Protein 1UFR (pdb70)

CATH classification: 3.40.50.2020

Organism: Thermus thermophilus (strain ATCC 27634 / DSM 579 / HB8) (NCBI:txid300852)

Secondary structure (DSSP, 8-state):
-EEEE------HHHHHHHHHHHHHHTSSTTEEEEEETTTHHHHHHHHHHHHHHHH-S---EEEEEEE--EEEEEEE-S--TT-EEEEEEEEESSSHHHHHHHHHHHHH---SEEEEEEEEE----SSSB--SEEEEE----TT-EEEEE-HHHHSS-EEEEE--/-EEEE------HHHHHHHHHHHHHHTSSTTEEEEEETTTHHHHHHHHHHHHHHHH-S---EEEEEEE--EEEEEEE-S--TT-EEEEEEEEESSSHHHHHHHHHHHHH---SEEEEEEEEE----SSSB--SEEEEE----TTEEEEEE-HHHHSS-EEEEEE-/-EEEE------HHHHHHHHHHHHHHTSSTTEEEEEETTTHHHHHHHHHHHHHHHHSS---EEEEEEE--EEEEEEE-S--TT-EEEEEEEEESSSHHHHHHHHHHHTT---SEEEEEEEEE----SSSB--SEEEEE----TT-EEEEE-HHHHSS-EEEEE--/-EEEE------HHHHHHHHHHHHHHTSSTTEEEEE-TTTHHHHHHHHHHHHHHHH-SPPPEEEEEEE--EEEEEEE-S--TT-EEEEEEEEESSSHHHHHHHHHHHHH---SEEEEEEEEE----SSSB--SEEEEE----TT-EEEEE-HHHHSS-EEEEE--

B-factor: mean 52.15, std 13.38, range [17.46, 110.71]

Radius of gyration: 26.62 Å; Cα contacts (8 Å, |Δi|>4): 1646; chains: 4; bounding box: 68×68×72 Å

Solvent-accessible surface area: 26539 Å² total

InterPro domains:
  IPR000836 Phosphoribosyltransferase domain [PF00156] (6-152)
  IPR000836 Phosphoribosyltransferase domain [cd06223] (19-149)
  IPR023050 Bifunctional protein PyrR [MF_01219] (4-177)
  IPR029057 Phosphoribosyltransferase-like [G3DSA:3.40.50.2020] (1-180)
  IPR029057 Phosphoribosyltransferase-like [SSF53271] (6-172)
  IPR050137 PyrR bifunctional [PTHR11608] (3-176)

Foldseek 3Di:
DFDDFPADVLLVLLLVLLVVVQVVVVHQPLEAEEEEQPVQQVSRVSSQVNNCVPRVDGHYYWYFHADPHDTPDGGDPDQQEQGEYEYGYAEAEQCVRVVSVVVVSVVRYDYVYYAYAYAEYQDDHVDPDDHPGYSYYHDDDPFKDWDADDCVPRVGGTITIGGD/DFDDFPADVLLVLLLVLLVVVQVVVVHQPLEAEEEEQPVQQVSRVSSQVNNCVPRVDGHYYWYFHADPHDTPDGGDPDAQEQGEYEYGEAEAEQCVRVVSVVVVSVVRYHYVYYAYAYAEYADDHVDPDDHPHYSYYHDDDPFKDWDAADCVPRVGGTITIGGD/DFDDFPADVLLVLLLVLLVLVQVVVVHQPLEAEEEEQPVQQVSRVSSQVNNCVPRVDGHYYWYFHADPHDTDDGGDPDQQEQGAYEYGYAEAEQCVRVVSVVVVSVVRYHYVYYAYAYAEYQDDHVDPDDHPGYSYYHDDDPFKDWDADDCVPRVGGTITIGGD/DFDDFPADVLLVLLLVLLVVVQVVVVHQPLEAEEEEQPVQQVSRVSSQVNNCVVRVDGHYYWYFHADPHDTPDGGDPDAQEQGEYEYGYAEAEQCVRVVSVVVVSVVRYHYVYYAYAYAEYADDHVDPDDHPGYSYYHDDDPFKDWDADDCVPRVGGTITIGGD

Nearest PDB structures (foldseek):
  1ufr-assembly2_D  TM=1.006E+00  e=5.446E-34  Thermus thermophilus
  4p81-assembly1_A  TM=9.650E-01  e=4.354E-25  synthetic construct
  4p81-assembly1_D  TM=9.583E-01  e=1.715E-24  synthetic construct
  4p80-assembly1_B  TM=9.421E-01  e=1.344E-22  synthetic construct
  5iao-assembly1_F  TM=9.245E-01  e=2.091E-20  Mycobacterium tuberculosis H37Ra

Sequence (656 aa):
RFKAELNAPERRALYRIAHEIVEANKGTEGLALVGIHTRGIPLAHRIARFIAEFEGKEVPVGVLDITLPQVRETRIPFDLTGKAIVLVDDVLYTGRTARAALDALIDLGRPRRIYLAVLVDRGHRELPIRADFVGKNVPTSRSEVVKVKVEEVDGEDRVELWERRFKAELNAPERRALYRIAHEIVEANKGTEGLALVGIHTRGIPLAHRIARFIAEFEGKEVPVGVLDITLPQVRETRIPFDLTGKAIVLVDDVLYTGRTARAALDALIDLGRPRRIYLAVLVDRGHRELPIRADFVGKNVPTSRSEVVKVKVEEVDGEDRVELWERRFKAELNAPERRALYRIAHEIVEANKGTEGLALVGIHTRGIPLAHRIARFIAEFEGKEVPVGVLDITLPQVRETRIPFDLTGKAIVLVDDVLYTGRTARAALDALIDLGRPRRIYLAVLVDRGHRELPIRADFVGKNVPTSRSEVVKVKVEEVDGEDRVELWERRFKAELNAPERRALYRIAHEIVEANKGTEGLALVGIHTRGIPLAHRIARFIAEFEGKEVPVGVLDITLPQVRETRIPFDLTGKAIVLVDDVLYTGRTARAALDALIDLGRPRRIYLAVLVDRGHRELPIRADFVGKNVPTSRSEVVKVKVEEVDGEDRVELWER

Structure (mmCIF, N/CA/C/O backbone):
data_1UFR
#
_entry.id   1UFR
#
_cell.length_a   58.310
_cell.length_b   114.136
_cell.length_c   146.190
_cell.angle_alpha   90.00
_cell.angle_beta   90.00
_cell.angle_gamma   90.00
#
_symmetry.space_group_name_H-M   'P 21 21 21'
#
loop_
_entity.id
_entity.type
_entity.pdbx_description
1 polymer 'pyr mRNA-binding attenuation protein'
2 non-polymer 'CHLORIDE ION'
3 water water
#
loop_
_atom_site.group_PDB
_atom_site.id
_atom_site.type_symbol
_atom_site.label_atom_id
_atom_site.label_alt_id
_atom_site.label_comp_id
_atom_site.label_asym_id
_atom_site.label_entity_id
_atom_site.label_seq_id
_atom_site.pdbx_PDB_ins_code
_atom_site.Cartn_x
_atom_site.Cartn_y
_atom_site.Cartn_z
_atom_site.occupancy
_atom_site.B_iso_or_equiv
_atom_site.auth_seq_id
_atom_site.auth_comp_id
_atom_site.auth_asym_id
_atom_site.auth_atom_id
_atom_site.pdbx_PDB_model_num
ATOM 9 N N . ARG A 1 2 ? 23.701 45.623 53.140 1.00 74.54 2 ARG A N 1
ATOM 10 C CA . ARG A 1 2 ? 23.179 44.442 52.452 1.00 68.36 2 ARG A CA 1
ATOM 11 C C . ARG A 1 2 ? 24.034 43.433 53.209 1.00 65.72 2 ARG A C 1
ATOM 12 O O . ARG A 1 2 ? 23.506 42.549 53.883 1.00 64.76 2 ARG A O 1
ATOM 20 N N . PHE A 1 3 ? 25.357 43.587 53.134 1.00 63.03 3 PHE A N 1
ATOM 21 C CA . PHE A 1 3 ? 26.240 42.706 53.902 1.00 61.60 3 PHE A CA 1
ATO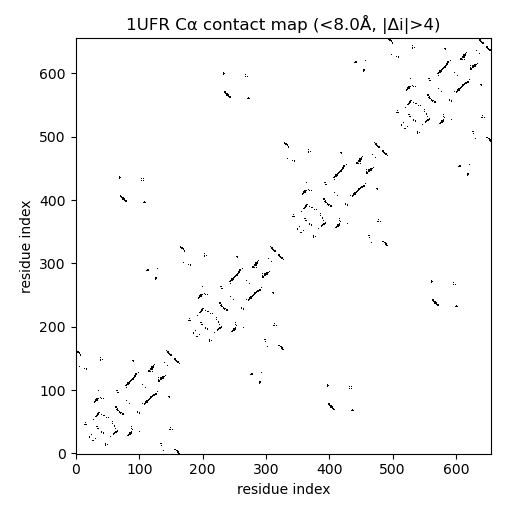M 22 C C . PHE A 1 3 ? 26.036 43.044 55.376 1.00 60.83 3 PHE A C 1
ATOM 23 O O . PHE A 1 3 ? 26.097 44.213 55.764 1.00 61.22 3 PHE A O 1
ATOM 31 N N . LYS A 1 4 ? 25.838 42.026 56.204 1.00 59.25 4 LYS A N 1
ATOM 32 C CA . LYS A 1 4 ? 25.587 42.256 57.618 1.00 58.21 4 LYS A CA 1
ATOM 33 C C . LYS A 1 4 ? 26.688 41.799 58.566 1.00 57.50 4 LYS A C 1
ATOM 34 O O . LYS A 1 4 ? 27.089 42.545 59.462 1.00 57.30 4 LYS A O 1
ATOM 40 N N . ALA A 1 5 ? 27.173 40.577 58.386 1.00 55.73 5 ALA A N 1
ATOM 41 C CA . ALA A 1 5 ? 28.236 40.071 59.246 1.00 53.68 5 ALA A CA 1
ATOM 42 C C . ALA A 1 5 ? 28.854 38.764 58.759 1.00 52.04 5 ALA A C 1
ATOM 43 O O . ALA A 1 5 ? 28.258 38.034 57.976 1.00 52.51 5 ALA A O 1
ATOM 45 N N . GLU A 1 6 ? 30.064 38.482 59.223 1.00 50.61 6 GLU A N 1
ATOM 46 C CA . GLU A 1 6 ? 30.748 37.252 58.856 1.00 50.30 6 GLU A CA 1
ATOM 47 C C . GLU A 1 6 ? 30.350 36.144 59.848 1.00 49.72 6 GLU A C 1
ATOM 48 O O . GLU A 1 6 ? 30.627 36.230 61.052 1.00 48.44 6 GLU A O 1
ATOM 54 N N . LEU A 1 7 ? 29.693 35.107 59.327 1.00 48.81 7 LEU A N 1
ATOM 55 C CA . LEU A 1 7 ? 29.230 33.982 60.135 1.00 46.63 7 LEU A CA 1
ATOM 56 C C . LEU A 1 7 ? 30.347 32.974 60.405 1.00 46.62 7 LEU A C 1
ATOM 57 O O . LEU A 1 7 ? 30.421 32.393 61.490 1.00 44.09 7 LEU A O 1
ATOM 70 N N . ASN A 1 9 ? 34.724 31.957 59.171 1.00 46.35 9 ASN A N 1
ATOM 71 C CA . ASN A 1 9 ? 35.925 32.293 58.427 1.00 45.71 9 ASN A CA 1
ATOM 72 C C . ASN A 1 9 ? 36.561 30.946 58.094 1.00 45.53 9 ASN A C 1
ATOM 73 O O . ASN A 1 9 ? 36.123 29.919 58.607 1.00 44.98 9 ASN A O 1
ATOM 78 N N . ALA A 1 10 ? 37.591 30.942 57.254 1.00 46.25 10 ALA A N 1
ATOM 79 C CA . ALA A 1 10 ? 38.243 29.690 56.840 1.00 47.13 10 ALA A CA 1
ATOM 80 C C . ALA A 1 10 ? 38.566 28.692 57.976 1.00 48.08 10 ALA A C 1
ATOM 81 O O . ALA A 1 10 ? 38.167 27.516 57.913 1.00 48.40 10 ALA A O 1
ATOM 83 N N . PRO A 1 11 ? 39.291 29.138 59.020 1.00 48.05 11 PRO A N 1
ATOM 84 C CA . PRO A 1 11 ? 39.646 28.264 60.147 1.00 48.65 11 PRO A CA 1
ATOM 85 C C . PRO A 1 11 ? 38.428 27.607 60.789 1.00 50.04 11 PRO A C 1
ATOM 86 O O . PRO A 1 11 ? 38.418 26.404 61.065 1.00 50.19 11 PRO A O 1
ATOM 90 N N . GLU A 1 12 ? 37.404 28.417 61.031 1.00 51.09 12 GLU A N 1
ATOM 91 C CA . GLU A 1 12 ? 36.176 27.943 61.645 1.00 51.56 12 GLU A CA 1
ATOM 92 C C . GLU A 1 12 ? 35.500 26.882 60.781 1.00 51.52 12 GLU A C 1
ATOM 93 O O . GLU A 1 12 ? 34.883 25.948 61.291 1.00 51.17 12 GLU A O 1
ATOM 107 N N . ARG A 1 14 ? 37.100 24.872 58.468 1.00 53.26 14 ARG A N 1
ATOM 108 C CA . ARG A 1 14 ? 37.938 23.685 58.434 1.00 53.86 14 ARG A CA 1
ATOM 109 C C . ARG A 1 14 ? 37.616 22.851 59.673 1.00 54.20 14 ARG A C 1
ATOM 110 O O . ARG A 1 14 ? 37.402 21.634 59.606 1.00 53.09 14 ARG A O 1
ATOM 118 N N . ARG A 1 15 ? 37.561 23.539 60.806 1.00 54.81 15 ARG A N 1
ATOM 119 C CA . ARG A 1 15 ? 37.267 22.929 62.098 1.00 55.13 15 ARG A CA 1
ATOM 120 C C . ARG A 1 15 ? 35.909 22.236 62.083 1.00 53.49 15 ARG A C 1
ATOM 121 O O . ARG A 1 15 ? 35.784 21.096 62.525 1.00 54.84 15 ARG A O 1
ATOM 129 N N . ALA A 1 16 ? 34.896 22.932 61.578 1.00 50.66 16 ALA A N 1
ATOM 130 C CA . ALA A 1 16 ? 33.552 22.379 61.508 1.00 49.06 16 ALA A CA 1
ATOM 131 C C . ALA A 1 16 ? 33.517 21.156 60.602 1.00 47.81 16 ALA A C 1
ATOM 132 O O . ALA A 1 16 ? 32.939 20.129 60.950 1.00 47.87 16 ALA A O 1
ATOM 134 N N . LEU A 1 17 ? 34.149 21.267 59.442 1.00 46.51 17 LEU A N 1
ATOM 135 C CA . LEU A 1 17 ? 34.171 20.161 58.500 1.00 46.59 17 LEU A CA 1
ATOM 136 C C . LEU A 1 17 ? 34.877 18.927 59.073 1.00 46.88 17 LEU A C 1
ATOM 137 O O . LEU A 1 17 ? 34.527 17.794 58.735 1.00 45.18 17 LEU A O 1
ATOM 142 N N . TYR A 1 18 ? 35.865 19.139 59.942 1.00 47.84 18 TYR A N 1
ATOM 143 C CA . TYR A 1 18 ? 36.549 18.004 60.549 1.00 49.53 18 TYR A CA 1
ATOM 144 C C . TYR A 1 18 ? 35.602 17.312 61.515 1.00 49.38 18 TYR A C 1
ATOM 145 O O . TYR A 1 18 ? 35.536 16.081 61.576 1.00 49.27 18 TYR A O 1
ATOM 154 N N . ARG A 1 19 ? 34.867 18.115 62.274 1.00 47.64 19 ARG A N 1
ATOM 155 C CA . ARG A 1 19 ? 33.930 17.561 63.224 1.00 46.69 19 ARG A CA 1
ATOM 156 C C . ARG A 1 19 ? 32.899 16.746 62.458 1.00 46.11 19 ARG A C 1
ATOM 157 O O . ARG A 1 19 ? 32.563 15.630 62.858 1.00 46.46 19 ARG A O 1
ATOM 165 N N . ILE A 1 20 ? 32.409 17.309 61.353 1.00 44.71 20 ILE A N 1
ATOM 166 C CA . ILE A 1 20 ? 31.416 16.634 60.523 1.00 43.22 20 ILE A CA 1
ATOM 167 C C . ILE A 1 20 ? 31.983 15.274 60.121 1.00 42.56 20 ILE A C 1
ATOM 168 O O . ILE A 1 20 ? 31.340 14.235 60.280 1.00 40.19 20 ILE A O 1
ATOM 173 N N . ALA A 1 21 ? 33.202 15.307 59.596 1.00 42.65 21 ALA A N 1
ATOM 174 C CA . ALA A 1 21 ? 33.894 14.107 59.141 1.00 44.36 21 ALA A CA 1
ATOM 175 C C . ALA A 1 21 ? 33.871 13.037 60.220 1.00 45.50 21 ALA A C 1
ATOM 176 O O . ALA A 1 21 ? 33.432 11.902 59.986 1.00 45.13 21 ALA A O 1
ATOM 178 N N . HIS A 1 22 ? 34.348 13.407 61.403 1.00 45.90 22 HIS A N 1
ATOM 179 C CA . HIS A 1 22 ? 34.358 12.493 62.527 1.00 47.36 22 HIS A CA 1
ATOM 180 C C . HIS A 1 22 ? 32.957 12.012 62.871 1.00 47.06 22 HIS A C 1
ATOM 181 O O . HIS A 1 22 ? 32.705 10.809 62.948 1.00 47.37 22 HIS A O 1
ATOM 188 N N . GLU A 1 23 ? 32.041 12.950 63.072 1.00 46.02 23 GLU A N 1
ATOM 189 C CA . GLU A 1 23 ? 30.689 12.571 63.434 1.00 46.83 23 GLU A CA 1
ATOM 190 C C . GLU A 1 23 ? 30.104 11.574 62.462 1.00 46.58 23 GLU A C 1
ATOM 191 O O . GLU A 1 23 ? 29.397 10.655 62.873 1.00 46.53 23 GLU A O 1
ATOM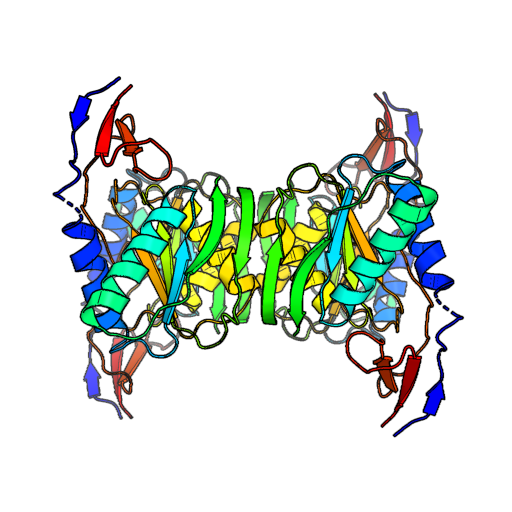 197 N N . ILE A 1 24 ? 30.419 11.740 61.179 1.00 46.77 24 ILE A N 1
ATOM 198 C CA . ILE A 1 24 ? 29.913 10.830 60.161 1.00 46.70 24 ILE A CA 1
ATOM 199 C C . ILE A 1 24 ? 30.446 9.418 60.397 1.00 47.41 24 ILE A C 1
ATOM 200 O O . ILE A 1 24 ? 29.678 8.460 60.470 1.00 45.89 24 ILE A O 1
ATOM 205 N N . VAL A 1 25 ? 31.761 9.290 60.524 1.00 48.65 25 VAL A N 1
ATOM 206 C CA . VAL A 1 25 ? 32.364 7.982 60.749 1.00 51.15 25 VAL A CA 1
ATOM 207 C C . VAL A 1 25 ? 31.838 7.351 62.047 1.00 52.51 25 VAL A C 1
ATOM 208 O O . VAL A 1 25 ? 31.449 6.171 62.074 1.00 52.69 25 VAL A O 1
ATOM 212 N N . GLU A 1 26 ? 31.827 8.133 63.120 1.00 52.33 26 GLU A N 1
ATOM 213 C CA . GLU A 1 26 ? 31.323 7.643 64.385 1.00 53.73 26 GLU A CA 1
ATOM 214 C C . GLU A 1 26 ? 29.915 7.099 64.166 1.00 53.60 26 GLU A C 1
ATOM 215 O O . GLU A 1 26 ? 29.571 6.027 64.646 1.00 54.56 26 GLU A O 1
ATOM 221 N N . ALA A 1 27 ? 29.106 7.826 63.412 1.00 53.08 27 ALA A N 1
ATOM 222 C CA . ALA A 1 27 ? 27.749 7.388 63.147 1.00 52.93 27 ALA A CA 1
ATOM 223 C C . ALA A 1 27 ? 27.683 6.077 62.347 1.00 53.70 27 ALA A C 1
ATOM 224 O O . ALA A 1 27 ? 26.853 5.206 62.636 1.00 53.85 27 ALA A O 1
ATOM 226 N N . ASN A 1 28 ? 28.547 5.932 61.346 1.00 53.14 28 ASN A N 1
ATOM 227 C CA . ASN A 1 28 ? 28.531 4.725 60.527 1.00 53.28 28 ASN A CA 1
ATOM 228 C C . ASN A 1 28 ? 29.394 3.628 61.143 1.00 54.41 28 ASN A C 1
ATOM 229 O O . ASN A 1 28 ? 29.564 2.552 60.561 1.00 52.10 28 ASN A O 1
ATOM 234 N N . LYS A 1 29 ? 29.930 3.904 62.329 1.00 56.42 29 LYS A N 1
ATOM 235 C CA . LYS A 1 29 ? 30.771 2.935 63.030 1.00 58.96 29 LYS A CA 1
ATOM 236 C C . LYS A 1 29 ? 31.901 2.498 62.108 1.00 59.28 29 LYS A C 1
ATOM 237 O O . LYS A 1 29 ? 32.376 1.367 62.189 1.00 60.82 29 LYS A O 1
ATOM 243 N N . GLY A 1 30 ? 32.319 3.393 61.222 1.00 58.65 30 GLY A N 1
ATOM 244 C CA . GLY A 1 30 ? 33.385 3.060 60.302 1.00 57.48 30 GLY A CA 1
ATOM 245 C C . GLY A 1 30 ? 33.185 3.633 58.917 1.00 56.93 30 GLY A C 1
ATOM 246 O O . GLY A 1 30 ? 32.391 4.543 58.713 1.00 56.43 30 GLY A O 1
ATOM 247 N N . THR A 1 31 ? 33.906 3.071 57.960 1.00 56.72 31 THR A N 1
ATOM 248 C CA . THR A 1 31 ? 33.865 3.503 56.576 1.00 56.10 31 THR A CA 1
ATOM 249 C C . THR A 1 31 ? 33.078 2.527 55.710 1.00 55.91 31 THR A C 1
ATOM 250 O O . THR A 1 31 ? 32.792 2.793 54.545 1.00 56.05 31 THR A O 1
ATOM 254 N N . GLU A 1 32 ? 32.707 1.402 56.296 1.00 55.99 32 GLU A N 1
ATOM 255 C CA . GLU A 1 32 ? 31.974 0.373 55.574 1.00 57.33 32 GLU A CA 1
ATOM 256 C C . GLU A 1 32 ? 30.744 0.895 54.816 1.00 54.93 32 GLU A C 1
ATOM 257 O O . GLU A 1 32 ? 29.844 1.490 55.404 1.00 55.48 32 GLU A O 1
ATOM 263 N N . GLY A 1 33 ? 30.715 0.659 53.509 1.00 52.13 33 GLY A N 1
ATOM 264 C CA . GLY A 1 33 ? 29.588 1.078 52.696 1.00 49.77 33 GLY A CA 1
ATOM 265 C C . GLY A 1 33 ? 29.253 2.559 52.743 1.00 47.71 33 GLY A C 1
ATOM 266 O O . GLY A 1 33 ? 28.171 2.966 52.335 1.00 47.41 33 GLY A O 1
ATOM 267 N N . LEU A 1 34 ? 30.182 3.369 53.227 1.00 45.89 34 LEU A N 1
ATOM 268 C CA . LEU A 1 34 ? 29.970 4.802 53.321 1.00 45.27 34 LEU A CA 1
ATOM 269 C C . LEU A 1 34 ? 30.263 5.531 52.014 1.00 44.65 34 LEU A C 1
ATOM 270 O O . LEU A 1 34 ? 31.184 5.185 51.286 1.00 45.31 34 LEU A O 1
ATOM 275 N N . ALA A 1 35 ? 29.463 6.544 51.718 1.00 43.02 35 ALA A N 1
ATOM 276 C CA . ALA A 1 35 ? 29.651 7.337 50.514 1.00 41.34 35 ALA A CA 1
ATOM 277 C C . ALA A 1 35 ? 28.964 8.698 50.682 1.00 39.79 35 ALA A C 1
ATOM 278 O O . ALA A 1 35 ? 27.922 8.812 51.329 1.00 37.82 35 ALA A O 1
ATOM 280 N N . LEU A 1 36 ? 29.568 9.728 50.102 1.00 38.31 36 LEU A N 1
ATOM 281 C CA . LEU A 1 36 ? 29.035 11.081 50.179 1.00 36.38 36 LEU A CA 1
ATOM 282 C C . LEU A 1 36 ? 28.497 11.527 48.826 1.00 36.56 36 LEU A C 1
ATOM 283 O O . LEU A 1 36 ? 28.993 11.115 47.775 1.00 37.15 36 LEU A O 1
ATOM 288 N N . VAL A 1 37 ? 27.482 12.375 48.854 1.00 35.20 37 VAL A N 1
ATOM 289 C CA . VAL A 1 37 ? 26.900 12.901 47.632 1.00 34.88 37 VAL A CA 1
ATOM 290 C C . VAL A 1 37 ? 26.719 14.383 47.846 1.00 34.56 37 VAL A C 1
ATOM 291 O O . VAL A 1 37 ? 25.978 14.799 48.725 1.00 34.85 37 VAL A O 1
ATOM 295 N N . GLY A 1 38 ? 27.409 15.178 47.045 1.00 35.24 38 GLY A N 1
ATOM 296 C CA . GLY A 1 38 ? 27.306 16.617 47.174 1.00 36.40 38 GLY A CA 1
ATOM 297 C C . GLY A 1 38 ? 26.170 17.156 46.332 1.00 38.02 38 GLY A C 1
ATOM 298 O O . GLY A 1 38 ? 25.940 16.691 45.214 1.00 37.66 38 GLY A O 1
ATOM 299 N N . ILE A 1 39 ? 25.448 18.132 46.872 1.00 38.79 39 ILE A N 1
ATOM 300 C CA . ILE A 1 39 ? 24.337 18.746 46.158 1.00 39.81 39 ILE A CA 1
ATOM 301 C C . ILE A 1 39 ? 24.446 20.266 46.256 1.00 39.96 39 ILE A C 1
ATOM 302 O O . ILE A 1 39 ? 25.395 20.787 46.836 1.00 39.81 39 ILE A O 1
ATOM 307 N N . HIS A 1 40 ? 23.475 20.962 45.667 1.00 41.43 40 HIS A N 1
ATOM 308 C CA . HIS A 1 40 ? 23.401 22.421 45.722 1.00 43.46 40 HIS A CA 1
ATOM 309 C C . HIS A 1 40 ? 24.710 23.164 45.433 1.00 43.78 40 HIS A C 1
ATOM 310 O O . HIS A 1 40 ? 25.071 24.084 46.163 1.00 43.19 40 HIS A O 1
ATOM 317 N N . THR A 1 41 ? 25.426 22.750 44.394 1.00 44.44 41 THR A N 1
ATOM 318 C CA . THR A 1 41 ? 26.676 23.402 43.988 1.00 45.22 41 THR A CA 1
ATOM 319 C C . THR A 1 41 ? 27.872 23.330 44.934 1.00 44.56 41 THR A C 1
ATOM 320 O O . THR A 1 41 ? 28.768 22.517 44.736 1.00 46.03 41 THR A O 1
ATOM 324 N N . ARG A 1 42 ? 27.909 24.197 45.942 1.00 43.57 42 ARG A N 1
ATOM 325 C CA . ARG A 1 42 ? 29.039 24.204 46.874 1.00 42.47 42 ARG A CA 1
ATOM 326 C C . ARG A 1 42 ? 29.091 23.014 47.826 1.00 40.27 42 ARG A C 1
ATOM 327 O O . ARG A 1 42 ? 30.051 22.860 48.585 1.00 38.31 42 ARG A O 1
ATOM 335 N N . GLY A 1 43 ? 28.057 22.175 47.760 1.00 39.49 43 GLY A N 1
ATOM 336 C CA . GLY A 1 43 ? 28.002 20.975 48.569 1.00 38.59 43 GLY A CA 1
ATOM 337 C C . GLY A 1 43 ? 29.014 19.987 48.031 1.00 37.33 43 GLY A C 1
ATOM 338 O O . GLY A 1 43 ? 29.588 19.218 48.791 1.00 37.75 43 GLY A O 1
ATOM 339 N N . ILE A 1 44 ? 29.247 20.028 46.718 1.00 37.02 44 ILE A N 1
ATOM 340 C CA . ILE A 1 44 ? 30.211 19.135 46.073 1.00 37.44 44 ILE A CA 1
ATOM 341 C C . ILE A 1 44 ? 31.617 19.333 46.650 1.00 37.98 44 ILE A C 1
ATOM 342 O O . ILE A 1 44 ? 32.240 18.374 47.134 1.00 39.63 44 ILE A O 1
ATOM 347 N N . PRO A 1 45 ? 32.139 20.572 46.615 1.00 36.69 45 PRO A N 1
ATOM 348 C CA . PRO A 1 45 ? 33.481 20.829 47.156 1.00 36.52 45 PRO A CA 1
ATOM 349 C C . PRO A 1 45 ? 33.590 20.406 48.618 1.00 36.68 45 PRO A C 1
ATOM 350 O O . PRO A 1 45 ? 34.603 19.858 49.051 1.00 37.56 45 PRO A O 1
ATOM 354 N N . LEU A 1 46 ? 32.528 20.670 49.369 1.00 36.34 46 LEU A N 1
ATOM 355 C CA . LEU A 1 46 ? 32.485 20.349 50.780 1.00 36.51 46 LEU A CA 1
ATOM 356 C C . LEU A 1 46 ? 32.522 18.848 51.010 1.00 37.69 46 LEU A C 1
ATOM 357 O O . LEU A 1 46 ? 33.155 18.379 51.957 1.00 39.35 46 LEU A O 1
ATOM 362 N N . ALA A 1 47 ? 31.845 18.092 50.148 1.00 37.48 47 ALA A N 1
ATOM 363 C CA . ALA A 1 47 ? 31.839 16.640 50.258 1.00 36.78 47 ALA A CA 1
ATOM 364 C C . ALA A 1 47 ? 33.282 16.144 50.097 1.00 38.20 47 ALA A C 1
ATOM 365 O O . ALA A 1 47 ? 33.787 15.381 50.930 1.00 37.95 47 ALA A O 1
ATOM 367 N N . HIS A 1 48 ? 33.937 16.597 49.028 1.00 37.97 48 HIS A N 1
ATOM 368 C CA . HIS A 1 48 ? 35.313 16.220 48.739 1.00 38.10 48 HIS A CA 1
ATOM 369 C C . HIS A 1 48 ? 36.230 16.493 49.917 1.00 39.37 48 HIS A C 1
ATOM 370 O O . HIS A 1 48 ? 37.112 15.681 50.240 1.00 38.87 48 HIS A O 1
ATOM 377 N N . ARG A 1 49 ? 36.034 17.641 50.559 1.00 40.31 49 ARG A N 1
ATOM 378 C CA . ARG A 1 49 ? 36.857 17.982 51.707 1.00 41.04 49 ARG A CA 1
ATOM 379 C C . ARG A 1 49 ? 36.587 17.007 52.844 1.00 41.02 49 ARG A C 1
ATOM 380 O O . ARG A 1 49 ? 37.510 16.513 53.488 1.00 42.57 49 ARG A O 1
ATOM 388 N N . ILE A 1 50 ? 35.316 16.737 53.093 1.00 40.97 50 ILE A N 1
ATOM 389 C CA . ILE A 1 50 ? 34.952 15.823 54.154 1.00 42.81 50 ILE A CA 1
ATOM 390 C C . ILE A 1 50 ? 35.575 14.450 53.881 1.00 44.80 50 ILE A C 1
ATOM 391 O O . ILE A 1 50 ? 36.040 13.766 54.793 1.00 44.29 50 ILE A O 1
ATOM 396 N N . ALA A 1 51 ? 35.600 14.060 52.615 1.00 46.70 51 ALA A N 1
ATOM 397 C CA . ALA A 1 51 ? 36.187 12.789 52.240 1.00 49.54 51 ALA A CA 1
ATOM 398 C C . ALA A 1 51 ? 37.699 12.838 52.486 1.00 51.40 51 ALA A C 1
ATOM 399 O O . ALA A 1 51 ? 38.289 11.886 52.990 1.00 51.73 51 ALA A O 1
ATOM 401 N N . ARG A 1 52 ? 38.314 13.959 52.131 1.00 54.22 52 ARG A N 1
ATOM 402 C CA . ARG A 1 52 ? 39.746 14.135 52.301 1.00 57.28 52 ARG A CA 1
ATOM 403 C C . ARG A 1 52 ? 40.085 13.956 53.770 1.00 57.70 52 ARG A C 1
ATOM 404 O O . ARG A 1 52 ? 41.027 13.244 54.118 1.00 58.44 52 ARG A O 1
ATOM 412 N N . PHE A 1 53 ? 39.303 14.596 54.635 1.00 57.88 53 PHE A N 1
ATOM 413 C CA . PHE A 1 53 ? 39.548 14.506 56.064 1.00 58.39 53 PHE A CA 1
ATOM 414 C C . PHE A 1 53 ? 39.316 13.101 56.616 1.00 57.94 53 PHE A C 1
ATOM 415 O O . PHE A 1 53 ? 40.080 12.636 57.455 1.00 58.86 53 PHE A O 1
ATOM 423 N N . ILE A 1 54 ? 38.278 12.418 56.151 1.00 56.86 54 ILE A N 1
ATOM 424 C CA . ILE A 1 54 ? 38.020 11.066 56.624 1.00 57.53 54 ILE A CA 1
ATOM 425 C C . ILE A 1 54 ? 39.213 10.154 56.323 1.00 59.64 54 ILE A C 1
ATOM 426 O O . ILE A 1 54 ? 39.710 9.457 57.205 1.00 59.04 54 ILE A O 1
ATOM 431 N N . ALA A 1 55 ? 39.667 10.168 55.074 1.00 61.24 55 ALA A N 1
ATOM 432 C CA . ALA A 1 55 ? 40.797 9.349 54.653 1.00 63.26 55 ALA A CA 1
ATOM 433 C C . ALA A 1 55 ? 42.031 9.712 55.457 1.00 64.88 55 ALA A C 1
ATOM 434 O O . ALA A 1 55 ? 42.881 8.864 55.738 1.00 65.67 55 ALA A O 1
ATOM 436 N N . GLU A 1 56 ? 42.113 10.982 55.829 1.00 66.70 56 GLU A N 1
ATOM 437 C CA . GLU A 1 56 ? 43.245 11.496 56.587 1.00 69.13 56 GLU A CA 1
ATOM 438 C C . GLU A 1 56 ? 43.399 10.882 57.983 1.00 69.80 56 GLU A C 1
ATOM 439 O O . GLU A 1 56 ? 44.517 10.739 58.484 1.00 70.47 56 GLU A O 1
ATOM 445 N N . PHE A 1 57 ? 42.287 10.517 58.611 1.00 70.00 57 PHE A N 1
ATOM 446 C CA . PHE A 1 57 ? 42.356 9.930 59.939 1.00 70.39 57 PHE A CA 1
ATOM 447 C C . PHE A 1 57 ? 41.692 8.561 59.993 1.00 70.69 57 PHE A C 1
ATOM 448 O O . PHE A 1 57 ? 41.534 7.979 61.060 1.00 71.72 57 PHE A O 1
ATOM 456 N N . GLU A 1 58 ? 41.310 8.036 58.840 1.00 71.27 58 GLU A N 1
ATOM 457 C CA . GLU A 1 58 ? 40.654 6.735 58.803 1.00 72.03 58 GLU A CA 1
ATOM 458 C C . GLU A 1 58 ? 41.447 5.802 57.904 1.00 72.31 58 GLU A C 1
ATOM 459 O O . GLU A 1 58 ? 41.416 4.579 58.070 1.00 71.81 58 GLU A O 1
ATOM 465 N N . GLY A 1 59 ? 42.156 6.393 56.948 1.00 72.26 59 GLY A N 1
ATOM 466 C CA . GLY A 1 59 ? 42.959 5.607 56.038 1.00 72.70 59 GLY A CA 1
ATOM 467 C C . GLY A 1 59 ? 42.274 5.397 54.710 1.00 73.31 59 GLY A C 1
ATOM 468 O O . GLY A 1 59 ? 42.676 5.987 53.705 1.00 73.77 59 GLY A O 1
ATOM 469 N N . LYS A 1 60 ? 41.242 4.556 54.700 1.00 73.74 60 LYS A N 1
ATOM 470 C CA . LYS A 1 60 ? 40.499 4.275 53.470 1.00 73.75 60 LYS A CA 1
ATOM 471 C C . LYS A 1 60 ? 39.814 5.524 52.899 1.00 72.19 60 LYS A C 1
ATOM 472 O O . LYS A 1 60 ? 39.546 6.493 53.610 1.00 71.86 60 LYS A O 1
ATOM 478 N N . GLU A 1 61 ? 39.547 5.491 51.601 1.00 69.98 61 GLU A N 1
ATOM 479 C CA . GLU A 1 61 ? 38.925 6.611 50.913 1.00 67.95 61 GLU A CA 1
ATOM 480 C C . GLU A 1 61 ? 37.429 6.409 50.738 1.00 64.26 61 GLU A C 1
ATOM 481 O O . GLU A 1 61 ? 36.965 5.294 50.487 1.00 65.30 61 GLU A O 1
ATOM 487 N N . VAL A 1 62 ? 36.672 7.491 50.866 1.00 58.23 62 VAL A N 1
ATOM 488 C CA . VAL A 1 62 ? 35.229 7.406 50.721 1.00 52.86 62 VAL A CA 1
ATOM 489 C C . VAL A 1 62 ? 34.822 7.999 49.379 1.00 49.30 62 VAL A C 1
ATOM 490 O O . VAL A 1 62 ? 35.238 9.093 49.025 1.00 49.64 62 VAL A O 1
ATOM 494 N N . PRO A 1 63 ? 34.013 7.272 48.600 1.00 45.98 63 PRO A N 1
ATOM 495 C CA . PRO A 1 63 ? 33.555 7.740 47.290 1.00 43.90 63 PRO A CA 1
ATOM 496 C C . PRO A 1 63 ? 32.682 8.981 47.437 1.00 43.50 63 PRO A C 1
ATOM 497 O O . PRO A 1 63 ? 31.888 9.080 48.380 1.00 42.84 63 PRO A O 1
ATOM 501 N N . VAL A 1 64 ? 32.820 9.919 46.505 1.00 42.80 64 VAL A N 1
ATOM 502 C CA . VAL A 1 64 ? 32.026 11.145 46.528 1.00 41.49 64 VAL A CA 1
ATOM 503 C C . VAL A 1 64 ? 31.238 11.286 45.235 1.00 42.01 64 VAL A C 1
ATOM 504 O O . VAL A 1 64 ? 31.820 11.411 44.152 1.00 41.38 64 VAL A O 1
ATOM 508 N N . GLY A 1 65 ? 29.913 11.245 45.357 1.00 41.72 65 GLY A N 1
ATOM 509 C CA . GLY A 1 65 ? 29.043 11.383 44.204 1.00 40.89 65 GLY A CA 1
ATOM 510 C C . GLY A 1 65 ? 28.572 12.820 44.053 1.00 42.12 65 GLY A C 1
ATOM 511 O O . GLY A 1 65 ? 28.714 13.626 44.965 1.00 40.22 65 GLY A O 1
ATOM 512 N N . VAL A 1 66 ? 28.015 13.146 42.893 1.00 43.61 66 VAL A N 1
ATOM 513 C CA . VAL A 1 66 ? 27.524 14.491 42.627 1.00 46.89 66 VAL A CA 1
ATOM 514 C C . VAL A 1 66 ? 26.086 14.475 42.119 1.00 49.67 66 VAL A C 1
ATOM 515 O O . VAL A 1 66 ? 25.715 13.683 41.262 1.00 50.58 66 VAL A O 1
ATOM 519 N N . LEU A 1 67 ? 25.280 15.363 42.665 1.00 52.70 67 LEU A N 1
ATOM 520 C CA . LEU A 1 67 ? 23.884 15.479 42.292 1.00 56.10 67 LEU A CA 1
ATOM 521 C C . LEU A 1 67 ? 23.622 16.966 42.422 1.00 59.82 67 LEU A C 1
ATOM 522 O O . LEU A 1 67 ? 22.963 17.406 43.359 1.00 60.31 67 LEU A O 1
ATOM 527 N N . ASP A 1 68 ? 24.172 17.741 41.488 1.00 64.54 68 ASP A N 1
ATOM 528 C CA . ASP A 1 68 ? 24.041 19.197 41.511 1.00 68.94 68 ASP A CA 1
ATOM 529 C C . ASP A 1 68 ? 22.616 19.643 41.222 1.00 70.72 68 ASP A C 1
ATOM 530 O O . ASP A 1 68 ? 22.297 20.053 40.111 1.00 70.73 68 ASP A O 1
ATOM 535 N N . ILE A 1 69 ? 21.768 19.572 42.243 1.00 72.79 69 ILE A N 1
ATOM 536 C CA . ILE A 1 69 ? 20.373 19.959 42.118 1.00 73.64 69 ILE A CA 1
ATOM 537 C C . ILE A 1 69 ? 20.128 21.286 42.832 1.00 74.33 69 ILE A C 1
ATOM 538 O O . ILE A 1 69 ? 20.683 21.548 43.903 1.00 74.30 69 ILE A O 1
ATOM 543 N N . THR A 1 70 ? 19.296 22.119 42.219 1.00 74.63 70 THR A N 1
ATOM 544 C CA . THR A 1 70 ? 18.951 23.423 42.760 1.00 74.36 70 THR A CA 1
ATOM 545 C C . THR A 1 70 ? 17.492 23.696 42.383 1.00 74.32 70 THR A C 1
ATOM 546 O O . THR A 1 70 ? 17.014 23.233 41.350 1.00 73.52 70 THR A O 1
ATOM 550 N N . LEU A 1 71 ? 16.780 24.431 43.231 1.00 74.37 71 LEU A N 1
ATOM 551 C CA . LEU A 1 71 ? 15.380 24.755 42.964 1.00 73.72 71 LEU A CA 1
ATOM 552 C C . LEU A 1 71 ? 15.212 26.232 42.599 1.00 72.87 71 LEU A C 1
ATOM 553 O O . LEU A 1 71 ? 14.728 26.567 41.514 1.00 72.70 71 LEU A O 1
ATOM 558 N N . PRO A 1 83 ? 13.772 23.117 40.389 1.00 88.90 83 PRO A N 1
ATOM 559 C CA . PRO A 1 83 ? 14.092 21.698 40.176 1.00 88.96 83 PRO A CA 1
ATOM 560 C C . PRO A 1 83 ? 15.063 21.507 39.006 1.00 88.85 83 PRO A C 1
ATOM 561 O O . PRO A 1 83 ? 14.694 20.963 37.965 1.00 89.02 83 PRO A O 1
ATOM 565 N N . GLN A 1 84 ? 16.303 21.952 39.181 1.00 88.52 84 GLN A N 1
ATOM 566 C CA . GLN A 1 84 ? 17.303 21.844 38.125 1.00 88.06 84 GLN A CA 1
ATOM 567 C C . GLN A 1 84 ? 18.604 21.223 38.624 1.00 87.25 84 GLN A C 1
ATOM 568 O O . GLN A 1 84 ? 18.962 21.363 39.790 1.00 86.97 84 GLN A O 1
ATOM 574 N N . VAL A 1 85 ? 19.304 20.536 37.725 1.00 86.67 85 VAL A N 1
ATOM 575 C CA . VAL A 1 85 ? 20.576 19.887 38.047 1.00 85.90 85 VAL A CA 1
ATOM 576 C C . VAL A 1 85 ? 21.568 20.075 36.895 1.00 84.81 85 VAL A C 1
ATOM 577 O O . VAL A 1 85 ? 21.272 19.728 35.755 1.00 85.15 85 VAL A O 1
ATOM 581 N N . ARG A 1 86 ? 22.741 20.626 37.195 1.00 83.97 86 ARG A N 1
ATOM 582 C CA . ARG A 1 86 ? 23.760 20.867 36.174 1.00 83.64 86 ARG A CA 1
ATOM 583 C C . ARG A 1 86 ? 24.545 19.622 35.762 1.00 81.91 86 ARG A C 1
ATOM 584 O O . ARG A 1 86 ? 24.986 19.518 34.620 1.00 82.23 86 ARG A O 1
ATOM 592 N N . GLU A 1 87 ? 24.725 18.688 36.691 1.00 78.91 87 GLU A N 1
ATOM 593 C CA . GLU A 1 87 ? 25.462 17.463 36.414 1.00 75.61 87 GLU A CA 1
ATOM 594 C C . GLU A 1 87 ? 25.227 16.414 37.494 1.00 72.58 87 GLU A C 1
ATOM 595 O O . GLU A 1 87 ? 25.299 16.711 38.681 1.00 73.61 87 GLU A O 1
ATOM 601 N N . THR A 1 88 ? 24.950 15.185 37.084 1.00 67.49 88 THR A N 1
ATOM 602 C CA . THR A 1 88 ? 24.739 14.115 38.040 1.00 63.88 88 THR A CA 1
ATOM 603 C C . THR A 1 88 ? 25.750 13.002 37.801 1.00 62.29 88 THR A C 1
ATOM 604 O O . THR A 1 88 ? 25.767 12.396 36.740 1.00 61.60 88 THR A O 1
ATOM 608 N N . ARG A 1 89 ? 26.600 12.742 38.787 1.00 61.02 89 ARG A N 1
ATOM 609 C CA . ARG A 1 89 ? 27.597 11.684 38.679 1.00 60.64 89 ARG A CA 1
ATOM 610 C C . ARG A 1 89 ? 27.637 10.821 39.934 1.00 58.89 89 ARG A C 1
ATOM 611 O O . ARG A 1 89 ? 28.119 11.246 40.974 1.00 58.09 89 ARG A O 1
ATOM 619 N N . ILE A 1 90 ? 27.124 9.608 39.845 1.00 58.03 90 ILE A N 1
ATOM 620 C CA . ILE A 1 90 ? 27.157 8.715 40.992 1.00 58.50 90 ILE A CA 1
ATOM 621 C C . ILE A 1 90 ? 27.805 7.418 40.530 1.00 58.15 90 ILE A C 1
ATOM 622 O O . ILE A 1 90 ? 27.124 6.478 40.124 1.00 57.49 90 ILE A O 1
ATOM 627 N N . PRO A 1 91 ? 29.150 7.362 40.586 1.00 58.90 91 PRO A N 1
ATOM 628 C CA . PRO A 1 91 ? 29.987 6.226 40.182 1.00 58.42 91 PRO A CA 1
ATOM 629 C C . PRO A 1 91 ? 29.829 4.984 41.035 1.00 56.88 91 PRO A C 1
ATOM 630 O O . PRO A 1 91 ? 30.744 4.188 41.128 1.00 57.80 91 PRO A O 1
ATOM 634 N N . PHE A 1 92 ? 28.681 4.811 41.666 1.00 55.57 92 PHE A N 1
ATOM 635 C CA . PHE A 1 92 ? 28.506 3.643 42.495 1.00 54.35 92 PHE A CA 1
ATOM 636 C C . PHE A 1 92 ? 27.060 3.268 42.720 1.00 54.07 92 PHE A C 1
ATOM 637 O O . PHE A 1 92 ? 26.150 4.007 42.352 1.00 53.43 92 PHE A O 1
ATOM 645 N N . ASP A 1 93 ? 26.865 2.097 43.314 1.00 53.26 93 ASP A N 1
ATOM 646 C CA . ASP A 1 93 ? 25.541 1.587 43.595 1.00 52.97 93 ASP A CA 1
ATOM 647 C C . ASP A 1 93 ? 25.110 2.112 44.957 1.00 52.13 93 ASP A C 1
ATOM 648 O O . ASP A 1 93 ? 25.753 1.849 45.967 1.00 51.63 93 ASP A O 1
ATOM 653 N N . LEU A 1 94 ? 24.017 2.860 44.976 1.00 51.83 94 LEU A N 1
ATOM 654 C CA . LEU A 1 94 ? 23.497 3.427 46.211 1.00 51.23 94 LEU A CA 1
ATOM 655 C C . LEU A 1 94 ? 22.912 2.361 47.141 1.00 49.79 94 LEU A C 1
ATOM 656 O O . LEU A 1 94 ? 22.894 2.526 48.355 1.00 48.20 94 LEU A O 1
ATOM 661 N N . THR A 1 95 ? 22.445 1.265 46.562 1.00 49.10 95 THR A N 1
ATOM 662 C CA . THR A 1 95 ? 21.824 0.197 47.330 1.00 50.35 95 THR A CA 1
ATOM 663 C C . THR A 1 95 ? 22.661 -0.350 48.495 1.00 50.05 95 THR A C 1
ATOM 664 O O . THR A 1 95 ? 23.842 -0.662 48.346 1.00 49.74 95 THR A O 1
ATOM 668 N N . GLY A 1 96 ? 22.025 -0.449 49.663 1.00 49.42 96 GLY A N 1
ATOM 669 C CA . GLY A 1 96 ? 22.680 -0.962 50.851 1.00 47.39 96 GLY A CA 1
ATOM 670 C C . GLY A 1 96 ? 23.727 -0.062 51.477 1.00 46.56 96 GLY A C 1
ATOM 671 O O . GLY A 1 96 ? 24.209 -0.341 52.571 1.00 46.15 96 GLY A O 1
ATOM 672 N N . LYS A 1 97 ? 24.082 1.027 50.809 1.00 46.15 97 LYS A N 1
ATOM 673 C CA . LYS A 1 97 ? 25.108 1.912 51.353 1.00 45.80 97 LYS A CA 1
ATOM 674 C C . LYS A 1 97 ? 24.620 2.935 52.353 1.00 43.97 97 LYS A C 1
ATOM 675 O O . LYS A 1 97 ? 23.423 3.193 52.480 1.00 43.84 97 LYS A O 1
ATOM 681 N N . ALA A 1 98 ? 25.571 3.483 53.092 1.00 41.73 98 ALA A N 1
ATOM 682 C CA . ALA A 1 98 ? 25.291 4.528 54.054 1.00 40.53 98 ALA A CA 1
ATOM 683 C C . ALA A 1 98 ? 25.673 5.786 53.271 1.00 39.43 98 ALA A C 1
ATOM 684 O O . ALA A 1 98 ? 26.853 6.079 53.062 1.00 37.17 98 ALA A O 1
ATOM 686 N N . ILE A 1 99 ? 24.656 6.505 52.815 1.00 38.64 99 ILE A N 1
ATOM 687 C CA . ILE A 1 99 ? 24.857 7.703 52.011 1.00 37.57 99 ILE A CA 1
ATOM 688 C C . ILE A 1 99 ? 24.691 9.007 52.772 1.00 36.39 99 ILE A C 1
ATOM 689 O O . ILE A 1 99 ? 23.681 9.222 53.439 1.00 36.56 99 ILE A O 1
ATOM 694 N N . VAL A 1 100 ? 25.698 9.870 52.678 1.00 34.71 100 VAL A N 1
ATOM 695 C CA . VAL A 1 100 ? 25.636 11.172 53.327 1.00 33.82 100 VAL A CA 1
ATOM 696 C C . VAL A 1 100 ? 25.513 12.305 52.296 1.00 33.65 100 VAL A C 1
ATOM 697 O O . VAL A 1 100 ? 26.451 12.571 51.526 1.00 30.26 100 VAL A O 1
ATOM 701 N N . LEU A 1 101 ? 24.339 12.940 52.276 1.00 32.92 101 LEU A N 1
ATOM 702 C CA . LEU A 1 101 ? 24.080 14.087 51.409 1.00 33.13 101 LEU A CA 1
ATOM 703 C C . LEU A 1 101 ? 24.814 15.274 52.032 1.00 34.02 101 LEU A C 1
ATOM 704 O O . LEU A 1 101 ? 24.673 15.556 53.226 1.00 32.88 101 LEU A O 1
ATOM 709 N N . VAL A 1 102 ? 25.611 15.963 51.229 1.00 34.96 102 VAL A N 1
ATOM 710 C CA . VAL A 1 102 ? 26.349 17.110 51.729 1.00 35.43 102 VAL A CA 1
ATOM 711 C C . VAL A 1 102 ? 25.808 18.378 51.066 1.00 36.76 102 VAL A C 1
ATOM 712 O O . VAL A 1 102 ? 25.784 18.494 49.835 1.00 37.10 102 VAL A O 1
ATOM 716 N N . ASP A 1 103 ? 25.360 19.316 51.895 1.00 37.68 103 ASP A N 1
ATOM 717 C CA . ASP A 1 103 ? 24.794 20.579 51.426 1.00 37.34 103 ASP A CA 1
ATOM 718 C C . ASP A 1 103 ? 25.482 21.706 52.178 1.00 35.56 103 ASP A C 1
ATOM 719 O O . ASP A 1 103 ? 25.857 21.542 53.335 1.00 34.67 103 ASP A O 1
ATOM 724 N N . ASP A 1 104 ? 25.653 22.846 51.526 1.00 34.65 104 ASP A N 1
ATOM 725 C CA . ASP A 1 104 ? 26.305 23.984 52.171 1.00 34.85 104 ASP A CA 1
ATOM 726 C C . ASP A 1 104 ? 25.372 24.679 53.151 1.00 34.43 104 ASP A C 1
ATOM 727 O O . ASP A 1 104 ? 25.770 25.034 54.265 1.00 33.31 104 ASP A O 1
ATOM 732 N N . VAL A 1 105 ? 24.116 24.826 52.744 1.00 34.57 105 VAL A N 1
ATOM 733 C CA . VAL A 1 105 ? 23.131 25.508 53.563 1.00 35.24 105 VAL A CA 1
ATOM 734 C C . VAL A 1 105 ? 21.754 24.864 53.584 1.00 35.66 105 VAL A C 1
ATOM 735 O O . VAL A 1 105 ? 21.138 24.664 52.535 1.00 36.62 105 VAL A O 1
ATOM 739 N N . LEU A 1 106 ? 21.270 24.558 54.784 1.00 34.89 106 LEU A N 1
ATOM 740 C CA . LEU A 1 106 ? 19.947 23.978 54.939 1.00 35.45 106 LEU A CA 1
ATOM 741 C C . LEU A 1 106 ? 18.989 25.129 55.245 1.00 36.78 106 LEU A C 1
ATOM 742 O O . LEU A 1 106 ? 19.167 25.845 56.235 1.00 37.61 106 LEU A O 1
ATOM 747 N N . TYR A 1 107 ? 17.978 25.305 54.401 1.00 36.58 107 TYR A N 1
ATOM 748 C CA . TYR A 1 107 ? 17.025 26.391 54.586 1.00 38.61 107 TYR A CA 1
ATOM 749 C C . TYR A 1 107 ? 15.611 25.847 54.827 1.00 38.70 107 TYR A C 1
ATOM 750 O O . TYR A 1 107 ? 15.306 25.371 55.912 1.00 41.00 107 TYR A O 1
ATOM 759 N N . THR A 1 108 ? 14.747 25.909 53.824 1.00 38.28 108 THR A N 1
ATOM 760 C CA . THR A 1 108 ? 13.382 25.413 53.971 1.00 37.93 108 THR A CA 1
ATOM 761 C C . THR A 1 108 ? 13.344 23.891 53.959 1.00 39.05 108 THR A C 1
ATOM 762 O O . THR A 1 108 ? 12.324 23.275 54.284 1.00 38.25 108 THR A O 1
ATOM 766 N N . GLY A 1 109 ? 14.453 23.290 53.549 1.00 39.56 109 GLY A N 1
ATOM 767 C CA . GLY A 1 109 ? 14.531 21.849 53.479 1.00 40.09 109 GLY A CA 1
ATOM 768 C C . GLY A 1 109 ? 14.056 21.292 52.149 1.00 41.13 109 GLY A C 1
ATOM 769 O O . GLY A 1 109 ? 14.214 20.098 51.893 1.00 39.43 109 GLY A O 1
ATOM 770 N N . ARG A 1 110 ? 13.489 22.1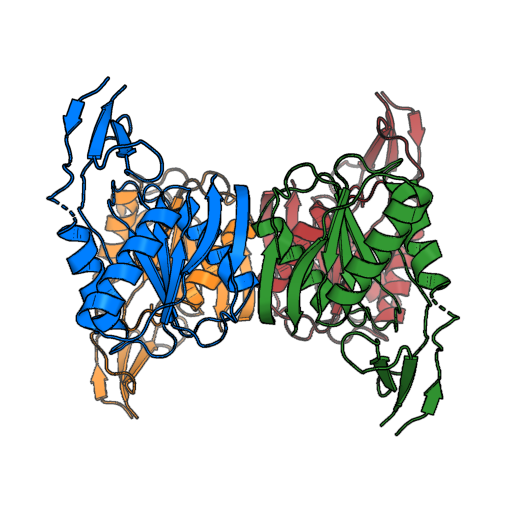42 51.293 1.00 41.36 110 ARG A N 1
ATOM 771 C CA . ARG A 1 110 ? 12.994 21.667 50.002 1.00 42.87 110 ARG A CA 1
ATOM 772 C C . ARG A 1 110 ? 14.083 21.153 49.055 1.00 41.90 110 ARG A C 1
ATOM 773 O O . ARG A 1 110 ? 13.864 20.202 48.316 1.00 40.71 110 ARG A O 1
ATOM 781 N N . THR A 1 111 ? 15.255 21.771 49.085 1.00 41.27 111 THR A N 1
ATOM 782 C CA . THR A 1 111 ? 16.334 21.332 48.225 1.00 42.42 111 THR A CA 1
ATOM 783 C C . THR A 1 111 ? 16.776 19.951 48.713 1.00 42.28 111 THR A C 1
ATOM 784 O O . THR A 1 111 ? 16.875 19.013 47.933 1.00 41.76 111 THR A O 1
ATOM 788 N N . ALA A 1 112 ? 17.026 19.835 50.012 1.00 42.37 112 ALA A N 1
ATOM 789 C CA . ALA A 1 112 ? 17.421 18.568 50.604 1.00 42.17 112 ALA A CA 1
ATOM 790 C C . ALA A 1 112 ? 16.403 17.480 50.259 1.00 42.67 112 ALA A C 1
ATOM 791 O O . ALA A 1 112 ? 16.771 16.390 49.823 1.00 44.63 112 ALA A O 1
ATOM 793 N N . ARG A 1 113 ? 15.122 17.776 50.443 1.00 43.42 113 ARG A N 1
ATOM 794 C CA . ARG A 1 113 ? 14.059 16.818 50.150 1.00 42.51 113 ARG A CA 1
ATOM 795 C C . ARG A 1 113 ? 14.093 16.382 48.685 1.00 42.14 113 ARG A C 1
ATOM 796 O O . ARG A 1 113 ? 13.929 15.205 48.377 1.00 42.81 113 ARG A O 1
ATOM 804 N N . ALA A 1 114 ? 14.307 17.333 47.779 1.00 40.84 114 ALA A N 1
ATOM 805 C CA . ALA A 1 114 ? 14.374 17.019 46.354 1.00 39.17 114 ALA A CA 1
ATOM 806 C C . ALA A 1 114 ? 15.547 16.069 46.091 1.00 38.74 114 ALA A C 1
ATOM 807 O O . ALA A 1 114 ? 15.450 15.148 45.286 1.00 37.31 114 ALA A O 1
ATOM 809 N N . ALA A 1 115 ? 16.662 16.310 46.770 1.00 39.09 115 ALA A N 1
ATOM 810 C CA . ALA A 1 115 ? 17.839 15.475 46.615 1.00 41.24 115 ALA A CA 1
ATOM 811 C C . ALA A 1 115 ? 17.521 14.070 47.145 1.00 43.12 115 ALA A C 1
ATOM 812 O O . ALA A 1 115 ? 17.853 13.053 46.520 1.00 42.03 115 ALA A O 1
ATOM 814 N N . LEU A 1 116 ? 16.857 14.027 48.295 1.00 43.85 116 LEU A N 1
ATOM 815 C CA . LEU A 1 116 ? 16.480 12.773 48.919 1.00 45.52 116 LEU A CA 1
ATOM 816 C C . LEU A 1 116 ? 15.591 11.980 47.980 1.00 45.60 116 LEU A C 1
ATOM 817 O O . LEU A 1 116 ? 15.724 10.770 47.855 1.00 45.82 116 LEU A O 1
ATOM 822 N N . ASP A 1 117 ? 14.667 12.674 47.332 1.00 46.58 117 ASP A N 1
ATOM 823 C CA . ASP A 1 117 ? 13.759 12.040 46.389 1.00 47.18 117 ASP A CA 1
ATOM 824 C C . ASP A 1 117 ? 14.565 11.386 45.273 1.00 45.30 117 ASP A C 1
ATOM 825 O O . ASP A 1 117 ? 14.393 10.216 44.977 1.00 42.99 117 ASP A O 1
ATOM 830 N N . ALA A 1 118 ? 15.446 12.167 44.658 1.00 43.96 118 ALA A N 1
ATOM 831 C CA . ALA A 1 118 ? 16.281 11.689 43.573 1.00 43.95 118 ALA A CA 1
ATOM 832 C C . ALA A 1 118 ? 17.117 10.448 43.952 1.00 44.40 118 ALA A C 1
ATOM 833 O O . ALA A 1 118 ? 17.189 9.481 43.185 1.00 42.87 118 ALA A O 1
ATOM 835 N N . LEU A 1 119 ? 17.755 10.474 45.120 1.00 43.73 119 LEU A N 1
ATOM 836 C CA . LEU A 1 119 ? 18.560 9.337 45.544 1.00 43.83 119 LEU A CA 1
ATOM 837 C C . LEU A 1 119 ? 17.727 8.068 45.559 1.00 45.05 119 LEU A C 1
ATOM 838 O O . LEU A 1 119 ? 18.095 7.056 44.962 1.00 45.98 119 LEU A O 1
ATOM 843 N N . ILE A 1 120 ? 16.603 8.124 46.256 1.00 44.95 120 ILE A N 1
ATOM 844 C CA . ILE A 1 120 ? 15.714 6.983 46.369 1.00 44.82 120 ILE A CA 1
ATOM 845 C C . ILE A 1 120 ? 15.205 6.445 45.028 1.00 45.23 120 ILE A C 1
ATOM 846 O O . ILE A 1 120 ? 14.891 5.264 44.914 1.00 44.24 120 ILE A O 1
ATOM 851 N N . ASP A 1 121 ? 15.120 7.301 44.016 1.00 47.71 121 ASP A N 1
ATOM 852 C CA . ASP A 1 121 ? 14.667 6.857 42.700 1.00 50.46 121 ASP A CA 1
ATOM 853 C C . ASP A 1 121 ? 15.813 6.114 42.029 1.00 50.97 121 ASP A C 1
ATOM 854 O O . ASP A 1 121 ? 15.613 5.451 41.021 1.00 52.70 121 ASP A O 1
ATOM 859 N N . LEU A 1 122 ? 17.011 6.231 42.591 1.00 50.61 122 LEU A N 1
ATOM 860 C CA . LEU A 1 122 ? 18.194 5.585 42.031 1.00 51.69 122 LEU A CA 1
ATOM 861 C C . LEU A 1 122 ? 18.684 4.348 42.792 1.00 53.67 122 LEU A C 1
ATOM 862 O O . LEU A 1 122 ? 19.507 3.588 42.278 1.00 55.86 122 LEU A O 1
ATOM 867 N N . GLY A 1 123 ? 18.200 4.149 44.012 1.00 53.65 123 GLY A N 1
ATOM 868 C CA . GLY A 1 123 ? 18.629 3.000 44.784 1.00 53.81 123 GLY A CA 1
ATOM 869 C C . GLY A 1 123 ? 18.053 3.013 46.185 1.00 54.96 123 GLY A C 1
ATOM 870 O O . GLY A 1 123 ? 17.327 3.935 46.562 1.00 55.13 123 GLY A O 1
ATOM 871 N N . ARG A 1 124 ? 18.378 1.992 46.967 1.00 55.47 124 ARG A N 1
ATOM 872 C CA . ARG A 1 124 ? 17.866 1.900 48.326 1.00 56.22 124 ARG A CA 1
ATOM 873 C C . ARG A 1 124 ? 18.987 1.841 49.353 1.00 54.04 124 ARG A C 1
ATOM 874 O O . ARG A 1 124 ? 19.383 0.768 49.799 1.00 53.69 124 ARG A O 1
ATOM 882 N N . PRO A 1 125 ? 19.514 3.005 49.740 1.00 51.77 125 PRO A N 1
ATOM 883 C CA . PRO A 1 125 ? 20.590 3.056 50.721 1.00 50.39 125 PRO A CA 1
ATOM 884 C C . PRO A 1 125 ? 20.162 2.401 52.028 1.00 49.49 125 PRO A C 1
ATOM 885 O O . PRO A 1 125 ? 18.972 2.335 52.342 1.00 49.08 125 PRO A O 1
ATOM 889 N N . ARG A 1 126 ? 21.142 1.908 52.775 1.00 48.64 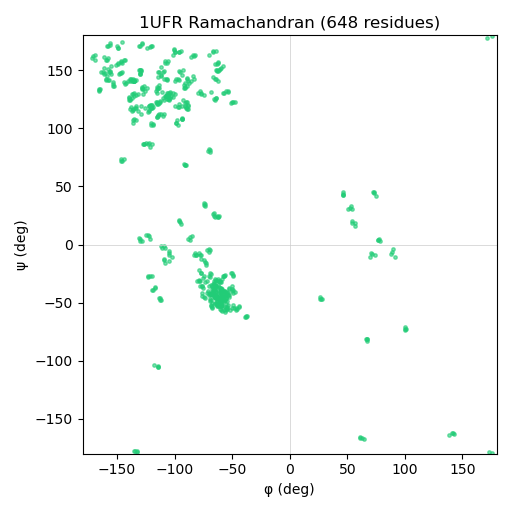126 ARG A N 1
ATOM 890 C CA . ARG A 1 126 ? 20.908 1.291 54.082 1.00 47.89 126 ARG A CA 1
ATOM 891 C C . ARG A 1 126 ? 20.435 2.437 54.981 1.00 46.68 126 ARG A C 1
ATOM 892 O O . ARG A 1 126 ? 19.590 2.280 55.863 1.00 45.96 126 ARG A O 1
ATOM 900 N N . ARG A 1 127 ? 21.021 3.598 54.735 1.00 45.16 127 ARG A N 1
ATOM 901 C CA . ARG A 1 127 ? 20.691 4.800 55.454 1.00 43.68 127 ARG A CA 1
ATOM 902 C C . ARG A 1 127 ? 21.096 6.027 54.640 1.00 42.12 127 ARG A C 1
ATOM 903 O O . ARG A 1 127 ? 21.927 5.933 53.732 1.00 41.81 127 ARG A O 1
ATOM 911 N N . ILE A 1 128 ? 20.482 7.167 54.956 1.00 39.42 128 ILE A N 1
ATOM 912 C CA . ILE A 1 128 ? 20.792 8.426 54.296 1.00 37.38 128 ILE A CA 1
ATOM 913 C C . ILE A 1 128 ? 20.891 9.530 55.333 1.00 36.14 128 ILE A C 1
ATOM 914 O O . ILE A 1 128 ? 19.918 9.838 56.006 1.00 36.47 128 ILE A O 1
ATOM 919 N N . TYR A 1 129 ? 22.077 10.107 55.476 1.00 35.11 129 TYR A N 1
ATOM 920 C CA . TYR A 1 129 ? 22.271 11.188 56.421 1.00 34.55 129 TYR A CA 1
ATOM 921 C C . TYR A 1 129 ? 22.246 12.493 55.653 1.00 34.05 129 TYR A C 1
ATOM 922 O O . TYR A 1 129 ? 22.295 12.507 54.425 1.00 32.66 129 TYR A O 1
ATOM 931 N N . LEU A 1 130 ? 22.160 13.593 56.393 1.00 33.73 130 LEU A N 1
ATOM 932 C CA . LEU A 1 130 ? 22.183 14.922 55.806 1.00 31.72 130 LEU A CA 1
ATOM 933 C C . LEU A 1 130 ? 23.185 15.743 56.596 1.00 30.44 130 LEU A C 1
ATOM 934 O O . LEU A 1 130 ? 23.008 15.971 57.792 1.00 31.38 130 LEU A O 1
ATOM 939 N N . ALA A 1 131 ? 24.259 16.152 55.933 1.00 29.13 131 ALA A N 1
ATOM 940 C CA . ALA A 1 131 ? 25.288 16.966 56.570 1.00 28.26 131 ALA A CA 1
ATOM 941 C C . ALA A 1 131 ? 25.270 18.342 55.898 1.00 29.43 131 ALA A C 1
ATOM 942 O O . ALA A 1 131 ? 25.196 18.451 54.665 1.00 29.14 131 ALA A O 1
ATOM 944 N N . VAL A 1 132 ? 25.311 19.394 56.705 1.00 28.72 132 VAL A N 1
ATOM 945 C CA . VAL A 1 132 ? 25.306 20.734 56.147 1.00 31.29 132 VAL A CA 1
ATOM 946 C C . VAL A 1 132 ? 26.273 21.650 56.876 1.00 32.06 132 VAL A C 1
ATOM 947 O O . VAL A 1 132 ? 26.441 21.562 58.091 1.00 34.20 132 VAL A O 1
ATOM 951 N N . LEU A 1 133 ? 26.927 22.526 56.130 1.00 33.26 133 LEU A N 1
ATOM 952 C CA . LEU A 1 133 ? 27.853 23.464 56.749 1.00 34.86 133 LEU A CA 1
ATOM 953 C C . LEU A 1 133 ? 27.070 24.374 57.699 1.00 34.64 133 LEU A C 1
ATOM 954 O O . LEU A 1 133 ? 27.444 24.525 58.865 1.00 34.74 133 LEU A O 1
ATOM 959 N N . VAL A 1 134 ? 25.989 24.973 57.205 1.00 33.30 134 VAL A N 1
ATOM 960 C CA . VAL A 1 134 ? 25.176 25.829 58.062 1.00 35.54 134 VAL A CA 1
ATOM 961 C C . VAL A 1 134 ? 23.689 25.573 57.900 1.00 36.94 134 VAL A C 1
ATOM 962 O O . VAL A 1 134 ? 23.197 25.318 56.799 1.00 38.30 134 VAL A O 1
ATOM 966 N N . ASP A 1 135 ? 22.981 25.615 59.020 1.00 37.78 135 ASP A N 1
ATOM 967 C CA . ASP A 1 135 ? 21.538 25.433 59.025 1.00 40.06 135 ASP A CA 1
ATOM 968 C C . ASP A 1 135 ? 20.977 26.777 59.480 1.00 40.95 135 ASP A C 1
ATOM 969 O O . ASP A 1 135 ? 21.164 27.156 60.636 1.00 40.42 135 ASP A O 1
ATOM 974 N N . ARG A 1 136 ? 20.310 27.486 58.565 1.00 41.42 136 ARG A N 1
ATOM 975 C CA . ARG A 1 136 ? 19.746 28.799 58.851 1.00 42.30 136 ARG A CA 1
ATOM 976 C C . ARG A 1 136 ? 18.262 28.761 59.225 1.00 43.93 136 ARG A C 1
ATOM 977 O O . ARG A 1 136 ? 17.556 29.777 59.132 1.00 46.40 136 ARG A O 1
ATOM 985 N N . GLY A 1 137 ? 17.788 27.594 59.645 1.00 43.62 137 GLY A N 1
ATOM 986 C CA . GLY A 1 137 ? 16.399 27.453 60.058 1.00 43.22 137 GLY A CA 1
ATOM 987 C C . GLY A 1 137 ? 15.365 27.747 58.990 1.00 43.65 137 GLY A C 1
ATOM 988 O O . GLY A 1 137 ? 15.694 27.825 57.811 1.00 42.95 137 GLY A O 1
ATOM 989 N N . HIS A 1 138 ? 14.112 27.896 59.419 1.00 43.85 138 HIS A N 1
ATOM 990 C CA . HIS A 1 138 ? 12.980 28.203 58.537 1.00 45.81 138 HIS A CA 1
ATOM 991 C C . HIS A 1 138 ? 12.515 27.030 57.703 1.00 46.96 138 HIS A C 1
ATOM 992 O O . HIS A 1 138 ? 12.205 27.183 56.533 1.00 48.24 138 HIS A O 1
ATOM 999 N N . ARG A 1 139 ? 12.457 25.856 58.320 1.00 48.62 139 ARG A N 1
ATOM 1000 C CA . ARG A 1 139 ? 12.008 24.644 57.653 1.00 48.46 139 ARG A CA 1
ATOM 1001 C C . ARG A 1 139 ? 10.572 24.776 57.205 1.00 47.40 139 ARG A C 1
ATOM 1002 O O . ARG A 1 139 ? 9.769 25.449 57.836 1.00 47.22 139 ARG A O 1
ATOM 1010 N N . GLU A 1 140 ? 10.252 24.096 56.120 1.00 47.31 140 GLU A N 1
ATOM 1011 C CA . GLU A 1 140 ? 8.906 24.107 55.576 1.00 46.29 140 GLU A CA 1
ATOM 1012 C C . GLU A 1 140 ? 8.528 22.662 55.363 1.00 45.41 140 GLU A C 1
ATOM 1013 O O . GLU A 1 140 ? 7.448 22.366 54.845 1.00 45.16 140 GLU A O 1
ATOM 1019 N N . LEU A 1 141 ? 9.445 21.777 55.769 1.00 43.82 141 LEU A N 1
ATOM 1020 C CA . LEU A 1 141 ? 9.293 20.323 55.664 1.00 41.54 141 LEU A CA 1
ATOM 1021 C C . LEU A 1 141 ? 9.916 19.671 56.881 1.00 41.43 141 LEU A C 1
ATOM 1022 O O . LEU A 1 141 ? 10.770 20.265 57.537 1.00 42.55 141 LEU A O 1
ATOM 1027 N N . PRO A 1 142 ? 9.511 18.432 57.195 1.00 41.11 142 PRO A N 1
ATOM 1028 C CA . PRO A 1 142 ? 10.037 17.697 58.351 1.00 41.36 142 PRO A CA 1
ATOM 1029 C C . PRO A 1 142 ? 11.460 17.162 58.140 1.00 42.56 142 PRO A C 1
ATOM 1030 O O . PRO A 1 142 ? 11.778 16.069 58.601 1.00 42.68 142 PRO A O 1
ATOM 1034 N N . ILE A 1 143 ? 12.302 17.909 57.431 1.00 43.03 143 ILE A N 1
ATOM 1035 C CA . ILE A 1 143 ? 13.673 17.478 57.176 1.00 44.50 143 ILE A CA 1
ATOM 1036 C C . ILE A 1 143 ? 14.579 18.123 58.212 1.00 46.82 143 ILE A C 1
ATOM 1037 O O . ILE A 1 143 ? 14.302 19.221 58.681 1.00 47.66 143 ILE A O 1
ATOM 1042 N N . ARG A 1 144 ? 15.659 17.443 58.578 1.00 48.51 144 ARG A N 1
ATOM 1043 C CA . ARG A 1 144 ? 16.607 18.000 59.541 1.00 50.32 144 ARG A CA 1
ATOM 1044 C C . ARG A 1 144 ? 17.974 17.471 59.198 1.00 49.06 144 ARG A C 1
ATOM 1045 O O . ARG A 1 144 ? 18.095 16.424 58.575 1.00 49.57 144 ARG A O 1
ATOM 1053 N N . ALA A 1 145 ? 19.008 18.194 59.592 1.00 47.41 145 ALA A N 1
ATOM 1054 C CA . ALA A 1 145 ? 20.357 17.750 59.308 1.00 46.79 145 ALA A CA 1
ATOM 1055 C C . ALA A 1 145 ? 20.871 16.863 60.437 1.00 47.22 145 ALA A C 1
ATOM 1056 O O . ALA A 1 145 ? 20.686 17.178 61.617 1.00 47.31 145 ALA A O 1
ATOM 1058 N N . ASP A 1 146 ? 21.515 15.755 60.071 1.00 45.44 146 ASP A N 1
ATOM 1059 C CA . ASP A 1 146 ? 22.093 14.854 61.053 1.00 42.66 146 ASP A CA 1
ATOM 1060 C C . ASP A 1 146 ? 23.378 15.496 61.581 1.00 41.59 146 ASP A C 1
ATOM 1061 O O . ASP A 1 146 ? 23.712 15.378 62.758 1.00 40.15 146 ASP A O 1
ATOM 1066 N N . PHE A 1 147 ? 24.082 16.188 60.690 1.00 41.07 147 PHE A N 1
ATOM 1067 C CA . PHE A 1 147 ? 25.341 16.847 61.023 1.00 41.33 147 PHE A CA 1
ATOM 1068 C C . PHE A 1 147 ? 25.272 18.316 60.602 1.00 40.70 147 PHE A C 1
ATOM 1069 O O . PHE A 1 147 ? 24.850 18.641 59.488 1.00 41.73 147 PHE A O 1
ATOM 1077 N N . VAL A 1 148 ? 25.701 19.202 61.484 1.00 38.70 148 VAL A N 1
ATOM 1078 C CA . VAL A 1 148 ? 25.645 20.624 61.191 1.00 38.60 148 VAL A CA 1
ATOM 1079 C C . VAL A 1 148 ? 26.919 21.331 61.575 1.00 38.59 148 VAL A C 1
ATOM 1080 O O . VAL A 1 148 ? 27.402 21.174 62.688 1.00 39.69 148 VAL A O 1
ATOM 1084 N N . GLY A 1 149 ? 27.458 22.121 60.660 1.00 38.91 149 GLY A N 1
ATOM 1085 C CA . GLY A 1 149 ? 28.664 22.865 60.967 1.00 39.78 149 GLY A CA 1
ATOM 1086 C C . GLY A 1 149 ? 28.361 23.936 62.000 1.00 40.93 149 GLY A C 1
ATOM 1087 O O . GLY A 1 149 ? 29.023 24.004 63.044 1.00 41.06 149 GLY A O 1
ATOM 1088 N N . LYS A 1 150 ? 27.352 24.763 61.718 1.00 40.90 150 LYS A N 1
ATOM 1089 C CA . LYS A 1 150 ? 26.944 25.835 62.631 1.00 42.54 150 LYS A CA 1
ATOM 1090 C C . LYS A 1 150 ? 25.469 26.222 62.468 1.00 42.54 150 LYS A C 1
ATOM 1091 O O . LYS A 1 150 ? 24.975 26.332 61.356 1.00 42.39 150 LYS A O 1
ATOM 1097 N N . ASN A 1 151 ? 24.768 26.408 63.582 1.00 43.58 151 ASN A N 1
ATOM 1098 C CA . ASN A 1 151 ? 23.363 26.804 63.539 1.00 45.07 151 ASN A CA 1
ATOM 1099 C C . ASN A 1 151 ? 23.318 28.329 63.516 1.00 45.47 151 ASN A C 1
ATOM 1100 O O . ASN A 1 151 ? 23.861 29.005 64.402 1.00 44.65 151 ASN A O 1
ATOM 1105 N N . VAL A 1 152 ? 22.678 28.871 62.490 1.00 44.56 152 VAL A N 1
ATOM 1106 C CA . VAL A 1 152 ? 22.601 30.311 62.343 1.00 44.35 152 VAL A CA 1
ATOM 1107 C C . VAL A 1 152 ? 21.177 30.811 62.328 1.00 44.81 152 VAL A C 1
ATOM 1108 O O . VAL A 1 152 ? 20.462 30.671 61.330 1.00 42.51 152 VAL A O 1
ATOM 1112 N N . PRO A 1 153 ? 20.746 31.403 63.449 1.00 46.84 153 PRO A N 1
ATOM 1113 C CA . PRO A 1 153 ? 19.396 31.944 63.581 1.00 47.79 153 PRO A CA 1
ATOM 1114 C C . PRO A 1 153 ? 19.309 33.104 62.611 1.00 48.76 153 PRO A C 1
ATOM 1115 O O . PRO A 1 153 ? 20.148 34.006 62.650 1.00 49.36 153 PRO A O 1
ATOM 1119 N N . THR A 1 154 ? 18.315 33.073 61.732 1.00 49.38 154 THR A N 1
ATOM 1120 C CA . THR A 1 154 ? 18.147 34.144 60.765 1.00 50.63 154 THR A CA 1
ATOM 1121 C C . THR A 1 154 ? 16.722 34.659 60.742 1.00 52.68 154 THR A C 1
ATOM 1122 O O . THR A 1 154 ? 15.824 34.078 61.358 1.00 54.25 154 THR A O 1
ATOM 1126 N N . SER A 1 155 ? 16.526 35.763 60.033 1.00 54.10 155 SER A N 1
ATOM 1127 C CA . SER A 1 155 ? 15.211 36.355 59.891 1.00 55.82 155 SER A CA 1
ATOM 1128 C C . SER A 1 155 ? 14.796 36.028 58.461 1.00 57.44 155 SER A C 1
ATOM 1129 O O . SER A 1 155 ? 15.642 35.787 57.600 1.00 56.27 155 SER A O 1
ATOM 1132 N N . ARG A 1 156 ? 13.495 36.016 58.209 1.00 59.53 156 ARG A N 1
ATOM 1133 C CA . ARG A 1 156 ? 12.985 35.702 56.887 1.00 61.72 156 ARG A CA 1
ATOM 1134 C C . ARG A 1 156 ? 13.699 36.464 55.770 1.00 61.65 156 ARG A C 1
ATOM 1135 O O . ARG A 1 156 ? 13.997 35.901 54.712 1.00 61.24 156 ARG A O 1
ATOM 1143 N N . SER A 1 157 ? 13.984 37.741 56.009 1.00 61.61 157 SER A N 1
ATOM 1144 C CA . SER A 1 157 ? 14.618 38.583 54.995 1.00 60.41 157 SER A CA 1
ATOM 1145 C C . SER A 1 157 ? 16.113 38.376 54.808 1.00 58.98 157 SER A C 1
ATOM 1146 O O . SER A 1 157 ? 16.649 38.665 53.740 1.00 58.78 157 SER A O 1
ATOM 1149 N N . GLU A 1 158 ? 16.796 37.886 55.834 1.00 57.26 158 GLU A N 1
ATOM 1150 C CA . GLU A 1 158 ? 18.231 37.676 55.708 1.00 56.04 158 GLU A CA 1
ATOM 1151 C C . GLU A 1 158 ? 18.553 36.578 54.692 1.00 55.30 158 GLU A C 1
ATOM 1152 O O . GLU A 1 158 ? 17.671 35.818 54.265 1.00 54.41 158 GLU A O 1
ATOM 1158 N N . VAL A 1 159 ? 19.826 36.516 54.307 1.00 54.07 159 VAL A N 1
ATOM 1159 C CA . VAL A 1 159 ? 20.323 35.549 53.328 1.00 51.52 159 VAL A CA 1
ATOM 1160 C C . VAL A 1 159 ? 21.719 35.074 53.722 1.00 50.06 159 VAL A C 1
ATOM 1161 O O . VAL A 1 159 ? 22.556 35.872 54.144 1.00 47.85 159 VAL A O 1
ATOM 1165 N N . VAL A 1 160 ? 21.971 33.776 53.591 1.00 49.04 160 VAL A N 1
ATOM 1166 C CA . VAL A 1 160 ? 23.290 33.260 53.928 1.00 47.81 160 VAL A CA 1
ATOM 1167 C C . VAL A 1 160 ? 24.042 32.962 52.652 1.00 47.00 160 VAL A C 1
ATOM 1168 O O . VAL A 1 160 ? 23.512 32.314 51.754 1.00 46.47 160 VAL A O 1
ATOM 1172 N N . LYS A 1 161 ? 25.268 33.468 52.564 1.00 47.08 161 LYS A N 1
ATOM 1173 C CA . LYS A 1 161 ? 26.115 33.239 51.401 1.00 49.06 161 LYS A CA 1
ATOM 1174 C C . LYS A 1 161 ? 27.334 32.427 51.800 1.00 48.87 161 LYS A C 1
ATOM 1175 O O . LYS A 1 161 ? 28.115 32.824 52.669 1.00 49.18 161 LYS A O 1
ATOM 1181 N N . VAL A 1 162 ? 27.495 31.273 51.176 1.00 47.89 162 VAL A N 1
ATOM 1182 C CA . VAL A 1 162 ? 28.641 30.443 51.487 1.00 47.29 162 VAL A CA 1
ATOM 1183 C C . VAL A 1 162 ? 29.656 30.570 50.371 1.00 46.40 162 VAL A C 1
ATOM 1184 O O . VAL A 1 162 ? 29.320 30.392 49.206 1.00 46.38 162 VAL A O 1
ATOM 1188 N N . LYS A 1 163 ? 30.886 30.914 50.727 1.00 45.84 163 LYS A N 1
ATOM 1189 C CA . LYS A 1 163 ? 31.948 31.035 49.743 1.00 47.01 163 LYS A CA 1
ATOM 1190 C C . LYS A 1 163 ? 32.984 29.974 50.055 1.00 48.11 163 LYS A C 1
ATOM 1191 O O . LYS A 1 163 ? 33.342 29.770 51.219 1.00 47.46 163 LYS A O 1
ATOM 1197 N N . VAL A 1 164 ? 33.447 29.283 49.015 1.00 48.85 164 VAL A N 1
ATOM 1198 C CA . VAL A 1 164 ? 34.462 28.241 49.171 1.00 48.40 164 VAL A CA 1
ATOM 1199 C C . VAL A 1 164 ? 35.530 28.385 48.086 1.00 48.71 164 VAL A C 1
ATOM 1200 O O . VAL A 1 164 ? 35.220 28.702 46.942 1.00 48.24 164 VAL A O 1
ATOM 1204 N N . GLU A 1 165 ? 36.785 28.160 48.463 1.00 50.06 165 GLU A N 1
ATOM 1205 C CA . GLU A 1 165 ? 37.920 28.262 47.548 1.00 52.66 165 GLU A CA 1
ATOM 1206 C C . GLU A 1 165 ? 37.650 27.754 46.141 1.00 52.09 165 GLU A C 1
ATOM 1207 O O . GLU A 1 165 ? 37.710 28.500 45.174 1.00 51.90 165 GLU A O 1
ATOM 1213 N N . GLU A 1 166 ? 37.348 26.469 46.043 1.00 52.17 166 GLU A N 1
ATOM 1214 C CA . GLU A 1 166 ? 37.098 25.824 44.767 1.00 51.24 166 GLU A CA 1
ATOM 1215 C C . GLU A 1 166 ? 36.115 26.539 43.857 1.00 51.57 166 GLU A C 1
ATOM 1216 O O . GLU A 1 166 ? 36.182 26.394 42.642 1.00 51.67 166 GLU A O 1
ATOM 1222 N N . VAL A 1 167 ? 35.206 27.317 44.428 1.00 52.02 167 VAL A N 1
ATOM 1223 C CA . VAL A 1 167 ? 34.227 28.005 43.608 1.00 51.94 167 VAL A CA 1
ATOM 1224 C C . VAL A 1 167 ? 34.290 29.522 43.657 1.00 53.17 167 VAL A C 1
ATOM 1225 O O . VAL A 1 167 ? 34.085 30.182 42.639 1.00 54.14 167 VAL A O 1
ATOM 1229 N N . ASP A 1 168 ? 34.575 30.072 44.835 1.00 53.50 168 ASP A N 1
ATOM 1230 C CA . ASP A 1 168 ? 34.594 31.523 45.029 1.00 52.23 168 ASP A CA 1
ATOM 1231 C C . ASP A 1 168 ? 35.970 32.114 45.288 1.00 50.98 168 ASP A C 1
ATOM 1232 O O . ASP A 1 168 ? 36.117 33.319 45.455 1.00 49.10 168 ASP A O 1
ATOM 1237 N N . GLY A 1 169 ? 36.976 31.256 45.332 1.00 51.06 169 GLY A N 1
ATOM 1238 C CA . GLY A 1 169 ? 38.327 31.724 45.565 1.00 51.36 169 GLY A CA 1
ATOM 1239 C C . GLY A 1 169 ? 38.606 32.069 47.010 1.00 52.23 169 GLY A C 1
ATOM 1240 O O . GLY A 1 169 ? 39.692 32.536 47.343 1.00 52.57 169 GLY A O 1
ATOM 1241 N N . GLU A 1 170 ? 37.629 31.829 47.878 1.00 52.79 170 GLU A N 1
ATOM 1242 C CA . GLU A 1 170 ? 37.776 32.128 49.302 1.00 52.70 170 GLU A CA 1
ATOM 1243 C C . GLU A 1 170 ? 36.793 31.346 50.177 1.00 51.15 170 GLU A C 1
ATOM 1244 O O . GLU A 1 170 ? 35.638 31.145 49.797 1.00 50.93 170 GLU A O 1
ATOM 1250 N N . ASP A 1 171 ? 37.254 30.924 51.353 1.00 48.97 171 ASP A N 1
ATOM 1251 C CA . ASP A 1 171 ? 36.399 30.201 52.294 1.00 47.42 171 ASP A CA 1
ATOM 1252 C C . ASP A 1 171 ? 35.776 31.171 53.289 1.00 45.61 171 ASP A C 1
ATOM 1253 O O . ASP A 1 171 ? 36.457 31.689 54.163 1.00 46.37 171 ASP A O 1
ATOM 1258 N N . ARG A 1 172 ? 34.486 31.424 53.164 1.00 43.90 172 ARG A N 1
ATOM 1259 C CA . ARG A 1 172 ? 33.841 32.324 54.094 1.00 43.44 172 ARG A CA 1
ATOM 1260 C C . ARG A 1 172 ? 32.323 32.156 54.065 1.00 43.48 172 ARG A C 1
ATOM 1261 O O . ARG A 1 172 ? 31.744 31.798 53.035 1.00 42.51 172 ARG A O 1
ATOM 1269 N N . VAL A 1 173 ? 31.691 32.384 55.214 1.00 42.72 173 VAL A N 1
ATOM 1270 C CA . VAL A 1 173 ? 30.240 32.308 55.319 1.00 43.26 173 VAL A CA 1
ATOM 1271 C C . VAL A 1 173 ? 29.770 33.690 55.752 1.00 42.63 173 VAL A C 1
ATOM 1272 O O . VAL A 1 173 ? 30.152 34.189 56.807 1.00 40.85 173 VAL A O 1
ATOM 1276 N N . GLU A 1 174 ? 28.944 34.299 54.913 1.00 43.61 174 GLU A N 1
ATOM 1277 C CA . GLU A 1 174 ? 28.452 35.645 55.147 1.00 44.41 174 GLU A CA 1
ATOM 1278 C C . GLU A 1 174 ? 26.963 35.720 55.396 1.00 46.16 174 GLU A C 1
ATOM 1279 O O . GLU A 1 174 ? 26.194 34.928 54.862 1.00 46.10 174 GLU A O 1
ATOM 1285 N N . LEU A 1 175 ? 26.563 36.688 56.216 1.00 48.62 175 LEU A N 1
ATOM 1286 C CA . LEU A 1 175 ? 25.160 36.916 56.509 1.00 50.31 175 LEU A CA 1
ATOM 1287 C C . LEU A 1 175 ? 24.796 38.222 55.845 1.00 52.36 175 LEU A C 1
ATOM 1288 O O . LEU A 1 175 ? 25.455 39.233 56.062 1.00 52.38 175 LEU A O 1
ATOM 1293 N N . TRP A 1 176 ? 23.758 38.192 55.023 1.00 55.51 176 TRP A N 1
ATOM 1294 C CA . TRP A 1 176 ? 23.307 39.377 54.319 1.00 59.70 176 TRP A CA 1
ATOM 1295 C C . TRP A 1 176 ? 21.864 39.658 54.677 1.00 64.00 176 TRP A C 1
ATOM 1296 O O . TRP A 1 176 ? 21.206 38.833 55.310 1.00 65.26 176 TRP A O 1
ATOM 1307 N N . GLU A 1 177 ? 21.372 40.825 54.282 1.00 68.98 177 GLU A N 1
ATOM 1308 C CA . GLU A 1 177 ? 19.994 41.188 54.568 1.00 73.89 177 GLU A CA 1
ATOM 1309 C C . GLU A 1 177 ? 19.464 42.216 53.593 1.00 76.55 177 GLU A C 1
ATOM 1310 O O . GLU A 1 177 ? 20.210 43.038 53.068 1.00 76.04 177 GLU A O 1
ATOM 1316 N N . ARG A 1 178 ? 18.162 42.157 53.346 1.00 80.18 178 ARG A N 1
ATOM 1317 C CA . ARG A 1 178 ? 17.539 43.093 52.435 1.00 83.14 178 ARG A CA 1
ATOM 1318 C C . ARG A 1 178 ? 16.593 43.986 53.223 1.00 83.75 178 ARG A C 1
ATOM 1319 O O . ARG A 1 178 ? 15.356 43.793 53.119 1.00 84.18 178 ARG A O 1
ATOM 1335 N N . ARG B 1 2 ? 7.878 -11.153 75.834 1.00 72.78 2 ARG B N 1
ATOM 1336 C CA . ARG B 1 2 ? 7.656 -10.193 74.766 1.00 68.01 2 ARG B CA 1
ATOM 1337 C C . ARG B 1 2 ? 7.278 -8.835 75.384 1.00 65.88 2 ARG B C 1
ATOM 1338 O O . ARG B 1 2 ? 7.815 -7.811 74.965 1.00 66.48 2 ARG B O 1
ATOM 1346 N N . PHE B 1 3 ? 6.399 -8.811 76.391 1.00 63.19 3 PHE B N 1
ATOM 1347 C CA . PHE B 1 3 ? 6.027 -7.539 77.028 1.00 60.29 3 PHE B CA 1
ATOM 1348 C C . PHE B 1 3 ? 7.093 -7.106 78.027 1.00 59.60 3 PHE B C 1
ATOM 1349 O O . PHE B 1 3 ? 7.508 -7.891 78.885 1.00 58.93 3 PHE B O 1
ATOM 1357 N N . LYS B 1 4 ? 7.520 -5.852 77.927 1.00 58.42 4 LYS B N 1
ATOM 1358 C CA . LYS B 1 4 ? 8.541 -5.348 78.818 1.00 57.64 4 LYS B CA 1
ATOM 1359 C C . LYS B 1 4 ? 8.037 -4.275 79.796 1.00 56.84 4 LYS B C 1
ATOM 1360 O O . LYS B 1 4 ? 8.299 -4.370 80.995 1.00 57.85 4 LYS B O 1
ATOM 1366 N N . ALA B 1 5 ? 7.303 -3.274 79.313 1.00 53.81 5 ALA B N 1
ATOM 1367 C CA . ALA B 1 5 ? 6.834 -2.220 80.205 1.00 51.35 5 ALA B CA 1
ATOM 1368 C C . ALA B 1 5 ? 5.801 -1.315 79.564 1.00 50.07 5 ALA B C 1
ATOM 1369 O O . ALA B 1 5 ? 5.648 -1.308 78.347 1.00 50.11 5 ALA B O 1
ATOM 1371 N N . GLU B 1 6 ? 5.080 -0.561 80.389 1.00 47.69 6 GLU B N 1
ATOM 1372 C CA . GLU B 1 6 ? 4.099 0.374 79.878 1.00 46.32 6 GLU B CA 1
ATOM 1373 C C . GLU B 1 6 ? 4.771 1.737 79.732 1.00 45.59 6 GLU B C 1
ATOM 1374 O O . GLU B 1 6 ? 5.268 2.320 80.702 1.00 44.63 6 GLU B O 1
ATOM 1380 N N . LEU B 1 7 ? 4.794 2.230 78.498 1.00 45.76 7 LEU B N 1
ATOM 1381 C CA . LEU B 1 7 ? 5.417 3.505 78.177 1.00 44.56 7 LEU B CA 1
ATOM 1382 C C . LEU B 1 7 ? 4.496 4.673 78.443 1.00 43.98 7 LEU B C 1
ATOM 1383 O O . LEU B 1 7 ? 4.954 5.727 78.854 1.00 43.03 7 LEU B O 1
ATOM 1396 N N . ASN B 1 9 ? 0.054 5.607 79.574 1.00 44.76 9 ASN B N 1
ATOM 1397 C CA . ASN B 1 9 ? -1.284 5.151 79.941 1.00 45.01 9 ASN B CA 1
ATOM 1398 C C . ASN B 1 9 ? -2.249 6.198 79.376 1.00 44.51 9 ASN B C 1
ATOM 1399 O O . ASN B 1 9 ? -1.810 7.262 78.937 1.00 43.95 9 ASN B O 1
ATOM 1404 N N . ALA B 1 10 ? -3.545 5.907 79.386 1.00 43.94 10 ALA B N 1
ATOM 1405 C CA . ALA B 1 10 ? -4.541 6.831 78.846 1.00 44.98 10 ALA B CA 1
ATOM 1406 C C . ALA B 1 10 ? -4.379 8.326 79.210 1.00 45.48 10 ALA B C 1
ATOM 1407 O O . ALA B 1 10 ? -4.381 9.192 78.335 1.00 46.12 10 ALA B O 1
ATOM 1409 N N . PRO B 1 11 ? -4.261 8.646 80.506 1.00 46.02 11 PRO B N 1
ATOM 1410 C CA . PRO B 1 11 ? -4.100 10.035 80.957 1.00 46.05 11 PRO B CA 1
ATOM 1411 C C . PRO B 1 11 ? -2.891 10.717 80.365 1.00 46.24 11 PRO B C 1
ATOM 1412 O O . PRO B 1 11 ? -2.948 11.864 79.939 1.00 47.98 11 PRO B O 1
ATOM 1416 N N . GLU B 1 12 ? -1.779 10.007 80.367 1.00 47.68 12 GLU B N 1
ATOM 1417 C CA . GLU B 1 12 ? -0.537 10.539 79.834 1.00 48.64 12 GLU B CA 1
ATOM 1418 C C . GLU B 1 12 ? -0.663 10.826 78.336 1.00 48.90 12 GLU B C 1
ATOM 1419 O O . GLU B 1 12 ? -0.067 11.770 77.825 1.00 47.73 12 GLU B O 1
ATOM 1433 N N . ARG B 1 14 ? -3.652 11.490 76.643 1.00 52.70 14 ARG B N 1
ATOM 1434 C CA . ARG B 1 14 ? -4.565 12.614 76.483 1.00 52.81 14 ARG B CA 1
ATOM 1435 C C . ARG B 1 14 ? -3.777 13.908 76.685 1.00 52.22 14 ARG B C 1
ATOM 1436 O O . ARG B 1 14 ? -3.872 14.842 75.897 1.00 52.04 14 ARG B O 1
ATOM 1444 N N . ARG B 1 15 ? -2.976 13.934 77.740 1.00 52.40 15 ARG B N 1
ATOM 1445 C CA . ARG B 1 15 ? -2.161 15.089 78.081 1.00 53.09 15 ARG B CA 1
ATOM 1446 C C . ARG B 1 15 ? -1.216 15.438 76.939 1.00 52.49 15 ARG B C 1
ATOM 1447 O O . ARG B 1 15 ? -1.102 16.595 76.542 1.00 52.84 15 ARG B O 1
ATOM 1455 N N . ALA B 1 16 ? -0.547 14.425 76.404 1.00 51.39 16 ALA B N 1
ATOM 1456 C CA . ALA B 1 16 ? 0.403 14.634 75.327 1.00 49.65 16 ALA B CA 1
ATOM 1457 C C . ALA B 1 16 ? -0.303 15.145 74.077 1.00 48.68 16 ALA B C 1
ATOM 1458 O O . ALA B 1 16 ? 0.151 16.095 73.431 1.00 46.37 16 ALA B O 1
ATOM 1460 N N . LEU B 1 17 ? -1.416 14.512 73.734 1.00 48.01 17 LEU B N 1
ATOM 1461 C CA . LEU B 1 17 ? -2.161 14.930 72.560 1.00 48.11 17 LEU B CA 1
ATOM 1462 C C . LEU B 1 17 ? -2.634 16.376 72.676 1.00 50.13 17 LEU B C 1
ATOM 1463 O O . LEU B 1 17 ? -2.724 17.070 71.664 1.00 50.70 17 LEU B O 1
ATOM 1468 N N . TYR B 1 18 ? -2.923 16.839 73.897 1.00 51.04 18 TYR B N 1
ATOM 1469 C CA . TYR B 1 18 ? -3.358 18.220 74.082 1.00 50.99 18 TYR B CA 1
ATOM 1470 C C . TYR B 1 18 ? -2.198 19.156 73.818 1.00 50.42 18 TYR B C 1
ATOM 1471 O O . TYR B 1 18 ? -2.362 20.189 73.165 1.00 51.47 18 TYR B O 1
ATOM 1480 N N . ARG B 1 19 ? -1.027 18.802 74.338 1.00 48.27 19 ARG B N 1
ATOM 1481 C CA . ARG B 1 19 ? 0.149 19.626 74.129 1.00 46.45 19 ARG B CA 1
ATOM 1482 C C . ARG B 1 19 ? 0.417 19.684 72.624 1.00 47.04 19 ARG B C 1
ATOM 1483 O O . ARG B 1 19 ? 0.693 20.753 72.086 1.00 47.58 19 ARG B O 1
ATOM 1491 N N . ILE B 1 20 ? 0.326 18.537 71.947 1.00 46.56 20 ILE B N 1
ATOM 1492 C CA . ILE B 1 20 ? 0.539 18.491 70.498 1.00 46.29 20 ILE B CA 1
ATOM 1493 C C . ILE B 1 20 ? -0.406 19.505 69.856 1.00 46.51 20 ILE B C 1
ATOM 1494 O O . ILE B 1 20 ? 0.028 20.389 69.112 1.00 46.17 20 ILE B O 1
ATOM 1499 N N . ALA B 1 21 ? -1.698 19.367 70.157 1.00 46.38 21 ALA B N 1
ATOM 1500 C CA . ALA B 1 21 ? -2.728 20.262 69.622 1.00 46.54 21 ALA B CA 1
ATOM 1501 C C . ALA B 1 21 ? -2.304 21.728 69.759 1.00 47.14 21 ALA B C 1
ATOM 1502 O O . ALA B 1 21 ? -2.249 22.470 68.775 1.00 45.38 21 ALA B O 1
ATOM 1504 N N . HIS B 1 22 ? -1.996 22.136 70.984 1.00 47.77 22 HIS B N 1
ATOM 1505 C CA . HIS B 1 22 ? -1.566 23.499 71.230 1.00 49.83 22 HIS B CA 1
ATOM 1506 C C . HIS B 1 22 ? -0.338 23.842 70.398 1.00 50.87 22 HIS B C 1
ATOM 1507 O O . HIS B 1 22 ? -0.341 24.806 69.626 1.00 51.93 22 HIS B O 1
ATOM 1514 N N . GLU B 1 23 ? 0.714 23.047 70.545 1.00 51.09 23 GLU B N 1
ATOM 1515 C CA . GLU B 1 23 ? 1.942 23.304 69.805 1.00 49.79 23 GLU B CA 1
ATOM 1516 C C . GLU B 1 23 ? 1.678 23.500 68.322 1.00 48.08 23 GLU B C 1
ATOM 1517 O O . GLU B 1 23 ? 2.299 24.351 67.695 1.00 47.61 23 GLU B O 1
ATOM 1523 N N . ILE B 1 24 ? 0.751 22.728 67.771 1.00 47.11 24 ILE B N 1
ATOM 1524 C CA . ILE B 1 24 ? 0.420 22.850 66.357 1.00 47.41 24 ILE B CA 1
ATOM 1525 C C . ILE B 1 24 ? -0.166 24.238 66.061 1.00 49.11 24 ILE B C 1
ATOM 1526 O O . ILE B 1 24 ? 0.289 24.949 65.159 1.00 47.72 24 ILE B O 1
ATOM 1531 N N . VAL B 1 25 ? -1.171 24.634 66.833 1.00 51.24 25 VAL B N 1
ATOM 1532 C CA . VAL B 1 25 ? -1.796 25.929 66.624 1.00 52.39 25 VAL B CA 1
ATOM 1533 C C . VAL B 1 25 ? -0.785 27.050 66.822 1.00 53.11 25 VAL B C 1
ATOM 1534 O O . VAL B 1 25 ? -0.695 27.970 66.010 1.00 52.63 25 VAL B O 1
ATOM 1538 N N . GLU B 1 26 ? -0.023 26.974 67.904 1.00 54.05 26 GLU B N 1
ATOM 1539 C CA . GLU B 1 26 ? 0.987 27.985 68.171 1.00 56.42 26 GLU B CA 1
ATOM 1540 C C . GLU B 1 26 ? 1.924 28.103 66.962 1.00 56.82 26 GLU B C 1
ATOM 1541 O O . GLU B 1 26 ? 2.306 29.202 66.552 1.00 56.90 26 GLU B O 1
ATOM 1547 N N . ALA B 1 27 ? 2.274 26.960 66.380 1.00 57.19 27 ALA B N 1
ATOM 1548 C CA . ALA B 1 27 ? 3.160 26.927 65.224 1.00 56.66 27 ALA B CA 1
ATOM 1549 C C . ALA B 1 27 ? 2.528 27.587 64.001 1.00 56.73 27 ALA B C 1
ATOM 1550 O O . ALA B 1 27 ? 3.181 28.362 63.299 1.00 57.38 27 ALA B O 1
ATOM 1552 N N . ASN B 1 28 ? 1.262 27.281 63.744 1.00 56.09 28 ASN B N 1
ATOM 1553 C CA . ASN B 1 28 ? 0.578 27.860 62.597 1.00 56.63 28 ASN B CA 1
ATOM 1554 C C . ASN B 1 28 ? -0.014 29.236 62.910 1.00 57.72 28 ASN B C 1
ATOM 1555 O O . ASN B 1 28 ? -0.747 29.802 62.092 1.00 58.15 28 ASN B O 1
ATOM 1560 N N . LYS B 1 29 ? 0.303 29.770 64.087 1.00 58.19 29 LYS B N 1
ATOM 1561 C CA . LYS B 1 29 ? -0.212 31.075 64.494 1.00 60.35 29 LYS B CA 1
ATOM 1562 C C . LYS B 1 29 ? -1.731 31.130 64.313 1.00 61.01 29 LYS B C 1
ATOM 1563 O O . LYS B 1 29 ? -2.289 32.190 64.039 1.00 62.48 29 LYS B O 1
ATOM 1569 N N . GLY B 1 30 ? -2.398 29.990 64.453 1.00 60.22 30 GLY B N 1
ATOM 1570 C CA . GLY B 1 30 ? -3.833 29.976 64.285 1.00 59.17 30 GLY B CA 1
ATOM 1571 C C . GLY B 1 30 ? -4.330 28.723 63.597 1.00 59.97 30 GLY B C 1
ATOM 1572 O O . GLY B 1 30 ? -3.616 27.725 63.498 1.00 61.08 30 GLY B O 1
ATOM 1573 N N . THR B 1 31 ? -5.560 28.786 63.106 1.00 58.85 31 THR B N 1
ATOM 1574 C CA . THR B 1 31 ? -6.201 27.670 62.433 1.00 58.38 31 THR B CA 1
ATOM 1575 C C . THR B 1 31 ? -6.239 27.879 60.926 1.00 58.40 31 THR B C 1
ATOM 1576 O O . THR B 1 31 ? -6.639 26.989 60.168 1.00 57.43 31 THR B O 1
ATOM 1580 N N . GLU B 1 32 ? -5.807 29.059 60.494 1.00 59.03 32 GLU B N 1
ATOM 1581 C CA . GLU B 1 32 ? -5.812 29.418 59.074 1.00 60.00 32 GLU B CA 1
ATOM 1582 C C . GLU B 1 32 ? -5.143 28.379 58.162 1.00 57.84 32 GLU B C 1
ATOM 1583 O O . GLU B 1 32 ? -3.968 28.052 58.330 1.00 58.21 32 GLU B O 1
ATOM 1589 N N . GLY B 1 33 ? -5.900 27.863 57.199 1.00 55.86 33 GLY B N 1
ATOM 1590 C CA . GLY B 1 33 ? -5.355 26.884 56.268 1.00 54.83 33 GLY B CA 1
ATOM 1591 C C . GLY B 1 33 ? -4.744 25.626 56.879 1.00 54.42 33 GLY B C 1
ATOM 1592 O O . GLY B 1 33 ? -3.979 24.906 56.225 1.00 53.50 33 GLY B O 1
ATOM 1593 N N . LEU B 1 34 ? -5.089 25.352 58.133 1.00 52.89 34 LEU B N 1
ATOM 1594 C CA . LEU B 1 34 ? -4.574 24.189 58.838 1.00 50.59 34 LEU B CA 1
ATOM 1595 C C . LEU B 1 34 ? -5.403 22.939 58.569 1.00 49.17 34 LEU B C 1
ATOM 1596 O O . LEU B 1 34 ? -6.628 22.995 58.479 1.00 49.77 34 LEU B O 1
ATOM 1601 N N . ALA B 1 35 ? -4.723 21.807 58.426 1.00 47.65 35 ALA B N 1
ATOM 1602 C CA . ALA B 1 35 ? -5.395 20.529 58.192 1.00 46.19 35 ALA B CA 1
ATOM 1603 C C . ALA B 1 35 ? -4.472 19.389 58.646 1.00 45.18 35 ALA B C 1
ATOM 1604 O O . ALA B 1 35 ? -3.245 19.498 58.590 1.00 45.77 35 ALA B O 1
ATOM 1606 N N . LEU B 1 36 ? -5.076 18.308 59.116 1.00 42.79 36 LEU B N 1
ATOM 1607 C CA . LEU B 1 36 ? -4.331 17.164 59.608 1.00 41.07 36 LEU B CA 1
ATOM 1608 C C . LEU B 1 36 ? -4.567 15.993 58.691 1.00 41.50 36 LEU B C 1
ATOM 1609 O O . LEU B 1 36 ? -5.649 15.864 58.101 1.00 40.88 36 LEU B O 1
ATOM 1614 N N . VAL B 1 37 ? -3.550 15.139 58.580 1.00 40.33 37 VAL B N 1
ATOM 1615 C CA . VAL B 1 37 ? -3.649 13.943 57.765 1.00 40.11 37 VAL B CA 1
ATOM 1616 C C . VAL B 1 37 ? -3.111 12.797 58.599 1.00 40.23 37 VAL B C 1
ATOM 1617 O O . VAL B 1 37 ? -1.953 12.812 59.013 1.00 39.62 37 VAL B O 1
ATOM 1621 N N . GLY B 1 38 ? -3.968 11.815 58.851 1.00 41.24 38 GLY B N 1
ATOM 1622 C CA . GLY B 1 38 ? -3.572 10.674 59.651 1.00 41.23 38 GLY B CA 1
ATOM 1623 C C . GLY B 1 38 ? -3.028 9.584 58.769 1.00 41.51 38 GLY B C 1
ATOM 1624 O O . GLY B 1 38 ? -3.579 9.336 57.697 1.00 42.15 38 GLY B O 1
ATOM 1625 N N . ILE B 1 39 ? -1.949 8.944 59.217 1.00 41.54 39 ILE B N 1
ATOM 1626 C CA . ILE B 1 39 ? -1.310 7.866 58.462 1.00 42.35 39 ILE B CA 1
ATOM 1627 C C . ILE B 1 39 ? -1.048 6.683 59.390 1.00 44.13 39 ILE B C 1
ATOM 1628 O O . ILE B 1 39 ? -1.395 6.716 60.573 1.00 43.74 39 ILE B O 1
ATOM 1633 N N . HIS B 1 40 ? -0.428 5.642 58.841 1.00 46.56 40 HIS B N 1
ATOM 1634 C CA . HIS B 1 40 ? -0.046 4.446 59.601 1.00 47.13 40 HIS B CA 1
ATOM 1635 C C . HIS B 1 40 ? -1.136 3.881 60.528 1.00 47.03 40 HIS B C 1
ATOM 1636 O O . HIS B 1 40 ? -0.858 3.514 61.678 1.00 46.49 40 HIS B O 1
ATOM 1643 N N . THR B 1 41 ? -2.371 3.828 60.033 1.00 46.92 41 THR B N 1
ATOM 1644 C CA . THR B 1 41 ? -3.493 3.285 60.799 1.00 47.26 41 THR B CA 1
ATOM 1645 C C . THR B 1 41 ? -3.932 4.072 62.039 1.00 47.18 41 THR B C 1
ATOM 1646 O O . THR B 1 41 ? -4.876 4.857 61.970 1.00 48.98 41 THR B O 1
ATOM 1650 N N . ARG B 1 42 ? -3.258 3.867 63.168 1.00 45.77 42 ARG B N 1
ATOM 1651 C CA . ARG B 1 42 ? -3.641 4.547 64.405 1.00 43.71 42 ARG B CA 1
ATOM 1652 C C . ARG B 1 42 ? -3.390 6.042 64.411 1.00 43.64 42 ARG B C 1
ATOM 1653 O O . ARG B 1 42 ? -3.752 6.747 65.361 1.00 45.56 42 ARG B O 1
ATOM 1661 N N . GLY B 1 43 ? -2.775 6.535 63.346 1.00 43.04 43 GLY B N 1
ATOM 1662 C CA . GLY B 1 43 ? -2.527 7.962 63.249 1.00 41.95 43 GLY B CA 1
ATOM 1663 C C . GLY B 1 43 ? -3.847 8.660 62.954 1.00 41.02 43 GLY B C 1
ATOM 1664 O O . GLY B 1 43 ? -4.065 9.800 63.375 1.00 40.62 43 GLY B O 1
ATOM 1665 N N . ILE B 1 44 ? -4.724 7.970 62.224 1.00 38.91 44 ILE B N 1
ATOM 1666 C CA . ILE B 1 44 ? -6.029 8.517 61.895 1.00 39.87 44 ILE B CA 1
ATOM 1667 C C . ILE B 1 44 ? -6.794 8.915 63.171 1.00 41.22 44 ILE B C 1
ATOM 1668 O O . ILE B 1 44 ? -7.167 10.087 63.341 1.00 40.90 44 ILE B O 1
ATOM 1673 N N . PRO B 1 45 ? -7.023 7.953 64.095 1.00 41.50 45 PRO B N 1
ATOM 1674 C CA . PRO B 1 45 ? -7.747 8.249 65.343 1.00 40.93 45 PRO B CA 1
ATOM 1675 C C . PRO B 1 45 ? -7.089 9.381 66.119 1.00 41.14 45 PRO B C 1
ATOM 1676 O O . PRO B 1 45 ? -7.759 10.245 66.678 1.00 41.96 45 PRO B O 1
ATOM 1680 N N . LEU B 1 46 ? -5.762 9.374 66.149 1.00 40.45 46 LEU B N 1
ATOM 1681 C CA . LEU B 1 46 ? -5.024 10.410 66.854 1.00 38.68 46 LEU B CA 1
ATOM 1682 C C . LEU B 1 46 ? -5.215 11.785 66.207 1.00 38.73 46 LEU B C 1
ATOM 1683 O O . LEU B 1 46 ? -5.241 12.812 66.897 1.00 38.36 46 LEU B O 1
ATOM 1688 N N . ALA B 1 47 ? -5.334 11.811 64.882 1.00 39.13 47 ALA B N 1
ATOM 1689 C CA . ALA B 1 47 ? -5.536 13.076 64.174 1.00 40.14 47 ALA B CA 1
ATOM 1690 C C . ALA B 1 47 ? -6.887 13.643 64.601 1.00 40.08 47 ALA B C 1
ATOM 1691 O O . ALA B 1 47 ? -6.986 14.808 65.013 1.00 38.96 47 ALA B O 1
ATOM 1693 N N . HIS B 1 48 ? -7.914 12.795 64.517 1.00 39.91 48 HIS B N 1
ATOM 1694 C CA . HIS B 1 48 ? -9.267 13.173 64.909 1.00 40.49 48 HIS B CA 1
ATOM 1695 C C . HIS B 1 48 ? -9.295 13.756 66.315 1.00 41.63 48 HIS B C 1
ATOM 1696 O O . HIS B 1 48 ? -9.926 14.795 66.555 1.00 42.51 48 HIS B O 1
ATOM 1703 N N . ARG B 1 49 ? -8.604 13.099 67.242 1.00 41.51 49 ARG B N 1
ATOM 1704 C CA . ARG B 1 49 ? -8.562 13.592 68.607 1.00 42.58 49 ARG B CA 1
ATOM 1705 C C . ARG B 1 49 ? -7.873 14.946 68.660 1.00 43.40 49 ARG B C 1
ATOM 1706 O O . ARG B 1 49 ? -8.325 15.860 69.352 1.00 43.65 49 ARG B O 1
ATOM 1714 N N . ILE B 1 50 ? -6.768 15.077 67.938 1.00 44.44 50 ILE B N 1
ATOM 1715 C CA . ILE B 1 50 ? -6.047 16.335 67.957 1.00 45.86 50 ILE B CA 1
ATOM 1716 C C . ILE B 1 50 ? -6.959 17.424 67.426 1.00 48.16 50 ILE B C 1
ATOM 1717 O O . ILE B 1 50 ? -6.939 18.556 67.920 1.00 48.75 50 ILE B O 1
ATOM 1722 N N . ALA B 1 51 ? -7.773 17.077 66.432 1.00 50.19 51 ALA B N 1
ATOM 1723 C CA . ALA B 1 51 ? -8.696 18.044 65.846 1.00 52.76 51 ALA B CA 1
ATOM 1724 C C . ALA B 1 51 ? -9.769 18.397 66.881 1.00 55.41 51 ALA B C 1
ATOM 1725 O O . ALA B 1 51 ? -10.129 19.571 67.061 1.00 55.13 51 ALA B O 1
ATOM 1727 N N . ARG B 1 52 ? -10.268 17.370 67.565 1.00 57.60 52 ARG B N 1
ATOM 1728 C CA . ARG B 1 52 ? -11.287 17.556 68.586 1.00 59.05 52 ARG B CA 1
ATOM 1729 C C . ARG B 1 52 ? -10.775 18.548 69.634 1.00 59.35 52 ARG B C 1
ATOM 1730 O O . ARG B 1 52 ? -11.472 19.488 70.006 1.00 59.89 52 ARG B O 1
ATOM 1738 N N . PHE B 1 53 ? -9.549 18.350 70.101 1.00 59.48 53 PHE B N 1
ATOM 1739 C CA . PHE B 1 53 ? -8.990 19.239 71.111 1.00 60.11 53 PHE B CA 1
ATOM 1740 C C . PHE B 1 53 ? -8.751 20.658 70.599 1.00 60.41 53 PHE B C 1
ATOM 1741 O O . PHE B 1 53 ? -8.939 21.618 71.340 1.00 61.08 53 PHE B O 1
ATOM 1749 N N . ILE B 1 54 ? -8.329 20.802 69.346 1.00 60.63 54 ILE B N 1
ATOM 1750 C CA . ILE B 1 54 ? -8.089 22.139 68.802 1.00 61.13 54 ILE B CA 1
ATOM 1751 C C . ILE B 1 54 ? -9.404 22.928 68.785 1.00 62.50 54 ILE B C 1
ATOM 1752 O O . ILE B 1 54 ? -9.462 24.068 69.255 1.00 62.34 54 ILE B O 1
ATOM 1757 N N . ALA B 1 55 ? -10.454 22.312 68.247 1.00 62.51 55 ALA B N 1
ATOM 1758 C CA . ALA B 1 55 ? -11.754 22.961 68.163 1.00 63.74 55 ALA B CA 1
ATOM 1759 C C . ALA B 1 55 ? -12.240 23.308 69.556 1.00 65.51 55 ALA B C 1
ATOM 1760 O O . ALA B 1 55 ? -12.925 24.304 69.769 1.00 66.52 55 ALA B O 1
ATOM 1762 N N . GLU B 1 56 ? -11.862 22.473 70.508 1.00 67.23 56 GLU B N 1
ATOM 1763 C CA . GLU B 1 56 ? -12.263 22.644 71.888 1.00 68.43 56 GLU B CA 1
ATOM 1764 C C . GLU B 1 56 ? -11.715 23.910 72.540 1.00 68.68 56 GLU B C 1
ATOM 1765 O O . GLU B 1 56 ? -12.345 24.468 73.433 1.00 70.11 56 GLU B O 1
ATOM 1771 N N . PHE B 1 57 ? -10.550 24.372 72.111 1.00 68.64 57 PHE B N 1
ATOM 1772 C CA . PHE B 1 57 ? -9.988 25.575 72.710 1.00 69.86 57 PHE B CA 1
ATOM 1773 C C . PHE B 1 57 ? -9.679 26.638 71.669 1.00 70.66 57 PHE B C 1
ATOM 1774 O O . PHE B 1 57 ? -9.071 27.663 71.970 1.00 70.52 57 PHE B O 1
ATOM 1782 N N . GLU B 1 58 ? -10.104 26.397 70.439 1.00 71.56 58 GLU B N 1
ATOM 1783 C CA . GLU B 1 58 ? -9.838 27.341 69.368 1.00 72.18 58 GLU B CA 1
ATOM 1784 C C . GLU B 1 58 ? -11.161 27.762 68.756 1.00 72.78 58 GLU B C 1
ATOM 1785 O O . GLU B 1 58 ? -11.295 28.862 68.218 1.00 72.79 58 GLU B O 1
ATOM 1791 N N . GLY B 1 59 ? -12.143 26.877 68.843 1.00 72.84 59 GLY B N 1
ATOM 1792 C CA . GLY B 1 59 ? -13.443 27.190 68.291 1.00 73.90 59 GLY B CA 1
ATOM 1793 C C . GLY B 1 59 ? -13.674 26.541 66.945 1.00 74.92 59 GLY B C 1
ATOM 1794 O O . GLY B 1 59 ? -14.463 25.588 66.832 1.00 75.08 59 GLY B O 1
ATOM 1795 N N . LYS B 1 60 ? -12.993 27.052 65.918 1.00 75.34 60 LYS B N 1
ATOM 1796 C CA . LYS B 1 60 ? -13.134 26.505 64.563 1.00 74.94 60 LYS B CA 1
ATOM 1797 C C . LYS B 1 60 ? -12.666 25.054 64.467 1.00 73.40 60 LYS B C 1
ATOM 1798 O O . LYS B 1 60 ? -11.850 24.592 65.270 1.00 73.82 60 LYS B O 1
ATOM 1804 N N . GLU B 1 61 ? -13.195 24.340 63.483 1.00 71.19 61 GLU B N 1
ATOM 1805 C CA . GLU B 1 61 ? -12.840 22.947 63.287 1.00 69.66 61 GLU B CA 1
ATOM 1806 C C . GLU B 1 61 ? -11.748 22.794 62.220 1.00 67.21 61 GLU B C 1
ATOM 1807 O O . GLU B 1 61 ? -11.739 23.525 61.219 1.00 67.07 61 GLU B O 1
ATOM 1813 N N . VAL B 1 62 ? -10.826 21.852 62.444 1.00 62.69 62 VAL B N 1
ATOM 1814 C CA . VAL B 1 62 ? -9.743 21.582 61.498 1.00 56.50 62 VAL B CA 1
ATOM 1815 C C . VAL B 1 62 ? -10.056 20.290 60.734 1.00 53.36 62 VAL B C 1
ATOM 1816 O O . VAL B 1 62 ? -10.418 19.272 61.329 1.00 53.75 62 VAL B O 1
ATOM 1820 N N . PRO B 1 63 ? -9.948 20.324 59.397 1.00 49.92 63 PRO B N 1
ATOM 1821 C CA . PRO B 1 63 ? -10.227 19.143 58.567 1.00 48.15 63 PRO B CA 1
ATOM 1822 C C . PRO B 1 63 ? -9.192 18.035 58.814 1.00 47.01 63 PRO B C 1
ATOM 1823 O O . PRO B 1 63 ? -8.012 18.310 59.026 1.00 45.96 63 PRO B O 1
ATOM 1827 N N . VAL B 1 64 ? -9.641 16.789 58.778 1.00 45.77 64 VAL B N 1
ATOM 1828 C CA . VAL B 1 64 ? -8.760 15.658 59.002 1.00 44.76 64 VAL B CA 1
ATOM 1829 C C . VAL B 1 64 ? -8.800 14.703 57.814 1.00 45.47 64 VAL B C 1
ATOM 1830 O O . VAL B 1 64 ? -9.829 14.076 57.528 1.00 45.56 64 VAL B O 1
ATOM 1834 N N . GLY B 1 65 ? -7.667 14.603 57.126 1.00 45.61 65 GLY B N 1
ATOM 1835 C CA . GLY B 1 65 ? -7.580 13.717 55.986 1.00 46.95 65 GLY B CA 1
ATOM 1836 C C . GLY B 1 65 ? -7.020 12.375 56.405 1.00 47.71 65 GLY B C 1
ATOM 1837 O O . GLY B 1 65 ? -6.495 12.232 57.510 1.00 46.53 65 GLY B O 1
ATOM 1838 N N . VAL B 1 66 ? -7.141 11.393 55.519 1.00 48.36 66 VAL B N 1
ATOM 1839 C CA . VAL B 1 66 ? -6.635 10.052 55.764 1.00 50.72 66 VAL B CA 1
ATOM 1840 C C . VAL B 1 66 ? -5.749 9.564 54.615 1.00 54.19 66 VAL B C 1
ATOM 1841 O O . VAL B 1 66 ? -6.086 9.691 53.436 1.00 55.82 66 VAL B O 1
ATOM 1845 N N . LEU B 1 67 ? -4.606 9.006 54.978 1.00 57.18 67 LEU B N 1
ATOM 1846 C CA . LEU B 1 67 ? -3.658 8.461 54.021 1.00 59.93 67 LEU B CA 1
ATOM 1847 C C . LEU B 1 67 ? -3.103 7.238 54.751 1.00 62.78 67 LEU B C 1
ATOM 1848 O O . LEU B 1 67 ? -1.980 7.255 55.249 1.00 64.01 67 LEU B O 1
ATOM 1853 N N . ASP B 1 68 ? -3.917 6.188 54.842 1.00 66.11 68 ASP B N 1
ATOM 1854 C CA . ASP B 1 68 ? -3.523 4.981 55.555 1.00 69.69 68 ASP B CA 1
ATOM 1855 C C . ASP B 1 68 ? -2.457 4.213 54.805 1.00 71.26 68 ASP B C 1
ATOM 1856 O O . ASP B 1 68 ? -2.751 3.234 54.127 1.00 71.41 68 ASP B O 1
ATOM 1861 N N . ILE B 1 69 ? -1.217 4.662 54.947 1.00 73.00 69 ILE B N 1
ATOM 1862 C CA . ILE B 1 69 ? -0.084 4.039 54.285 1.00 73.82 69 ILE B CA 1
ATOM 1863 C C . ILE B 1 69 ? 0.755 3.270 55.304 1.00 74.49 69 ILE B C 1
ATOM 1864 O O . ILE B 1 69 ? 0.921 3.697 56.448 1.00 74.92 69 ILE B O 1
ATOM 1869 N N . THR B 1 70 ? 1.273 2.126 54.878 1.00 74.78 70 THR B N 1
ATOM 1870 C CA . THR B 1 70 ? 2.109 1.284 55.724 1.00 75.03 70 THR B CA 1
ATOM 1871 C C . THR B 1 70 ? 3.126 0.584 54.818 1.00 74.64 70 THR B C 1
ATOM 1872 O O . THR B 1 70 ? 2.826 0.276 53.662 1.00 73.38 70 THR B O 1
ATOM 1876 N N . LEU B 1 71 ? 4.327 0.345 55.335 1.00 74.44 71 LEU B N 1
ATOM 1877 C CA . LEU B 1 71 ? 5.373 -0.315 54.553 1.00 73.32 71 LEU B CA 1
ATOM 1878 C C . LEU B 1 71 ? 5.578 -1.759 55.006 1.00 71.66 71 LEU B C 1
ATOM 1879 O O . LEU B 1 71 ? 5.413 -2.690 54.225 1.00 70.64 71 LEU B O 1
ATOM 1884 N N . PRO B 1 83 ? 4.945 -0.637 51.134 1.00 88.27 83 PRO B N 1
ATOM 1885 C CA . PRO B 1 83 ? 4.292 0.471 50.424 1.00 88.60 83 PRO B CA 1
ATOM 1886 C C . PRO B 1 83 ? 2.818 0.173 50.113 1.00 88.42 83 PRO B C 1
ATOM 1887 O O . PRO B 1 83 ? 2.435 0.007 48.953 1.00 87.76 83 PRO B O 1
ATOM 1891 N N . GLN B 1 84 ? 1.998 0.114 51.158 1.00 88.36 84 GLN B N 1
ATOM 1892 C CA . GLN B 1 84 ? 0.580 -0.181 50.999 1.00 88.35 84 GLN B CA 1
ATOM 1893 C C . GLN B 1 84 ? -0.317 0.828 51.716 1.00 88.12 84 GLN B C 1
ATOM 1894 O O . GLN B 1 84 ? 0.067 1.408 52.731 1.00 88.47 84 GLN B O 1
ATOM 1900 N N . VAL B 1 85 ? -1.514 1.034 51.173 1.00 87.56 85 VAL B N 1
ATOM 1901 C CA . VAL B 1 85 ? -2.484 1.960 51.751 1.00 86.72 85 VAL B CA 1
ATOM 1902 C C . VAL B 1 85 ? -3.880 1.348 51.665 1.00 86.23 85 VAL B C 1
ATOM 1903 O O . VAL B 1 85 ? -4.321 0.951 50.585 1.00 86.00 85 VAL B O 1
ATOM 1907 N N . ARG B 1 86 ? -4.565 1.266 52.806 1.00 85.79 86 ARG B N 1
ATOM 1908 C CA . ARG B 1 86 ? -5.907 0.687 52.860 1.00 84.99 86 ARG B CA 1
ATOM 1909 C C . ARG B 1 86 ? -7.011 1.630 52.390 1.00 83.29 86 ARG B C 1
ATOM 1910 O O . ARG B 1 86 ? -8.023 1.180 51.850 1.00 83.62 86 ARG B O 1
ATOM 1918 N N . GLU B 1 87 ? -6.819 2.931 52.599 1.00 80.37 87 GLU B N 1
ATOM 1919 C CA . GLU B 1 87 ? -7.805 3.925 52.194 1.00 77.56 87 GLU B CA 1
ATOM 1920 C C . GLU B 1 87 ? -7.222 5.332 52.214 1.00 74.60 87 GLU B C 1
ATOM 1921 O O . GLU B 1 87 ? -6.582 5.736 53.185 1.00 75.41 87 GLU B O 1
ATOM 1927 N N . THR B 1 88 ? -7.449 6.083 51.145 1.00 70.38 88 THR B N 1
ATOM 1928 C CA . THR B 1 88 ? -6.950 7.447 51.079 1.00 66.88 88 THR B CA 1
ATOM 1929 C C . THR B 1 88 ? -8.128 8.385 50.904 1.00 65.23 88 THR B C 1
ATOM 1930 O O . THR B 1 88 ? -8.875 8.275 49.937 1.00 64.47 88 THR B O 1
ATOM 1934 N N . ARG B 1 89 ? -8.299 9.300 51.849 1.00 64.27 89 ARG B N 1
ATOM 1935 C CA . ARG B 1 89 ? -9.385 10.264 51.781 1.00 63.61 89 ARG B CA 1
ATOM 1936 C C . ARG B 1 89 ? -8.905 11.656 52.152 1.00 62.18 89 ARG B C 1
ATOM 1937 O O . ARG B 1 89 ? -8.682 11.938 53.324 1.00 62.65 89 ARG B O 1
ATOM 1945 N N . ILE B 1 90 ? -8.743 12.529 51.166 1.00 60.08 90 ILE B N 1
ATOM 1946 C CA . ILE B 1 90 ? -8.331 13.890 51.462 1.00 59.58 90 ILE B CA 1
ATOM 1947 C C . ILE B 1 90 ? -9.360 14.831 50.846 1.00 60.74 90 ILE B C 1
ATOM 1948 O O . ILE B 1 90 ? -9.205 15.283 49.711 1.00 59.89 90 ILE B O 1
ATOM 1953 N N . PRO B 1 91 ? -10.438 15.128 51.604 1.00 61.98 91 PRO B N 1
ATOM 1954 C CA . PRO B 1 91 ? -11.566 15.997 51.236 1.00 61.87 91 PRO B CA 1
ATOM 1955 C C . PRO B 1 91 ? -11.194 17.462 51.056 1.00 60.71 91 PRO B C 1
ATOM 1956 O O . PRO B 1 91 ? -12.029 18.342 51.258 1.00 60.96 91 PRO B O 1
ATOM 1960 N N . PHE B 1 92 ? -9.949 17.734 50.695 1.00 58.89 92 PHE B N 1
ATOM 1961 C CA . PHE B 1 92 ? -9.558 19.114 50.503 1.00 58.50 92 PHE B CA 1
ATOM 1962 C C . PHE B 1 92 ? -8.328 19.299 49.624 1.00 57.68 92 PHE B C 1
ATOM 1963 O O . PHE B 1 92 ? -7.654 18.340 49.252 1.00 56.57 92 PHE B O 1
ATOM 1971 N N . ASP B 1 93 ? -8.065 20.555 49.283 1.00 57.26 93 ASP B N 1
ATOM 1972 C CA . ASP B 1 93 ? -6.941 20.914 48.444 1.00 56.41 93 ASP B CA 1
ATOM 1973 C C . ASP B 1 93 ? -5.735 21.155 49.330 1.00 56.02 93 ASP B C 1
ATOM 1974 O O . ASP B 1 93 ? -5.728 22.072 50.150 1.00 56.71 93 ASP B O 1
ATOM 1979 N N . LEU B 1 94 ? -4.710 20.334 49.153 1.00 54.91 94 LEU B N 1
ATOM 1980 C CA . LEU B 1 94 ? -3.496 20.438 49.943 1.00 54.19 94 LEU B CA 1
ATOM 1981 C C . LEU B 1 94 ? -2.691 21.696 49.658 1.00 54.04 94 LEU B C 1
ATOM 1982 O O . LEU B 1 94 ? -1.941 22.170 50.512 1.00 53.83 94 LEU B O 1
ATOM 1987 N N . THR B 1 95 ? -2.855 22.236 48.455 1.00 53.93 95 THR B N 1
ATOM 1988 C CA . THR B 1 95 ? -2.120 23.425 48.025 1.00 54.29 95 THR B CA 1
ATOM 1989 C C . THR B 1 95 ? -2.247 24.651 48.944 1.00 53.59 95 THR B C 1
ATOM 1990 O O . THR B 1 95 ? -3.349 25.030 49.358 1.00 55.25 95 THR B O 1
ATOM 1994 N N . GLY B 1 96 ? -1.107 25.262 49.257 1.00 51.61 96 GLY B N 1
ATOM 1995 C CA . GLY B 1 96 ? -1.080 26.426 50.125 1.00 50.25 96 GLY B CA 1
ATOM 1996 C C . GLY B 1 96 ? -1.414 26.183 51.594 1.00 50.18 96 GLY B C 1
ATOM 1997 O O . GLY B 1 96 ? -1.217 27.068 52.433 1.00 49.87 96 GLY B O 1
ATOM 1998 N N . LYS B 1 97 ? -1.905 24.995 51.932 1.00 49.49 97 LYS B N 1
ATOM 1999 C CA . LYS B 1 97 ? -2.272 24.726 53.318 1.00 49.33 97 LYS B CA 1
ATOM 2000 C C . LYS B 1 97 ? -1.119 24.335 54.211 1.00 47.82 97 LYS B C 1
ATOM 2001 O O . LYS B 1 97 ? -0.044 23.992 53.736 1.00 47.34 97 LYS B O 1
ATOM 2007 N N . ALA B 1 98 ? -1.357 24.432 55.516 1.00 47.28 98 ALA B N 1
ATOM 2008 C CA . ALA B 1 98 ? -0.385 24.022 56.524 1.00 45.90 98 ALA B CA 1
ATOM 2009 C C . ALA B 1 98 ? -0.902 22.618 56.895 1.00 45.12 98 ALA B C 1
ATOM 2010 O O . ALA B 1 98 ? -1.929 22.467 57.565 1.00 44.53 98 ALA B O 1
ATOM 2012 N N . ILE B 1 99 ? -0.205 21.596 56.407 1.00 44.18 99 ILE B N 1
ATOM 2013 C CA . ILE B 1 99 ? -0.598 20.218 56.650 1.00 42.19 99 ILE B CA 1
ATOM 2014 C C . ILE B 1 99 ? 0.207 19.518 57.739 1.00 41.13 99 ILE B C 1
ATOM 2015 O O . ILE B 1 99 ? 1.440 19.566 57.752 1.00 41.75 99 ILE B O 1
ATOM 2020 N N . VAL B 1 100 ? -0.502 18.883 58.665 1.00 39.53 100 VAL B N 1
ATOM 2021 C CA . VAL B 1 100 ? 0.152 18.174 59.754 1.00 38.21 100 VAL B CA 1
ATOM 2022 C C . VAL B 1 100 ? -0.093 16.680 59.628 1.00 36.84 100 VAL B C 1
ATOM 2023 O O . VAL B 1 100 ? -1.231 16.210 59.768 1.00 33.18 100 VAL B O 1
ATOM 2027 N N . LEU B 1 101 ? 0.989 15.952 59.333 1.00 37.11 101 LEU B N 1
ATOM 2028 C CA . LEU B 1 101 ? 0.951 14.495 59.215 1.00 34.53 101 LEU B CA 1
ATOM 2029 C C . LEU B 1 101 ? 0.928 13.983 60.641 1.00 34.03 101 LEU B C 1
ATOM 2030 O O . LEU B 1 101 ? 1.737 14.407 61.471 1.00 32.83 101 LEU B O 1
ATOM 2035 N N . VAL B 1 102 ? -0.011 13.094 60.934 1.00 33.92 102 VAL B N 1
ATOM 2036 C CA . VAL B 1 102 ? -0.133 12.551 62.281 1.00 34.99 102 VAL B CA 1
ATOM 2037 C C . VAL B 1 102 ? 0.163 11.062 62.243 1.00 36.98 102 VAL B C 1
ATOM 2038 O O . VAL B 1 102 ? -0.496 10.297 61.518 1.00 36.62 102 VAL B O 1
ATOM 2042 N N . ASP B 1 103 ? 1.164 10.665 63.029 1.00 37.70 103 ASP B N 1
ATOM 2043 C CA . ASP B 1 103 ? 1.603 9.277 63.090 1.00 38.73 103 ASP B CA 1
ATOM 2044 C C . ASP B 1 103 ? 1.674 8.847 64.549 1.00 37.74 103 ASP B C 1
ATOM 2045 O O . ASP B 1 103 ? 1.979 9.657 65.423 1.00 37.79 103 ASP B O 1
ATOM 2050 N N . ASP B 1 104 ? 1.390 7.578 64.824 1.00 36.40 104 ASP B N 1
ATOM 2051 C CA . ASP B 1 104 ? 1.453 7.102 66.201 1.00 35.68 104 ASP B CA 1
ATOM 2052 C C . ASP B 1 104 ? 2.893 6.933 66.647 1.00 35.56 104 ASP B C 1
ATOM 2053 O O . ASP B 1 104 ? 3.266 7.380 67.737 1.00 33.15 104 ASP B O 1
ATOM 2058 N N . VAL B 1 105 ? 3.711 6.329 65.778 1.00 36.50 105 VAL B N 1
ATOM 2059 C CA . VAL B 1 105 ? 5.110 6.063 66.098 1.00 35.76 105 VAL B CA 1
ATOM 2060 C C . VAL B 1 105 ? 6.103 6.355 64.982 1.00 35.95 105 VAL B C 1
ATOM 2061 O O . VAL B 1 105 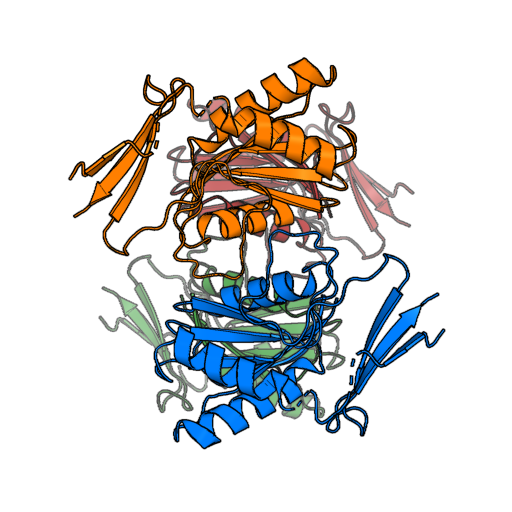? 5.979 5.838 63.865 1.00 37.09 105 VAL B O 1
ATOM 2065 N N . LEU B 1 106 ? 7.101 7.168 65.303 1.00 34.48 106 LEU B N 1
ATOM 2066 C CA . LEU B 1 106 ? 8.150 7.511 64.360 1.00 34.32 106 LEU B CA 1
ATOM 2067 C C . LEU B 1 106 ? 9.331 6.567 64.625 1.00 36.64 106 LEU B C 1
ATOM 2068 O O . LEU B 1 106 ? 9.921 6.564 65.711 1.00 36.32 106 LEU B O 1
ATOM 2073 N N . TYR B 1 107 ? 9.681 5.767 63.627 1.00 37.55 107 TYR B N 1
ATOM 2074 C CA . TYR B 1 107 ? 10.769 4.808 63.788 1.00 38.64 107 TYR B CA 1
ATOM 2075 C C . TYR B 1 107 ? 11.939 5.177 62.856 1.00 38.31 107 TYR B C 1
ATOM 2076 O O . TYR B 1 107 ? 12.667 6.140 63.121 1.00 37.13 107 TYR B O 1
ATOM 2085 N N . THR B 1 108 ? 12.093 4.435 61.763 1.00 37.92 108 THR B N 1
ATOM 2086 C CA . THR B 1 108 ? 13.166 4.676 60.807 1.00 37.61 108 THR B CA 1
ATOM 2087 C C . THR B 1 108 ? 12.910 5.919 59.989 1.00 37.16 108 THR B C 1
ATOM 2088 O O . THR B 1 108 ? 13.819 6.439 59.350 1.00 36.00 108 THR B O 1
ATOM 2092 N N . GLY B 1 109 ? 11.656 6.363 60.000 1.00 38.20 109 GLY B N 1
ATOM 2093 C CA . GLY B 1 109 ? 11.249 7.553 59.273 1.00 38.32 109 GLY B CA 1
ATOM 2094 C C . GLY B 1 109 ? 10.811 7.262 57.852 1.00 38.92 109 GLY B C 1
ATOM 2095 O O . GLY B 1 109 ? 10.374 8.158 57.141 1.00 37.36 109 GLY B O 1
ATOM 2096 N N . ARG B 1 110 ? 10.925 6.003 57.443 1.00 40.65 110 ARG B N 1
ATOM 2097 C CA . ARG B 1 110 ? 10.570 5.599 56.089 1.00 42.73 110 ARG B CA 1
ATOM 2098 C C . ARG B 1 110 ? 9.083 5.683 55.809 1.00 43.24 110 ARG B C 1
ATOM 2099 O O . ARG B 1 110 ? 8.670 6.009 54.691 1.00 43.98 110 ARG B O 1
ATOM 2107 N N . THR B 1 111 ? 8.272 5.395 56.816 1.00 43.83 111 THR B N 1
ATOM 2108 C CA . THR B 1 111 ? 6.829 5.473 56.642 1.00 43.53 111 THR B CA 1
ATOM 2109 C C . THR B 1 111 ? 6.449 6.948 56.490 1.00 42.91 111 THR B C 1
ATOM 2110 O O . THR B 1 111 ? 5.692 7.312 55.600 1.00 42.57 111 THR B O 1
ATOM 2114 N N . ALA B 1 112 ? 6.991 7.792 57.363 1.00 42.95 112 ALA B N 1
ATOM 2115 C CA . ALA B 1 112 ? 6.736 9.221 57.321 1.00 41.52 112 ALA B CA 1
ATOM 2116 C C . ALA B 1 112 ? 7.174 9.757 55.966 1.00 41.71 112 ALA B C 1
ATOM 2117 O O . ALA B 1 112 ? 6.432 10.478 55.316 1.00 42.90 112 ALA B O 1
ATOM 2119 N N . ARG B 1 113 ? 8.370 9.384 55.527 1.00 42.26 113 ARG B N 1
ATOM 2120 C CA . ARG B 1 113 ? 8.878 9.844 54.236 1.00 42.42 113 ARG B CA 1
ATOM 2121 C C . ARG B 1 113 ? 7.945 9.429 53.098 1.00 41.14 113 ARG B C 1
ATOM 2122 O O . ARG B 1 113 ? 7.638 10.222 52.215 1.00 40.46 113 ARG B O 1
ATOM 2130 N N . ALA B 1 114 ? 7.484 8.188 53.132 1.00 39.09 114 ALA B N 1
ATOM 2131 C CA . ALA B 1 114 ? 6.591 7.706 52.102 1.00 39.40 114 ALA B CA 1
ATOM 2132 C C . ALA B 1 114 ? 5.315 8.539 52.062 1.00 40.89 114 ALA B C 1
ATOM 2133 O O . ALA B 1 114 ? 4.785 8.832 50.985 1.00 41.34 114 ALA B O 1
ATOM 2135 N N . ALA B 1 115 ? 4.826 8.912 53.241 1.00 41.71 115 ALA B N 1
ATOM 2136 C CA . ALA B 1 115 ? 3.615 9.703 53.356 1.00 42.79 115 ALA B CA 1
ATOM 2137 C C . ALA B 1 115 ? 3.886 11.096 52.802 1.00 43.94 115 ALA B C 1
ATOM 2138 O O . ALA B 1 115 ? 3.058 11.662 52.084 1.00 43.83 115 ALA B O 1
ATOM 2140 N N . LEU B 1 116 ? 5.053 11.634 53.144 1.00 44.58 116 LEU B N 1
ATOM 2141 C CA . LEU B 1 116 ? 5.461 12.954 52.694 1.00 47.61 116 LEU B CA 1
ATOM 2142 C C . LEU B 1 116 ? 5.507 12.966 51.164 1.00 49.29 116 LEU B C 1
ATOM 2143 O O . LEU B 1 116 ? 5.089 13.935 50.521 1.00 50.12 116 LEU B O 1
ATOM 2148 N N . ASP B 1 117 ? 6.020 11.879 50.592 1.00 49.71 117 ASP B N 1
ATOM 2149 C CA . ASP B 1 117 ? 6.129 11.750 49.153 1.00 49.65 117 ASP B CA 1
ATOM 2150 C C . ASP B 1 117 ? 4.751 11.842 48.534 1.00 47.95 117 ASP B C 1
ATOM 2151 O O . ASP B 1 117 ? 4.521 12.618 47.603 1.00 46.35 117 ASP B O 1
ATOM 2156 N N . ALA B 1 118 ? 3.840 11.037 49.067 1.00 46.88 118 ALA B N 1
ATOM 2157 C CA . ALA B 1 118 ? 2.470 10.984 48.582 1.00 46.43 118 ALA B CA 1
ATOM 2158 C C . ALA B 1 118 ? 1.779 12.348 48.635 1.00 45.78 118 ALA B C 1
ATOM 2159 O O . ALA B 1 118 ? 1.163 12.771 47.655 1.00 45.57 118 ALA B O 1
ATOM 2161 N N . LEU B 1 119 ? 1.883 13.037 49.767 1.00 44.57 119 LEU B N 1
ATOM 2162 C CA . LEU B 1 119 ? 1.259 14.338 49.882 1.00 45.01 119 LEU B CA 1
ATOM 2163 C C . LEU B 1 119 ? 1.718 15.233 48.751 1.00 46.17 119 LEU B C 1
ATOM 2164 O O . LEU B 1 119 ? 0.903 15.761 48.008 1.00 48.69 119 LEU B O 1
ATOM 2169 N N . ILE B 1 120 ? 3.025 15.401 48.620 1.00 46.36 120 ILE B N 1
ATOM 2170 C CA . ILE B 1 120 ? 3.588 16.251 47.579 1.00 47.58 120 ILE B CA 1
ATOM 2171 C C . ILE B 1 120 ? 3.164 15.891 46.149 1.00 48.55 120 ILE B C 1
ATOM 2172 O O . ILE B 1 120 ? 3.152 16.758 45.274 1.00 48.34 120 ILE B O 1
ATOM 2177 N N . ASP B 1 121 ? 2.817 14.627 45.903 1.00 50.19 121 ASP B N 1
ATOM 2178 C CA . ASP B 1 121 ? 2.366 14.218 44.571 1.00 50.89 121 ASP B CA 1
ATOM 2179 C C . ASP B 1 121 ? 0.917 14.650 44.381 1.00 51.30 121 ASP B C 1
ATOM 2180 O O . ASP B 1 121 ? 0.379 14.545 43.284 1.00 51.81 121 ASP B O 1
ATOM 2185 N N . LEU B 1 122 ? 0.291 15.127 45.457 1.00 51.53 122 LEU B N 1
ATOM 2186 C CA . LEU B 1 122 ? -1.109 15.555 45.434 1.00 51.52 122 LEU B CA 1
ATOM 2187 C C . LEU B 1 122 ? -1.320 17.066 45.541 1.00 52.30 122 LEU B C 1
ATOM 2188 O O . LEU B 1 122 ? -2.426 17.562 45.316 1.00 53.82 122 LEU B O 1
ATOM 2193 N N . GLY B 1 123 ? -0.279 17.800 45.900 1.00 51.51 123 GLY B N 1
ATOM 2194 C CA . GLY B 1 123 ? -0.438 19.233 46.024 1.00 53.54 123 GLY B CA 1
ATOM 2195 C C . GLY B 1 123 ? 0.780 19.860 46.644 1.00 54.45 123 GLY B C 1
ATOM 2196 O O . GLY B 1 123 ? 1.706 19.155 47.027 1.00 55.46 123 GLY B O 1
ATOM 2197 N N . ARG B 1 124 ? 0.776 21.180 46.765 1.00 55.66 124 ARG B N 1
ATOM 2198 C CA . ARG B 1 124 ? 1.922 21.880 47.330 1.00 57.71 124 ARG B CA 1
ATOM 2199 C C . ARG B 1 124 ? 1.565 22.662 48.584 1.00 56.65 124 ARG B C 1
ATOM 2200 O O . ARG B 1 124 ? 1.254 23.850 48.514 1.00 57.45 124 ARG B O 1
ATOM 2208 N N . PRO B 1 125 ? 1.604 22.000 49.751 1.00 54.99 125 PRO B N 1
ATOM 2209 C CA . PRO B 1 125 ? 1.280 22.662 51.017 1.00 52.93 125 PRO B CA 1
ATOM 2210 C C . PRO B 1 125 ? 2.224 23.821 51.288 1.00 51.46 125 PRO B C 1
ATOM 2211 O O . PRO B 1 125 ? 3.368 23.811 50.843 1.00 51.18 125 PRO B O 1
ATOM 2215 N N . ARG B 1 126 ? 1.727 24.823 52.004 1.00 50.49 126 ARG B N 1
ATOM 2216 C CA . ARG B 1 126 ? 2.527 25.988 52.380 1.00 49.60 126 ARG B CA 1
ATOM 2217 C C . ARG B 1 126 ? 3.633 25.431 53.289 1.00 48.99 126 ARG B C 1
ATOM 2218 O O . ARG B 1 126 ? 4.782 25.894 53.294 1.00 48.23 126 ARG B O 1
ATOM 2226 N N . ARG B 1 127 ? 3.244 24.429 54.068 1.00 47.26 127 ARG B N 1
ATOM 2227 C CA . ARG B 1 127 ? 4.134 23.753 54.982 1.00 45.73 127 ARG B CA 1
ATOM 2228 C C . ARG B 1 127 ? 3.565 22.378 55.351 1.00 44.73 127 ARG B C 1
ATOM 2229 O O . ARG B 1 127 ? 2.360 22.109 55.201 1.00 43.05 127 ARG B O 1
ATOM 2237 N N . ILE B 1 128 ? 4.458 21.505 55.811 1.00 42.68 128 ILE B N 1
ATOM 2238 C CA . ILE B 1 128 ? 4.089 20.157 56.226 1.00 40.29 128 ILE B CA 1
ATOM 2239 C C . ILE B 1 128 ? 4.801 19.824 57.534 1.00 39.28 128 ILE B C 1
ATOM 2240 O O . ILE B 1 128 ? 6.027 19.777 57.589 1.00 38.56 128 ILE B O 1
ATOM 2245 N N . TYR B 1 129 ? 4.028 19.616 58.589 1.00 38.26 129 TYR B N 1
ATOM 2246 C CA . TYR B 1 129 ? 4.599 19.271 59.880 1.00 37.12 129 TYR B CA 1
ATOM 2247 C C . TYR B 1 129 ? 4.438 17.766 60.093 1.00 36.99 129 TYR B C 1
ATOM 2248 O O . TYR B 1 129 ? 3.631 17.094 59.412 1.00 36.47 129 TYR B O 1
ATOM 2257 N N . LEU B 1 130 ? 5.197 17.240 61.047 1.00 34.66 130 LEU B N 1
ATOM 2258 C CA . LEU B 1 130 ? 5.088 15.837 61.394 1.00 33.37 130 LEU B CA 1
ATOM 2259 C C . LEU B 1 130 ? 4.830 15.762 62.890 1.00 32.84 130 LEU B C 1
ATOM 2260 O O . LEU B 1 130 ? 5.650 16.208 63.694 1.00 33.98 130 LEU B O 1
ATOM 2265 N N . ALA B 1 131 ? 3.679 15.222 63.260 1.00 31.55 131 ALA B N 1
ATOM 2266 C CA . ALA B 1 131 ? 3.336 15.070 64.666 1.00 32.31 131 ALA B CA 1
ATOM 2267 C C . ALA B 1 131 ? 3.233 13.580 64.970 1.00 32.36 131 ALA B C 1
ATOM 2268 O O . ALA B 1 131 ? 2.553 12.836 64.244 1.00 31.12 131 ALA B O 1
ATOM 2270 N N . VAL B 1 132 ? 3.901 13.145 66.037 1.00 32.33 132 VAL B N 1
ATOM 2271 C CA . VAL B 1 132 ? 3.859 11.734 66.425 1.00 31.92 132 VAL B CA 1
ATOM 2272 C C . VAL B 1 132 ? 3.672 11.561 67.923 1.00 30.84 132 VAL B C 1
ATOM 2273 O O . VAL B 1 132 ? 4.229 12.316 68.720 1.00 29.69 132 VAL B O 1
ATOM 2277 N N . LEU B 1 133 ? 2.874 10.569 68.296 1.00 31.67 133 LEU B N 1
ATOM 2278 C CA . LEU B 1 133 ? 2.636 10.274 69.699 1.00 32.74 133 LEU B CA 1
ATOM 2279 C C . LEU B 1 133 ? 3.972 9.879 70.340 1.00 33.28 133 LEU B C 1
ATOM 2280 O O . LEU B 1 133 ? 4.352 10.417 71.383 1.00 32.59 133 LEU B O 1
ATOM 2285 N N . VAL B 1 134 ? 4.682 8.934 69.728 1.00 33.11 134 VAL B N 1
ATOM 2286 C CA . VAL B 1 134 ? 5.981 8.535 70.269 1.00 35.66 134 VAL B CA 1
ATOM 2287 C C . VAL B 1 134 ? 7.042 8.397 69.181 1.00 36.74 134 VAL B C 1
ATOM 2288 O O . VAL B 1 134 ? 6.771 7.928 68.065 1.00 37.99 134 VAL B O 1
ATOM 2292 N N . ASP B 1 135 ? 8.247 8.831 69.519 1.00 36.47 135 ASP B N 1
ATOM 2293 C CA . ASP B 1 135 ? 9.386 8.746 68.628 1.00 36.99 135 ASP B CA 1
ATOM 2294 C C . ASP B 1 135 ? 10.349 7.788 69.316 1.00 36.47 135 ASP B C 1
ATOM 2295 O O . ASP B 1 135 ? 10.915 8.128 70.355 1.00 34.40 135 ASP B O 1
ATOM 2300 N N . ARG B 1 136 ? 10.506 6.593 68.746 1.00 36.77 136 ARG B N 1
ATOM 2301 C CA . ARG B 1 136 ? 11.381 5.573 69.314 1.00 38.67 136 ARG B CA 1
ATOM 2302 C C . ARG B 1 136 ? 12.793 5.551 68.739 1.00 40.48 136 ARG B C 1
ATOM 2303 O O . ARG B 1 136 ? 13.493 4.548 68.884 1.00 41.99 136 ARG B O 1
ATOM 2311 N N . GLY B 1 137 ? 13.206 6.640 68.085 1.00 40.97 137 GLY B N 1
ATOM 2312 C CA . GLY B 1 137 ? 14.544 6.723 67.518 1.00 39.23 137 GLY B CA 1
ATOM 2313 C C . GLY B 1 137 ? 14.855 5.742 66.400 1.00 40.44 137 GLY B C 1
ATOM 2314 O O . GLY B 1 137 ? 13.950 5.094 65.851 1.00 37.67 137 GLY B O 1
ATOM 2315 N N . HIS B 1 138 ? 16.145 5.637 66.066 1.00 41.21 138 HIS B N 1
ATOM 2316 C CA . HIS B 1 138 ? 16.629 4.750 65.008 1.00 43.07 138 HIS B CA 1
ATOM 2317 C C . HIS B 1 138 ? 16.290 5.222 63.592 1.00 44.27 138 HIS B C 1
ATOM 2318 O O . HIS B 1 138 ? 15.856 4.428 62.755 1.00 44.54 138 HIS B O 1
ATOM 2325 N N . ARG B 1 139 ? 16.497 6.512 63.332 1.00 45.20 139 ARG B N 1
ATOM 2326 C CA . ARG B 1 139 ? 16.229 7.087 62.018 1.00 46.70 139 ARG B CA 1
ATOM 2327 C C . ARG B 1 139 ? 17.129 6.463 60.975 1.00 45.48 139 ARG B C 1
ATOM 2328 O O . ARG B 1 139 ? 18.255 6.072 61.264 1.00 45.95 139 ARG B O 1
ATOM 2336 N N . GLU B 1 140 ? 16.628 6.386 59.756 1.00 44.54 140 GLU B N 1
ATOM 2337 C CA . GLU B 1 140 ? 17.397 5.860 58.644 1.00 44.68 140 GLU B CA 1
ATOM 2338 C C . GLU B 1 140 ? 17.321 6.880 57.527 1.00 43.19 140 GLU B C 1
ATOM 2339 O O . GLU B 1 140 ? 17.846 6.652 56.437 1.00 42.28 140 GLU B O 1
ATOM 2345 N N . LEU B 1 141 ? 16.647 7.995 57.832 1.00 42.06 141 LEU B N 1
ATOM 2346 C CA . LEU B 1 141 ? 16.442 9.128 56.926 1.00 40.89 141 LEU B CA 1
ATOM 2347 C C . LEU B 1 141 ? 16.485 10.430 57.719 1.00 40.55 141 LEU B C 1
ATOM 2348 O O . LEU B 1 141 ? 16.269 10.436 58.929 1.00 39.92 141 LEU B O 1
ATOM 2353 N N . PRO B 1 142 ? 16.760 11.554 57.042 1.00 40.68 142 PRO B N 1
ATOM 2354 C CA . PRO B 1 142 ? 16.838 12.873 57.680 1.00 41.64 142 PRO B CA 1
ATOM 2355 C C . PRO B 1 142 ? 15.465 13.453 58.073 1.00 43.22 142 PRO B C 1
ATOM 2356 O O . PRO B 1 142 ? 15.255 14.675 58.029 1.00 42.54 142 PRO B O 1
ATOM 2360 N N . ILE B 1 143 ? 14.535 12.575 58.438 1.00 42.90 143 ILE B N 1
ATOM 2361 C CA . ILE B 1 143 ? 13.211 13.001 58.841 1.00 43.97 143 ILE B CA 1
ATOM 2362 C C . ILE B 1 143 ? 13.200 13.182 60.354 1.00 44.96 143 ILE B C 1
ATOM 2363 O O . ILE B 1 143 ? 13.936 12.518 61.066 1.00 44.22 143 ILE B O 1
ATOM 2368 N N . ARG B 1 144 ? 12.374 14.100 60.836 1.00 47.32 144 ARG B N 1
ATOM 2369 C CA . ARG B 1 144 ? 12.250 14.362 62.262 1.00 49.46 144 ARG B CA 1
ATOM 2370 C C . ARG B 1 144 ? 10.845 14.850 62.520 1.00 48.32 144 ARG B C 1
ATOM 2371 O O . ARG B 1 144 ? 10.194 15.380 61.632 1.00 47.93 144 ARG B O 1
ATOM 2379 N N . ALA B 1 145 ? 10.366 14.654 63.738 1.00 48.56 145 ALA B N 1
ATOM 2380 C CA . ALA B 1 145 ? 9.022 15.088 64.083 1.00 47.73 145 ALA B CA 1
ATOM 2381 C C . ALA B 1 145 ? 9.077 16.503 64.647 1.00 46.45 145 ALA B C 1
ATOM 2382 O O . ALA B 1 145 ? 9.970 16.824 65.441 1.00 45.43 145 ALA B O 1
ATOM 2384 N N . ASP B 1 146 ? 8.133 17.344 64.216 1.00 44.80 146 ASP B N 1
ATOM 2385 C CA . ASP B 1 146 ? 8.034 18.724 64.700 1.00 42.63 146 ASP B CA 1
ATOM 2386 C C . ASP B 1 146 ? 7.381 18.673 66.094 1.00 42.55 146 ASP B C 1
ATOM 2387 O O . ASP B 1 146 ? 7.731 19.439 66.994 1.00 41.25 146 ASP B O 1
ATOM 2392 N N . PHE B 1 147 ? 6.443 17.743 66.259 1.00 41.14 147 PHE B N 1
ATOM 2393 C CA . PHE B 1 147 ? 5.724 17.566 67.512 1.00 40.95 147 PHE B CA 1
ATOM 2394 C C . PHE B 1 147 ? 5.805 16.117 67.970 1.00 40.04 147 PHE B C 1
ATOM 2395 O O . PHE B 1 147 ? 5.495 15.196 67.214 1.00 38.98 147 PHE B O 1
ATOM 2403 N N . VAL B 1 148 ? 6.189 15.924 69.227 1.00 39.95 148 VAL B N 1
ATOM 2404 C CA . VAL B 1 148 ? 6.346 14.585 69.780 1.00 38.50 148 VAL B CA 1
ATOM 2405 C C . VAL B 1 148 ? 5.662 14.422 71.120 1.00 37.85 148 VAL B C 1
ATOM 2406 O O . VAL B 1 148 ? 5.884 15.224 72.015 1.00 38.77 148 VAL B O 1
ATOM 2410 N N . GLY B 1 149 ? 4.857 13.375 71.265 1.00 37.10 149 GLY B N 1
ATOM 2411 C CA . GLY B 1 149 ? 4.196 13.125 72.531 1.00 37.05 149 GLY B CA 1
ATOM 2412 C C . GLY B 1 149 ? 5.225 12.718 73.578 1.00 38.44 149 GLY B C 1
ATOM 2413 O O . GLY B 1 149 ? 5.292 13.287 74.659 1.00 38.01 149 GLY B O 1
ATOM 2414 N N . LYS B 1 150 ? 6.049 11.732 73.255 1.00 39.97 150 LYS B N 1
ATOM 2415 C CA . LYS B 1 150 ? 7.083 11.279 74.178 1.00 40.82 150 LYS B CA 1
ATOM 2416 C C . LYS B 1 150 ? 8.257 10.669 73.418 1.00 39.84 150 LYS B C 1
ATOM 2417 O O . LYS B 1 150 ? 8.067 9.974 72.436 1.00 39.99 150 LYS B O 1
ATOM 2423 N N . ASN B 1 151 ? 9.470 10.952 73.859 1.00 41.15 151 ASN B N 1
ATOM 2424 C CA . ASN B 1 151 ? 10.643 10.373 73.228 1.00 43.48 151 ASN B CA 1
ATOM 2425 C C . ASN B 1 151 ? 10.952 9.104 74.007 1.00 43.84 151 ASN B C 1
ATOM 2426 O O . ASN B 1 151 ? 11.118 9.148 75.235 1.00 42.02 151 ASN B O 1
ATOM 2431 N N . VAL B 1 152 ? 11.015 7.979 73.295 1.00 42.81 152 VAL B N 1
ATOM 2432 C CA . VAL B 1 152 ? 11.288 6.704 73.931 1.00 42.80 152 VAL B CA 1
ATOM 2433 C C . VAL B 1 152 ? 12.535 6.032 73.396 1.00 42.93 152 VAL B C 1
ATOM 2434 O O . VAL B 1 152 ? 12.523 5.455 72.313 1.00 42.77 152 VAL B O 1
ATOM 2438 N N . PRO B 1 153 ? 13.635 6.103 74.156 1.00 43.70 153 PRO B N 1
ATOM 2439 C CA . PRO B 1 153 ? 14.896 5.481 73.749 1.00 44.76 153 PRO B CA 1
ATOM 2440 C C . PRO B 1 153 ? 14.676 3.972 73.694 1.00 45.90 153 PRO B C 1
ATOM 2441 O O . PRO B 1 153 ? 14.217 3.380 74.673 1.00 46.72 153 PRO B O 1
ATOM 2445 N N . THR B 1 154 ? 14.987 3.359 72.557 1.00 45.97 154 THR B N 1
ATOM 2446 C CA . THR B 1 154 ? 14.817 1.929 72.418 1.00 48.88 154 THR B CA 1
ATOM 2447 C C . THR B 1 154 ? 16.079 1.246 71.903 1.00 51.52 154 THR B C 1
ATOM 2448 O O . THR B 1 154 ? 17.060 1.905 71.552 1.00 50.46 154 THR B O 1
ATOM 2452 N N . SER B 1 155 ? 16.043 -0.085 71.883 1.00 53.37 155 SER B N 1
ATOM 2453 C CA . SER B 1 155 ? 17.147 -0.886 71.393 1.00 54.56 155 SER B CA 1
ATOM 2454 C C . SER B 1 155 ? 16.640 -1.445 70.087 1.00 56.14 155 SER B C 1
ATOM 2455 O O . SER B 1 155 ? 15.437 -1.552 69.898 1.00 57.01 155 SER B O 1
ATOM 2458 N N . ARG B 1 156 ? 17.548 -1.812 69.195 1.00 58.35 156 ARG B N 1
ATOM 2459 C CA . ARG B 1 156 ? 17.159 -2.342 67.899 1.00 60.63 156 ARG B CA 1
ATOM 2460 C C . ARG B 1 156 ? 16.114 -3.451 67.986 1.00 59.77 156 ARG B C 1
ATOM 2461 O O . ARG B 1 156 ? 15.195 -3.512 67.165 1.00 60.48 156 ARG B O 1
ATOM 2469 N N . SER B 1 157 ? 16.246 -4.315 68.988 1.00 58.24 157 SER B N 1
ATOM 2470 C CA . SER B 1 157 ? 15.334 -5.443 69.152 1.00 57.65 157 SER B CA 1
ATOM 2471 C C . SER B 1 157 ? 13.971 -5.140 69.771 1.00 56.77 157 SER B C 1
ATOM 2472 O O . SER B 1 157 ? 13.023 -5.906 69.593 1.00 57.33 157 SER B O 1
ATOM 2475 N N . GLU B 1 158 ? 13.867 -4.035 70.502 1.00 55.97 158 GLU B N 1
ATOM 2476 C CA . GLU B 1 158 ? 12.595 -3.664 71.121 1.00 54.12 158 GLU B CA 1
ATOM 2477 C C . GLU B 1 158 ? 11.569 -3.222 70.082 1.00 52.79 158 GLU B C 1
ATOM 2478 O O . GLU B 1 158 ? 11.907 -2.913 68.943 1.00 52.85 158 GLU B O 1
ATOM 2484 N N . VAL B 1 159 ? 10.311 -3.202 70.492 1.00 51.11 159 VAL B N 1
ATOM 2485 C CA . VAL B 1 159 ? 9.207 -2.827 69.620 1.00 49.74 159 VAL B CA 1
ATOM 2486 C C . VAL B 1 159 ? 8.210 -1.981 70.407 1.00 48.50 159 VAL B C 1
ATOM 2487 O O . VAL B 1 159 ? 7.954 -2.246 71.577 1.00 47.75 159 VAL B O 1
ATOM 2491 N N . VAL B 1 160 ? 7.655 -0.958 69.778 1.00 46.87 160 VAL B N 1
ATOM 2492 C CA . VAL B 1 160 ? 6.680 -0.133 70.468 1.00 46.40 160 VAL B CA 1
ATOM 2493 C C . VAL B 1 160 ? 5.302 -0.420 69.911 1.00 46.99 160 VAL B C 1
ATOM 2494 O O . VAL B 1 160 ? 5.100 -0.381 68.700 1.00 47.47 160 VAL B O 1
ATOM 2498 N N . LYS B 1 161 ? 4.363 -0.729 70.797 1.00 47.28 161 LYS B N 1
ATOM 2499 C CA . LYS B 1 161 ? 2.989 -0.999 70.394 1.00 48.58 161 LYS B CA 1
ATOM 2500 C C . LYS B 1 161 ? 2.081 0.108 70.925 1.00 47.21 161 LYS B C 1
ATOM 2501 O O . LYS B 1 161 ? 2.046 0.381 72.120 1.00 47.78 161 LYS B O 1
ATOM 2507 N N . VAL B 1 162 ? 1.362 0.763 70.031 1.00 45.43 162 VAL B N 1
ATOM 2508 C CA . VAL B 1 162 ? 0.451 1.809 70.445 1.00 43.84 162 VAL B CA 1
ATOM 2509 C C . VAL B 1 162 ? -0.957 1.266 70.329 1.00 44.57 162 VAL B C 1
ATOM 2510 O O . VAL B 1 162 ? -1.359 0.770 69.279 1.00 44.27 162 VAL B O 1
ATOM 2514 N N . LYS B 1 163 ? -1.694 1.339 71.427 1.00 45.89 163 LYS B N 1
ATOM 2515 C CA . LYS B 1 163 ? -3.073 0.885 71.455 1.00 46.51 163 LYS B CA 1
ATOM 2516 C C . LYS B 1 163 ? -3.950 2.112 71.673 1.00 46.34 163 LYS B C 1
ATOM 2517 O O . LYS B 1 163 ? -3.617 2.988 72.476 1.00 45.06 163 LYS B O 1
ATOM 2523 N N . VAL B 1 164 ? -5.051 2.192 70.933 1.00 47.13 164 VAL B N 1
ATOM 2524 C CA . VAL B 1 164 ? -5.976 3.319 71.066 1.00 48.17 164 VAL B CA 1
ATOM 2525 C C . VAL B 1 164 ? -7.405 2.795 71.043 1.00 49.57 164 VAL B C 1
ATOM 2526 O O . VAL B 1 164 ? -7.711 1.845 70.313 1.00 49.99 164 VAL B O 1
ATOM 2530 N N . GLU B 1 165 ? -8.266 3.407 71.856 1.00 50.77 165 GLU B N 1
ATOM 2531 C CA . GLU B 1 165 ? -9.669 3.011 71.962 1.00 52.55 165 GLU B CA 1
ATOM 2532 C C . GLU B 1 165 ? -10.320 2.621 70.635 1.00 51.44 165 GLU B C 1
ATOM 2533 O O . GLU B 1 165 ? -10.745 1.479 70.441 1.00 48.72 165 GLU B O 1
ATOM 2539 N N . GLU B 1 166 ? -10.381 3.590 69.727 1.00 51.13 166 GLU B N 1
ATOM 2540 C CA . GLU B 1 166 ? -11.006 3.410 68.430 1.00 50.88 166 GLU B CA 1
ATOM 2541 C C . GLU B 1 166 ? -10.580 2.164 67.672 1.00 51.57 166 GLU B C 1
ATOM 2542 O O . GLU B 1 166 ? -11.346 1.631 66.874 1.00 51.86 166 GLU B O 1
ATOM 2548 N N . VAL B 1 167 ? -9.374 1.675 67.931 1.00 52.51 167 VAL B N 1
ATOM 2549 C CA . VAL B 1 167 ? -8.885 0.498 67.215 1.00 52.90 167 VAL B CA 1
ATOM 2550 C C . VAL B 1 167 ? -8.601 -0.725 68.082 1.00 53.89 167 VAL B C 1
ATOM 2551 O O . VAL B 1 167 ? -8.843 -1.858 67.661 1.00 53.99 167 VAL B O 1
ATOM 2555 N N . ASP B 1 168 ? -8.091 -0.496 69.289 1.00 54.91 168 ASP B N 1
ATOM 2556 C CA . ASP B 1 168 ? -7.734 -1.595 70.179 1.00 55.21 168 ASP B CA 1
ATOM 2557 C C . ASP B 1 168 ? -8.623 -1.736 71.414 1.00 55.86 168 ASP B C 1
ATOM 2558 O O . ASP B 1 168 ? -8.442 -2.664 72.205 1.00 56.28 168 ASP B O 1
ATOM 2563 N N . GLY B 1 169 ? -9.576 -0.821 71.575 1.00 55.88 169 GLY B N 1
ATOM 2564 C CA . GLY B 1 169 ? -10.465 -0.877 72.720 1.00 55.19 169 GLY B CA 1
ATOM 2565 C C . GLY B 1 169 ? -9.816 -0.349 73.981 1.00 55.50 169 GLY B C 1
ATOM 2566 O O . GLY B 1 169 ? -10.437 -0.372 75.048 1.00 56.80 169 GLY B O 1
ATOM 2567 N N . GLU B 1 170 ? -8.576 0.133 73.864 1.00 54.35 170 GLU B N 1
ATOM 2568 C CA . GLU B 1 170 ? -7.841 0.669 75.010 1.00 52.97 170 GLU B CA 1
ATOM 2569 C C . GLU B 1 170 ? -6.723 1.642 74.639 1.00 50.63 170 GLU B C 1
ATOM 2570 O O . GLU B 1 170 ? -6.031 1.429 73.658 1.00 50.71 170 GLU B O 1
ATOM 2576 N N . ASP B 1 171 ? -6.544 2.698 75.429 1.00 48.24 171 ASP B N 1
ATOM 2577 C CA . ASP B 1 171 ? -5.473 3.656 75.182 1.00 47.49 171 ASP B CA 1
ATOM 2578 C C . ASP B 1 171 ? -4.236 3.280 75.983 1.00 47.32 171 ASP B C 1
ATOM 2579 O O . ASP B 1 171 ? -4.215 3.417 77.203 1.00 47.06 171 ASP B O 1
ATOM 2584 N N . ARG B 1 172 ? -3.199 2.808 75.305 1.00 46.85 172 ARG B N 1
ATOM 2585 C CA . ARG B 1 172 ? -1.981 2.445 76.005 1.00 45.50 172 ARG B CA 1
ATOM 2586 C C . ARG B 1 172 ? -0.802 2.316 75.046 1.00 44.73 172 ARG B C 1
ATOM 2587 O O . ARG B 1 172 ? -0.975 1.972 73.879 1.00 45.62 172 ARG B O 1
ATOM 2595 N N . VAL B 1 173 ? 0.391 2.632 75.541 1.00 43.11 173 VAL B N 1
ATOM 2596 C CA . VAL B 1 173 ? 1.609 2.521 74.759 1.00 41.66 173 VAL B CA 1
ATOM 2597 C C . VAL B 1 173 ? 2.496 1.528 75.507 1.00 41.52 173 VAL B C 1
ATOM 2598 O O . VAL B 1 173 ? 2.885 1.752 76.654 1.00 37.96 173 VAL B O 1
ATOM 2602 N N . GLU B 1 174 ? 2.794 0.418 74.837 1.00 43.75 174 GLU B N 1
ATOM 2603 C CA . GLU B 1 174 ? 3.598 -0.667 75.403 1.00 43.61 174 GLU B CA 1
ATOM 2604 C C . GLU B 1 174 ? 4.968 -0.855 74.769 1.00 44.06 174 GLU B C 1
ATOM 2605 O O . GLU B 1 174 ? 5.156 -0.636 73.579 1.00 43.47 174 GLU B O 1
ATOM 2611 N N . LEU B 1 175 ? 5.928 -1.257 75.585 1.00 46.41 175 LEU B N 1
ATOM 2612 C CA . LEU B 1 175 ? 7.267 -1.527 75.097 1.00 50.00 175 LEU B CA 1
ATOM 2613 C C . LEU B 1 175 ? 7.424 -3.033 75.130 1.00 53.06 175 LEU B C 1
ATOM 2614 O O . LEU B 1 175 ? 7.154 -3.667 76.146 1.00 54.41 175 LEU B O 1
ATOM 2619 N N . TRP B 1 176 ? 7.837 -3.607 74.009 1.00 56.88 176 TRP B N 1
ATOM 2620 C CA . TRP B 1 176 ? 8.034 -5.047 73.915 1.00 59.83 176 TRP B CA 1
ATOM 2621 C C . TRP B 1 176 ? 9.453 -5.319 73.468 1.00 63.07 176 TRP B C 1
ATOM 2622 O O . TRP B 1 176 ? 10.169 -4.400 73.070 1.00 63.93 176 TRP B O 1
ATOM 2633 N N . GLU B 1 177 ? 9.869 -6.575 73.541 1.00 67.33 177 GLU B N 1
ATOM 2634 C CA . GLU B 1 177 ? 11.219 -6.924 73.131 1.00 72.32 177 GLU B CA 1
ATOM 2635 C C . GLU B 1 177 ? 11.288 -8.364 72.723 1.00 74.75 177 GLU B C 1
ATOM 2636 O O . GLU B 1 177 ? 10.485 -9.177 73.168 1.00 75.11 177 GLU B O 1
ATOM 2642 N N . ARG B 1 178 ? 12.240 -8.676 71.855 1.00 78.23 178 ARG B N 1
ATOM 2643 C CA . ARG B 1 178 ? 12.411 -10.050 71.427 1.00 81.87 178 ARG B CA 1
ATOM 2644 C C . ARG B 1 178 ? 13.780 -10.566 71.873 1.00 82.83 178 ARG B C 1
ATOM 2645 O O . ARG B 1 178 ? 14.674 -10.665 71.009 1.00 83.30 178 ARG B O 1
ATOM 2653 N N . ARG C 1 2 ? 14.820 -25.095 27.241 1.00 56.90 2 ARG C N 1
ATOM 2654 C CA . ARG C 1 2 ? 14.817 -23.643 27.582 1.00 57.03 2 ARG C CA 1
ATOM 2655 C C . ARG C 1 2 ? 14.981 -22.785 26.313 1.00 57.08 2 ARG C C 1
ATOM 2656 O O . ARG C 1 2 ? 14.038 -22.098 25.919 1.00 55.75 2 ARG C O 1
ATOM 2664 N N . PHE C 1 3 ? 16.150 -22.814 25.668 1.00 58.37 3 PHE C N 1
ATOM 2665 C CA . PHE C 1 3 ? 16.317 -22.018 24.450 1.00 58.92 3 PHE C CA 1
ATOM 2666 C C . PHE C 1 3 ? 15.254 -22.402 23.432 1.00 59.05 3 PHE C C 1
ATOM 2667 O O . PHE C 1 3 ? 15.081 -23.581 23.127 1.00 58.64 3 PHE C O 1
ATOM 2675 N N . LYS C 1 4 ? 14.569 -21.403 22.881 1.00 58.83 4 LYS C N 1
ATOM 2676 C CA . LYS C 1 4 ? 13.499 -21.661 21.929 1.00 58.35 4 LYS C CA 1
ATOM 2677 C C . LYS C 1 4 ? 13.769 -21.214 20.502 1.00 57.87 4 LYS C C 1
ATOM 2678 O O . LYS C 1 4 ? 13.510 -21.965 19.562 1.00 57.96 4 LYS C O 1
ATOM 2684 N N . ALA C 1 5 ? 14.275 -19.996 20.324 1.00 56.59 5 ALA C N 1
ATOM 2685 C CA . ALA C 1 5 ? 14.570 -19.513 18.971 1.00 54.34 5 ALA C CA 1
ATOM 2686 C C . ALA C 1 5 ? 15.326 -18.194 18.943 1.00 52.69 5 ALA C C 1
ATOM 2687 O O . ALA C 1 5 ? 15.338 -17.447 19.921 1.00 52.06 5 ALA C O 1
ATOM 2689 N N . GLU C 1 6 ? 15.960 -17.912 17.811 1.00 51.36 6 GLU C N 1
ATOM 2690 C CA . GLU C 1 6 ? 16.697 -16.669 17.661 1.00 50.16 6 GLU C CA 1
ATOM 2691 C C . GLU C 1 6 ? 15.750 -15.605 17.100 1.00 49.65 6 GLU C C 1
ATOM 2692 O O . GLU C 1 6 ? 15.224 -15.746 15.993 1.00 48.79 6 GLU C O 1
ATOM 2698 N N . LEU C 1 7 ? 15.547 -14.542 17.878 1.00 48.86 7 LEU C N 1
ATOM 2699 C CA . LEU C 1 7 ? 14.666 -13.436 17.505 1.00 47.16 7 LEU C CA 1
ATOM 2700 C C . LEU C 1 7 ? 15.369 -12.436 16.594 1.00 47.30 7 LEU C C 1
ATOM 2701 O O . LEU C 1 7 ? 14.750 -11.867 15.696 1.00 46.66 7 LEU C O 1
ATOM 2714 N N . ASN C 1 9 ? 19.556 -11.419 14.820 1.00 44.02 9 ASN C N 1
ATOM 2715 C CA . ASN C 1 9 ? 20.974 -11.701 14.685 1.00 44.14 9 ASN C CA 1
ATOM 2716 C C . ASN C 1 9 ? 21.665 -10.345 14.552 1.00 43.85 9 ASN C C 1
ATOM 2717 O O . ASN C 1 9 ? 20.996 -9.322 14.462 1.00 44.31 9 ASN C O 1
ATOM 2722 N N . ALA C 1 10 ? 22.991 -10.331 14.526 1.00 43.02 10 ALA C N 1
ATOM 2723 C CA . ALA C 1 10 ? 23.737 -9.084 14.435 1.00 43.89 10 ALA C CA 1
ATOM 2724 C C . ALA C 1 10 ? 23.284 -8.106 13.346 1.00 45.04 10 ALA C C 1
ATOM 2725 O O . ALA C 1 10 ? 23.006 -6.941 13.631 1.00 45.73 10 ALA C O 1
ATOM 2727 N N . PRO C 1 11 ? 23.214 -8.558 12.082 1.00 46.06 11 PRO C N 1
ATOM 2728 C CA . PRO C 1 11 ? 22.790 -7.692 10.976 1.00 45.48 11 PRO C CA 1
ATOM 2729 C C . PRO C 1 11 ? 21.422 -7.063 11.212 1.00 44.90 11 PRO C C 1
ATOM 2730 O O . PRO C 1 11 ? 21.222 -5.880 10.970 1.00 42.62 11 PRO C O 1
ATOM 2734 N N . GLU C 1 12 ? 20.488 -7.886 11.679 1.00 46.07 12 GLU C N 1
ATOM 2735 C CA . GLU C 1 12 ? 19.123 -7.464 11.940 1.00 47.37 12 GLU C CA 1
ATOM 2736 C C . GLU C 1 12 ? 19.076 -6.392 13.014 1.00 47.93 12 GLU C C 1
ATOM 2737 O O . GLU C 1 12 ? 18.234 -5.497 12.982 1.00 47.92 12 GLU C O 1
ATOM 2751 N N . ARG C 1 14 ? 21.745 -4.291 13.816 1.00 50.48 14 ARG C N 1
ATOM 2752 C CA . ARG C 1 14 ? 22.399 -3.111 13.279 1.00 51.59 14 ARG C CA 1
ATOM 2753 C C . ARG C 1 14 ? 21.370 -2.323 12.479 1.00 51.36 14 ARG C C 1
ATOM 2754 O O . ARG C 1 14 ? 21.238 -1.112 12.633 1.00 50.79 14 ARG C O 1
ATOM 2762 N N . ARG C 1 15 ? 20.629 -3.036 11.641 1.00 51.16 15 ARG C N 1
ATOM 2763 C CA . ARG C 1 15 ? 19.609 -2.443 10.790 1.00 52.33 15 ARG C CA 1
ATOM 2764 C C . ARG C 1 15 ? 18.538 -1.746 11.626 1.00 50.94 15 ARG C C 1
ATOM 2765 O O . ARG C 1 15 ? 18.141 -0.615 11.329 1.00 50.21 15 ARG C O 1
ATOM 2773 N N . ALA C 1 16 ? 18.079 -2.423 12.673 1.00 47.61 16 ALA C N 1
ATOM 2774 C CA . ALA C 1 16 ? 17.051 -1.866 13.532 1.00 45.92 16 ALA C CA 1
ATOM 2775 C C . ALA C 1 16 ? 17.558 -0.620 14.252 1.00 45.27 16 ALA C C 1
ATOM 2776 O O . ALA C 1 16 ? 16.860 0.387 14.344 1.00 44.78 16 ALA C O 1
ATOM 2778 N N . LEU C 1 17 ? 18.782 -0.685 14.754 1.00 44.25 17 LEU C N 1
ATOM 2779 C CA . LEU C 1 17 ? 19.349 0.443 15.461 1.00 42.96 17 LEU C CA 1
ATOM 2780 C C . LEU C 1 17 ? 19.530 1.658 14.546 1.00 43.79 17 LEU C C 1
ATOM 2781 O O . LEU C 1 17 ? 19.450 2.799 15.001 1.00 42.09 17 LEU C O 1
ATOM 2786 N N . TYR C 1 18 ? 19.768 1.422 13.259 1.00 44.55 18 TYR C N 1
ATOM 2787 C CA . TYR C 1 18 ? 19.913 2.533 12.328 1.00 45.75 18 TYR C CA 1
ATOM 2788 C C . TYR C 1 18 ? 18.550 3.186 12.127 1.00 45.01 18 TYR C C 1
ATOM 2789 O O . TYR C 1 18 ? 18.438 4.409 12.052 1.00 44.34 18 TYR C O 1
ATOM 2798 N N . ARG C 1 19 ? 17.516 2.362 12.038 1.00 43.36 19 ARG C N 1
ATOM 2799 C CA . ARG C 1 19 ? 16.180 2.882 11.852 1.00 44.32 19 ARG C CA 1
ATOM 2800 C C . ARG C 1 19 ? 15.824 3.704 13.078 1.00 43.47 19 ARG C C 1
ATOM 2801 O O . ARG C 1 19 ? 15.309 4.810 12.953 1.00 44.34 19 ARG C O 1
ATOM 2809 N N . ILE C 1 20 ? 16.106 3.163 14.262 1.00 42.11 20 ILE C N 1
ATOM 2810 C CA . ILE C 1 20 ? 15.836 3.874 15.516 1.00 40.47 20 ILE C CA 1
ATOM 2811 C C . ILE C 1 20 ? 16.515 5.249 15.447 1.00 40.50 20 ILE C C 1
ATOM 2812 O O . ILE C 1 20 ? 15.887 6.278 15.690 1.00 39.42 20 ILE C O 1
ATOM 2817 N N . ALA C 1 21 ? 17.808 5.240 15.128 1.00 39.65 21 ALA C N 1
ATOM 2818 C CA . ALA C 1 21 ? 18.596 6.459 15.022 1.00 39.95 21 ALA C CA 1
ATOM 2819 C C . ALA C 1 21 ? 17.901 7.499 14.159 1.00 40.44 21 ALA C C 1
ATOM 2820 O O . ALA C 1 21 ? 17.740 8.648 14.567 1.00 38.95 21 ALA C O 1
ATOM 2822 N N . HIS C 1 22 ? 17.501 7.084 12.963 1.00 41.39 22 HIS C N 1
ATOM 2823 C CA . HIS C 1 22 ? 16.833 7.971 12.025 1.00 42.73 22 HIS C CA 1
ATOM 2824 C C . HIS C 1 22 ? 15.511 8.464 12.590 1.00 42.50 22 HIS C C 1
ATOM 2825 O O . HIS C 1 22 ? 15.251 9.659 12.656 1.00 41.81 22 HIS C O 1
ATOM 2832 N N . GLU C 1 23 ? 14.681 7.528 13.014 1.00 43.25 23 GLU C N 1
ATOM 2833 C CA . GLU C 1 23 ? 13.391 7.877 13.571 1.00 43.85 23 GLU C CA 1
ATOM 2834 C C . GLU C 1 23 ? 13.521 8.901 14.677 1.00 43.28 23 GLU C C 1
ATOM 2835 O O . GLU C 1 23 ? 12.692 9.795 14.776 1.00 43.96 23 GLU C O 1
ATOM 2841 N N . ILE C 1 24 ? 14.563 8.778 15.496 1.00 43.90 24 ILE C N 1
ATOM 2842 C CA . ILE C 1 24 ? 14.795 9.713 16.594 1.00 43.28 24 ILE C CA 1
ATOM 2843 C C . ILE C 1 24 ? 15.050 11.116 16.065 1.00 43.76 24 ILE C C 1
ATOM 2844 O O . ILE C 1 24 ? 14.403 12.063 16.488 1.00 42.16 24 ILE C O 1
ATOM 2849 N N . VAL C 1 25 ? 15.991 11.242 15.135 1.00 45.33 25 VAL C N 1
ATOM 2850 C CA . VAL C 1 25 ? 16.323 12.536 14.556 1.00 47.63 25 VAL C CA 1
ATOM 2851 C C . VAL C 1 25 ? 15.114 13.131 13.850 1.00 48.56 25 VAL C C 1
ATOM 2852 O O . VAL C 1 25 ? 14.796 14.309 14.016 1.00 48.29 25 VAL C O 1
ATOM 2856 N N . GLU C 1 26 ? 14.448 12.312 13.051 1.00 50.46 26 GLU C N 1
ATOM 2857 C CA . GLU C 1 26 ? 13.268 12.768 12.343 1.00 52.54 26 GLU C CA 1
ATOM 2858 C C . GLU C 1 26 ? 12.267 13.326 13.364 1.00 51.98 26 GLU C C 1
ATOM 2859 O O . GLU C 1 26 ? 11.669 14.375 13.150 1.00 52.61 26 GLU C O 1
ATOM 2865 N N . ALA C 1 27 ? 12.112 12.634 14.486 1.00 50.71 27 ALA C N 1
ATOM 2866 C CA . ALA C 1 27 ? 11.192 13.059 15.522 1.00 49.51 27 ALA C CA 1
ATOM 2867 C C . ALA C 1 27 ? 11.606 14.386 16.160 1.00 50.88 27 ALA C C 1
ATOM 2868 O O . ALA C 1 27 ? 10.767 15.240 16.441 1.00 51.55 27 ALA C O 1
ATOM 2870 N N . ASN C 1 28 ? 12.897 14.569 16.390 1.00 51.61 28 ASN C N 1
ATOM 2871 C CA . ASN C 1 28 ? 13.367 15.804 17.003 1.00 52.35 28 ASN C CA 1
ATOM 2872 C C . ASN C 1 28 ? 13.645 16.873 15.956 1.00 53.49 28 ASN C C 1
ATOM 2873 O O . ASN C 1 28 ? 14.135 17.949 16.279 1.00 52.43 28 ASN C O 1
ATOM 2878 N N . LYS C 1 29 ? 13.333 16.572 14.701 1.00 55.56 29 LYS C N 1
ATOM 2879 C CA . LYS C 1 29 ? 13.560 17.522 13.620 1.00 57.71 29 LYS C CA 1
ATOM 2880 C C . LYS C 1 29 ? 15.004 17.985 13.660 1.00 57.77 29 LYS C C 1
ATOM 2881 O O . LYS C 1 29 ? 15.300 19.136 13.335 1.00 59.34 29 LYS C O 1
ATOM 2887 N N . GLY C 1 30 ? 15.901 17.098 14.074 1.00 57.07 30 GLY C N 1
ATOM 2888 C CA . GLY C 1 30 ? 17.300 17.471 14.142 1.00 56.29 30 GLY C CA 1
ATOM 2889 C C . GLY C 1 30 ? 18.003 16.966 15.383 1.00 55.75 30 GLY C C 1
ATOM 2890 O O . GLY C 1 30 ? 17.504 16.099 16.088 1.00 55.44 30 GLY C O 1
ATOM 2891 N N . THR C 1 31 ? 19.165 17.540 15.653 1.00 55.71 31 THR C N 1
ATOM 2892 C CA . THR C 1 31 ? 19.993 17.151 16.782 1.00 56.34 31 THR C 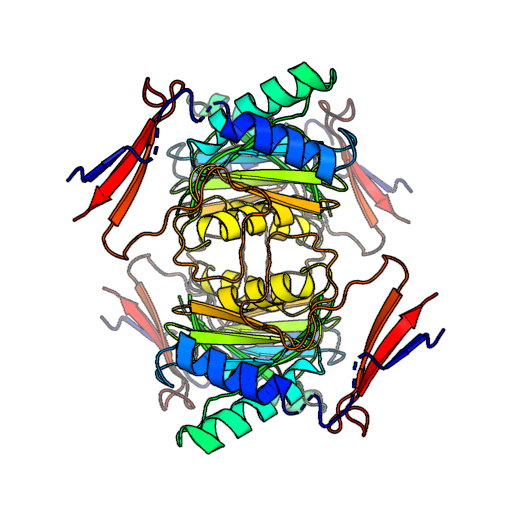CA 1
ATOM 2893 C C . THR C 1 31 ? 19.886 18.140 17.951 1.00 56.74 31 THR C C 1
ATOM 2894 O O . THR C 1 31 ? 20.334 17.869 19.068 1.00 55.56 31 THR C O 1
ATOM 2898 N N . GLU C 1 32 ? 19.263 19.279 17.683 1.00 56.77 32 GLU C N 1
ATOM 2899 C CA . GLU C 1 32 ? 19.099 20.323 18.675 1.00 57.07 32 GLU C CA 1
ATOM 2900 C C . GLU C 1 32 ? 18.587 19.812 20.019 1.00 55.37 32 GLU C C 1
ATOM 2901 O O . GLU C 1 32 ? 17.521 19.198 20.089 1.00 55.15 32 GLU C O 1
ATOM 2907 N N . GLY C 1 33 ? 19.355 20.081 21.077 1.00 53.24 33 GLY C N 1
ATOM 2908 C CA . GLY C 1 33 ? 18.992 19.675 22.428 1.00 50.43 33 GLY C CA 1
ATOM 2909 C C . GLY C 1 33 ? 18.690 18.200 22.629 1.00 49.28 33 GLY C C 1
ATOM 2910 O O . GLY C 1 33 ? 18.034 17.828 23.606 1.00 47.96 33 GLY C O 1
ATOM 2911 N N . LEU C 1 34 ? 19.173 17.362 21.712 1.00 48.45 34 LEU C N 1
ATOM 2912 C CA . LEU C 1 34 ? 18.950 15.918 21.772 1.00 46.42 34 LEU C CA 1
ATOM 2913 C C . LEU C 1 34 ? 20.009 15.208 22.613 1.00 44.61 34 LEU C C 1
ATOM 2914 O O . LEU C 1 34 ? 21.191 15.532 22.543 1.00 44.41 34 LEU C O 1
ATOM 2919 N N . ALA C 1 35 ? 19.572 14.245 23.412 1.00 42.55 35 ALA C N 1
ATOM 2920 C CA . ALA C 1 35 ? 20.479 13.473 24.248 1.00 41.87 35 ALA C CA 1
ATOM 2921 C C . ALA C 1 35 ? 19.863 12.118 24.563 1.00 40.41 35 ALA C C 1
ATOM 2922 O O . ALA C 1 35 ? 18.641 11.994 24.696 1.00 40.24 35 ALA C O 1
ATOM 2924 N N . LEU C 1 36 ? 20.718 11.105 24.676 1.00 38.96 36 LEU C N 1
ATOM 2925 C CA . LEU C 1 36 ? 20.281 9.746 24.960 1.00 36.37 36 LEU C CA 1
ATOM 2926 C C . LEU C 1 36 ? 20.693 9.352 26.367 1.00 35.58 36 LEU C C 1
ATOM 2927 O O . LEU C 1 36 ? 21.708 9.814 26.874 1.00 34.33 36 LEU C O 1
ATOM 2932 N N . VAL C 1 37 ? 19.891 8.506 27.000 1.00 35.40 37 VAL C N 1
ATOM 2933 C CA . VAL C 1 37 ? 20.203 8.009 28.336 1.00 35.51 37 VAL C CA 1
ATOM 2934 C C . VAL C 1 37 ? 19.973 6.507 28.300 1.00 36.08 37 VAL C C 1
ATOM 2935 O O . VAL C 1 37 ? 18.859 6.052 28.049 1.00 38.45 37 VAL C O 1
ATOM 2939 N N . GLY C 1 38 ? 21.027 5.735 28.527 1.00 35.97 38 GLY C N 1
ATOM 2940 C CA . GLY C 1 38 ? 20.877 4.296 28.494 1.00 35.49 38 GLY C CA 1
ATOM 2941 C C . GLY C 1 38 ? 20.509 3.783 29.858 1.00 35.15 38 GLY C C 1
ATOM 2942 O O . GLY C 1 38 ? 20.991 4.307 30.855 1.00 33.96 38 GLY C O 1
ATOM 2943 N N . ILE C 1 39 ? 19.653 2.768 29.899 1.00 36.84 39 ILE C N 1
ATOM 2944 C CA . ILE C 1 39 ? 19.224 2.166 31.162 1.00 39.39 39 ILE C CA 1
ATOM 2945 C C . ILE C 1 39 ? 19.274 0.644 31.063 1.00 40.62 39 ILE C C 1
ATOM 2946 O O . ILE C 1 39 ? 19.698 0.097 30.048 1.00 39.69 39 ILE C O 1
ATOM 2951 N N . HIS C 1 40 ? 18.859 -0.024 32.135 1.00 43.01 40 HIS C N 1
ATOM 2952 C CA . HIS C 1 40 ? 18.789 -1.482 32.184 1.00 44.91 40 HIS C CA 1
ATOM 2953 C C . HIS C 1 40 ? 20.027 -2.214 31.644 1.00 44.98 40 HIS C C 1
ATOM 2954 O O . HIS C 1 40 ? 19.893 -3.200 30.909 1.00 44.57 40 HIS C O 1
ATOM 2961 N N . THR C 1 41 ? 21.219 -1.728 31.989 1.00 44.10 41 THR C N 1
ATOM 2962 C CA . THR C 1 41 ? 22.475 -2.361 31.570 1.00 44.18 41 THR C CA 1
ATOM 2963 C C . THR C 1 41 ? 22.827 -2.325 30.073 1.00 44.05 41 THR C C 1
ATOM 2964 O O . THR C 1 41 ? 23.629 -1.494 29.646 1.00 43.68 41 THR C O 1
ATOM 2968 N N . ARG C 1 42 ? 22.255 -3.234 29.285 1.00 42.68 42 ARG C N 1
ATOM 2969 C CA . ARG C 1 42 ? 22.546 -3.285 27.863 1.00 41.11 42 ARG C CA 1
ATOM 2970 C C . ARG C 1 42 ? 21.970 -2.118 27.046 1.00 40.14 42 ARG C C 1
ATOM 2971 O O . ARG C 1 42 ? 22.211 -2.007 25.843 1.00 39.62 42 ARG C O 1
ATOM 2979 N N . GLY C 1 43 ? 21.214 -1.248 27.705 1.00 39.17 43 GLY C N 1
ATOM 2980 C CA . GLY C 1 43 ? 20.662 -0.090 27.031 1.00 37.85 43 GLY C CA 1
ATOM 2981 C C . GLY C 1 43 ? 21.774 0.932 26.826 1.00 36.84 43 GLY C C 1
ATOM 2982 O O . GLY C 1 43 ? 21.748 1.723 25.884 1.00 36.00 43 GLY C O 1
ATOM 2983 N N . ILE C 1 44 ? 22.759 0.915 27.719 1.00 35.95 44 ILE C N 1
ATOM 2984 C CA . ILE C 1 44 ? 23.892 1.827 27.621 1.00 35.91 44 ILE C CA 1
ATOM 2985 C C . ILE C 1 44 ? 24.646 1.599 26.306 1.00 35.86 44 ILE C C 1
ATOM 2986 O O . ILE C 1 44 ? 24.838 2.528 25.532 1.00 36.69 44 ILE C O 1
ATOM 2991 N N . PRO C 1 45 ? 25.092 0.357 26.043 1.00 36.27 45 PRO C N 1
ATOM 2992 C CA . PRO C 1 45 ? 25.816 0.088 24.798 1.00 36.05 45 PRO C CA 1
ATOM 2993 C C . PRO C 1 45 ? 24.974 0.482 23.591 1.00 35.25 45 PRO C C 1
ATOM 2994 O O . PRO C 1 45 ? 25.471 1.097 22.651 1.00 35.08 45 PRO C O 1
ATOM 2998 N N . LEU C 1 46 ? 23.694 0.122 23.632 1.00 33.64 46 LEU C N 1
ATOM 2999 C CA . LEU C 1 46 ? 22.779 0.437 22.553 1.00 32.41 46 LEU C CA 1
ATOM 3000 C C . LEU C 1 46 ? 22.666 1.944 22.332 1.00 32.87 46 LEU C C 1
ATOM 3001 O O . LEU C 1 46 ? 22.581 2.397 21.197 1.00 34.35 46 LEU C O 1
ATOM 3006 N N . ALA C 1 47 ? 22.669 2.723 23.410 1.00 32.37 47 ALA C N 1
ATOM 3007 C CA . ALA C 1 47 ? 22.577 4.169 23.284 1.00 33.12 47 ALA C CA 1
ATOM 3008 C C . ALA C 1 47 ? 23.790 4.677 22.534 1.00 33.39 47 ALA C C 1
ATOM 3009 O O . ALA C 1 47 ? 23.671 5.455 21.591 1.00 32.13 47 ALA C O 1
ATOM 3011 N N . HIS C 1 48 ? 24.965 4.225 22.965 1.00 34.61 48 HIS C N 1
ATOM 3012 C CA . HIS C 1 48 ? 26.226 4.623 22.340 1.00 35.29 48 HIS C CA 1
ATOM 3013 C C . HIS C 1 48 ? 26.253 4.322 20.841 1.00 35.39 48 HIS C C 1
ATOM 3014 O O . HIS C 1 48 ? 26.767 5.120 20.055 1.00 32.75 48 HIS C O 1
ATOM 3021 N N . ARG C 1 49 ? 25.722 3.162 20.456 1.00 35.40 49 ARG C N 1
ATOM 3022 C CA . ARG C 1 49 ? 25.656 2.796 19.050 1.00 36.13 49 ARG C CA 1
ATOM 3023 C C . ARG C 1 49 ? 24.689 3.719 18.318 1.00 35.68 49 ARG C C 1
ATOM 3024 O O . ARG C 1 49 ? 24.972 4.166 17.216 1.00 33.08 49 ARG C O 1
ATOM 3032 N N . ILE C 1 50 ? 23.544 3.999 18.929 1.00 35.82 50 ILE C N 1
ATOM 3033 C CA . ILE C 1 50 ? 22.590 4.886 18.295 1.00 38.53 50 ILE C CA 1
ATOM 3034 C C . ILE C 1 50 ? 23.239 6.254 18.064 1.00 39.63 50 ILE C C 1
ATOM 3035 O O . ILE C 1 50 ? 23.081 6.869 17.011 1.00 37.53 50 ILE 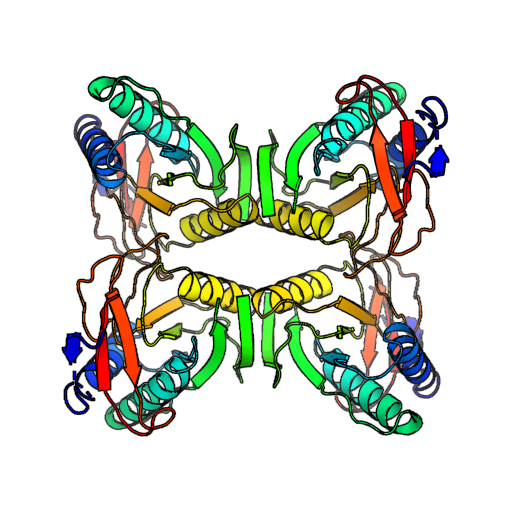C O 1
ATOM 3040 N N . ALA C 1 51 ? 24.004 6.710 19.044 1.00 42.79 51 ALA C N 1
ATOM 3041 C CA . ALA C 1 51 ? 24.681 7.994 18.937 1.00 45.46 51 ALA C CA 1
ATOM 3042 C C . ALA C 1 51 ? 25.734 7.928 17.835 1.00 47.42 51 ALA C C 1
ATOM 3043 O O . ALA C 1 51 ? 25.919 8.869 17.079 1.00 47.09 51 ALA C O 1
ATOM 3045 N N . ARG C 1 52 ? 26.423 6.804 17.752 1.00 50.72 52 ARG C N 1
ATOM 3046 C CA . ARG C 1 52 ? 27.451 6.614 16.751 1.00 54.13 52 ARG C CA 1
ATOM 3047 C C . ARG C 1 52 ? 26.819 6.742 15.366 1.00 54.44 52 ARG C C 1
ATOM 3048 O O . ARG C 1 52 ? 27.352 7.420 14.491 1.00 54.77 52 ARG C O 1
ATOM 3056 N N . PHE C 1 53 ? 25.676 6.091 15.171 1.00 54.13 53 PHE C N 1
ATOM 3057 C CA . PHE C 1 53 ? 25.005 6.135 13.886 1.00 52.78 53 PHE C CA 1
ATOM 3058 C C . PHE C 1 53 ? 24.458 7.517 13.570 1.00 53.11 53 PHE C C 1
ATOM 3059 O O . PHE C 1 53 ? 24.518 7.944 12.428 1.00 52.95 53 PHE C O 1
ATOM 3067 N N . ILE C 1 54 ? 23.923 8.218 14.566 1.00 53.50 54 ILE C N 1
ATOM 3068 C CA . ILE C 1 54 ? 23.393 9.556 14.326 1.00 53.57 54 ILE C CA 1
ATOM 3069 C C . ILE C 1 54 ? 24.501 10.471 13.817 1.00 55.18 54 ILE C C 1
ATOM 3070 O O . ILE C 1 54 ? 24.338 11.157 12.815 1.00 55.74 54 ILE C O 1
ATOM 3075 N N . ALA C 1 55 ? 25.632 10.470 14.507 1.00 57.14 55 ALA C N 1
ATOM 3076 C CA . ALA C 1 55 ? 26.769 11.306 14.136 1.00 58.84 55 ALA C CA 1
ATOM 3077 C C . ALA C 1 55 ? 27.261 10.941 12.751 1.00 59.89 55 ALA C C 1
ATOM 3078 O O . ALA C 1 55 ? 27.763 11.778 11.999 1.00 58.70 55 ALA C O 1
ATOM 3080 N N . GLU C 1 56 ? 27.103 9.671 12.424 1.00 61.91 56 GLU C N 1
ATOM 3081 C CA . GLU C 1 56 ? 27.533 9.144 11.146 1.00 63.84 56 GLU C CA 1
ATOM 3082 C C . GLU C 1 56 ? 26.768 9.704 9.955 1.00 64.55 56 GLU C C 1
ATOM 3083 O O . GLU C 1 56 ? 27.325 9.822 8.874 1.00 64.12 56 GLU C O 1
ATOM 3089 N N . PHE C 1 57 ? 25.496 10.042 10.139 1.00 65.09 57 PHE C N 1
ATOM 3090 C CA . PHE C 1 57 ? 24.716 10.587 9.041 1.00 66.01 57 PHE C CA 1
ATOM 3091 C C . PHE C 1 57 ? 24.150 11.967 9.343 1.00 66.86 57 PHE C C 1
ATOM 3092 O O . PHE C 1 57 ? 23.415 12.533 8.536 1.00 65.91 57 PHE C O 1
ATOM 3100 N N . GLU C 1 58 ? 24.508 12.514 10.497 1.00 67.93 58 GLU C N 1
ATOM 3101 C CA . GLU C 1 58 ? 24.010 13.819 10.894 1.00 69.47 58 GLU C CA 1
ATOM 3102 C C . GLU C 1 58 ? 25.173 14.773 11.085 1.00 69.62 58 GLU C C 1
ATOM 3103 O O . GLU C 1 58 ? 25.031 15.984 10.933 1.00 70.17 58 GLU C O 1
ATOM 3109 N N . GLY C 1 59 ? 26.328 14.221 11.422 1.00 69.81 59 GLY C N 1
ATOM 3110 C CA . GLY C 1 59 ? 27.491 15.057 11.627 1.00 71.31 59 GLY C CA 1
ATOM 3111 C C . GLY C 1 59 ? 27.764 15.312 13.091 1.00 71.59 59 GLY C C 1
ATOM 3112 O O . GLY C 1 59 ? 28.729 14.783 13.643 1.00 73.21 59 GLY C O 1
ATOM 3113 N N . LYS C 1 60 ? 26.917 16.115 13.726 1.00 71.83 60 LYS C N 1
ATOM 3114 C CA . LYS C 1 60 ? 27.093 16.427 15.141 1.00 71.93 60 LYS C CA 1
ATOM 3115 C C . LYS C 1 60 ? 26.931 15.213 16.045 1.00 69.72 60 LYS C C 1
ATOM 3116 O O . LYS C 1 60 ? 26.282 14.234 15.692 1.00 68.69 60 LYS C O 1
ATOM 3122 N N . GLU C 1 61 ? 27.544 15.292 17.216 1.00 67.97 61 GLU C N 1
ATOM 3123 C CA . GLU C 1 61 ? 27.501 14.215 18.181 1.00 65.87 61 GLU C CA 1
ATOM 3124 C C . GLU C 1 61 ? 26.414 14.433 19.226 1.00 61.45 61 GLU C C 1
ATOM 3125 O O . GLU C 1 61 ? 26.181 15.551 19.670 1.00 60.48 61 GLU C O 1
ATOM 3131 N N . VAL C 1 62 ? 25.755 13.350 19.615 1.00 56.69 62 VAL C N 1
ATOM 3132 C CA . VAL C 1 62 ? 24.699 13.406 20.622 1.00 51.93 62 VAL C CA 1
ATOM 3133 C C . VAL C 1 62 ? 25.212 12.835 21.947 1.00 47.84 62 VAL C C 1
ATOM 3134 O O . VAL C 1 62 ? 25.734 11.728 21.993 1.00 47.08 62 VAL C O 1
ATOM 3138 N N . PRO C 1 63 ? 25.065 13.591 23.042 1.00 44.82 63 PRO C N 1
ATOM 3139 C CA . PRO C 1 63 ? 25.521 13.156 24.368 1.00 42.71 63 PRO C CA 1
ATOM 3140 C C . PRO C 1 63 ? 24.794 11.908 24.840 1.00 41.05 63 PRO C C 1
ATOM 3141 O O . PRO C 1 63 ? 23.589 11.769 24.630 1.00 39.46 63 PRO C O 1
ATOM 3145 N N . VAL C 1 64 ? 25.523 11.002 25.479 1.00 40.20 64 VAL C N 1
ATOM 3146 C CA . VAL C 1 64 ? 24.905 9.786 25.987 1.00 39.41 64 VAL C CA 1
ATOM 3147 C C . VAL C 1 64 ? 25.091 9.689 27.490 1.00 40.06 64 VAL C C 1
ATOM 3148 O O . VAL C 1 64 ? 26.217 9.646 27.985 1.00 39.00 64 VAL C O 1
ATOM 3152 N N . GLY C 1 65 ? 23.970 9.695 28.210 1.00 41.01 65 GLY C N 1
ATOM 3153 C CA . GLY C 1 65 ? 24.009 9.582 29.653 1.00 41.30 65 GLY C CA 1
ATOM 3154 C C . GLY C 1 65 ? 23.718 8.158 30.082 1.00 42.34 65 GLY C C 1
ATOM 3155 O O . GLY C 1 65 ? 23.228 7.351 29.295 1.00 40.83 65 GLY C O 1
ATOM 3156 N N . VAL C 1 66 ? 24.014 7.856 31.339 1.00 44.43 66 VAL C N 1
ATOM 3157 C CA . VAL C 1 66 ? 23.803 6.526 31.895 1.00 46.63 66 VAL C CA 1
ATOM 3158 C C . VAL C 1 66 ? 22.981 6.581 33.172 1.00 49.50 66 VAL C C 1
ATOM 3159 O O . VAL C 1 66 ? 23.206 7.428 34.037 1.00 49.37 66 VAL C O 1
ATOM 3163 N N . LEU C 1 67 ? 22.025 5.667 33.275 1.00 52.78 67 LEU C N 1
ATOM 3164 C CA . LEU C 1 67 ? 21.151 5.555 34.435 1.00 56.98 67 LEU C CA 1
ATOM 3165 C C . LEU C 1 67 ? 20.895 4.057 34.544 1.00 61.00 67 LEU C C 1
ATOM 3166 O O . LEU C 1 67 ? 19.802 3.570 34.242 1.00 61.67 67 LEU C O 1
ATOM 3171 N N . ASP C 1 68 ? 21.922 3.326 34.958 1.00 65.40 68 ASP C N 1
ATOM 3172 C CA . ASP C 1 68 ? 21.830 1.874 35.047 1.00 69.90 68 ASP C CA 1
ATOM 3173 C C . ASP C 1 68 ? 20.904 1.454 36.162 1.00 71.86 68 ASP C C 1
ATOM 3174 O O . ASP C 1 68 ? 21.355 1.102 37.253 1.00 72.17 68 ASP C O 1
ATOM 3179 N N . ILE C 1 69 ? 19.606 1.486 35.871 1.00 73.51 69 ILE C N 1
ATOM 3180 C CA . ILE C 1 69 ? 18.594 1.103 36.840 1.00 74.09 69 ILE C CA 1
ATOM 3181 C C . ILE C 1 69 ? 17.998 -0.253 36.457 1.00 74.39 69 ILE C C 1
ATOM 3182 O O . ILE C 1 69 ? 17.823 -0.560 35.271 1.00 73.71 69 ILE C O 1
ATOM 3187 N N . THR C 1 70 ? 17.712 -1.063 37.472 1.00 74.81 70 THR C N 1
ATOM 3188 C CA . THR C 1 70 ? 17.131 -2.389 37.281 1.00 75.83 70 THR C CA 1
ATOM 3189 C C . THR C 1 70 ? 16.232 -2.664 38.493 1.00 75.94 70 THR C C 1
ATOM 3190 O O . THR C 1 70 ? 16.514 -2.190 39.597 1.00 75.82 70 THR C O 1
ATOM 3194 N N . LEU C 1 71 ? 15.151 -3.413 38.288 1.00 75.51 71 LEU C N 1
ATOM 3195 C CA . LEU C 1 71 ? 14.231 -3.731 39.380 1.00 74.47 71 LEU C CA 1
ATOM 3196 C C . LEU C 1 71 ? 14.373 -5.190 39.818 1.00 73.97 71 LEU C C 1
ATOM 3197 O O . LEU C 1 71 ? 14.722 -5.484 40.964 1.00 72.54 71 LEU C O 1
ATOM 3202 N N . PRO C 1 83 ? 14.519 -2.052 42.332 1.00 89.47 83 PRO C N 1
ATOM 3203 C CA . PRO C 1 83 ? 14.879 -0.627 42.283 1.00 89.65 83 PRO C CA 1
ATOM 3204 C C . PRO C 1 83 ? 16.361 -0.397 42.606 1.00 89.32 83 PRO C C 1
ATOM 3205 O O . PRO C 1 83 ? 16.700 0.175 43.642 1.00 89.27 83 PRO C O 1
ATOM 3209 N N . GLN C 1 84 ? 17.239 -0.839 41.712 1.00 89.09 84 GLN C N 1
ATOM 3210 C CA . GLN C 1 84 ? 18.675 -0.692 41.927 1.00 88.68 84 GLN C CA 1
ATOM 3211 C C . GLN C 1 84 ? 19.375 -0.090 40.711 1.00 87.84 84 GLN C C 1
ATOM 3212 O O . GLN C 1 84 ? 18.930 -0.267 39.577 1.00 87.47 84 GLN C O 1
ATOM 3218 N N . VAL C 1 85 ? 20.468 0.627 40.960 1.00 87.01 85 VAL C N 1
ATOM 3219 C CA . VAL C 1 85 ? 21.248 1.266 39.899 1.00 86.63 85 VAL C CA 1
ATOM 3220 C C . VAL C 1 85 ? 22.740 1.107 40.190 1.00 86.05 85 VAL C C 1
ATOM 3221 O O . VAL C 1 85 ? 23.203 1.476 41.271 1.00 86.77 85 VAL C O 1
ATOM 3225 N N . ARG C 1 86 ? 23.486 0.560 39.231 1.00 84.72 86 ARG C N 1
ATOM 3226 C CA . ARG C 1 86 ? 24.923 0.343 39.411 1.00 84.34 86 ARG C CA 1
ATOM 3227 C C . ARG C 1 86 ? 25.792 1.586 39.231 1.00 81.81 86 ARG C C 1
ATOM 3228 O O . ARG C 1 86 ? 26.853 1.705 39.848 1.00 81.75 86 ARG C O 1
ATOM 3236 N N . GLU C 1 87 ? 25.346 2.497 38.374 1.00 78.67 87 GLU C N 1
ATOM 3237 C CA . GLU C 1 87 ? 26.074 3.733 38.112 1.00 75.38 87 GLU C CA 1
ATOM 3238 C C . GLU C 1 87 ? 25.198 4.743 37.380 1.00 71.84 87 GLU C C 1
ATOM 3239 O O . GLU C 1 87 ? 24.516 4.401 36.425 1.00 72.49 87 GLU C O 1
ATOM 3245 N N . THR C 1 88 ? 25.214 5.988 37.829 1.00 67.05 88 THR C N 1
ATOM 3246 C CA . THR C 1 88 ? 24.421 7.016 37.185 1.00 63.52 88 THR C CA 1
ATOM 3247 C C . THR C 1 88 ? 25.348 8.130 36.747 1.00 62.22 88 THR C C 1
ATOM 3248 O O . THR C 1 88 ? 26.021 8.740 37.563 1.00 61.79 88 THR C O 1
ATOM 3252 N N . ARG C 1 89 ? 25.398 8.382 35.448 1.00 61.74 89 ARG C N 1
ATOM 3253 C CA . ARG C 1 89 ? 26.239 9.446 34.915 1.00 61.65 89 ARG C CA 1
ATOM 3254 C C . ARG C 1 89 ? 25.486 10.267 33.887 1.00 59.51 89 ARG C C 1
ATOM 3255 O O . ARG C 1 89 ? 25.227 9.805 32.784 1.00 58.28 89 ARG C O 1
ATOM 3263 N N . ILE C 1 90 ? 25.121 11.484 34.249 1.00 58.20 90 ILE C N 1
ATOM 3264 C CA . ILE C 1 90 ? 24.436 12.345 33.305 1.00 57.96 90 ILE C CA 1
ATOM 3265 C C . ILE C 1 90 ? 25.204 13.657 33.258 1.00 56.97 90 ILE C C 1
ATOM 3266 O O . ILE C 1 90 ? 24.893 14.601 33.971 1.00 55.81 90 ILE C O 1
ATOM 3271 N N . PRO C 1 91 ? 26.232 13.715 32.399 1.00 57.27 91 PRO C N 1
ATOM 3272 C CA . PRO C 1 91 ? 27.126 14.852 32.174 1.00 57.51 91 PRO C CA 1
ATOM 3273 C C . PRO C 1 91 ? 26.455 16.087 31.582 1.00 57.21 91 PRO C C 1
ATOM 3274 O O . PRO C 1 91 ? 27.121 16.906 30.955 1.00 58.53 91 PRO C O 1
ATOM 3278 N N . PHE C 1 92 ? 25.152 16.231 31.770 1.00 55.99 92 PHE C N 1
ATOM 3279 C CA . PHE C 1 92 ? 24.477 17.386 31.211 1.00 55.20 92 PHE C CA 1
ATOM 3280 C C . PHE C 1 92 ? 23.191 17.761 31.933 1.00 54.81 92 PHE C C 1
ATOM 3281 O O . PHE C 1 92 ? 22.720 17.044 32.809 1.00 54.15 92 PHE C O 1
ATOM 3289 N N . ASP C 1 93 ? 22.641 18.910 31.560 1.00 54.70 93 ASP C N 1
ATOM 3290 C CA . ASP C 1 93 ? 21.411 19.405 32.141 1.00 53.70 93 ASP C CA 1
ATOM 3291 C C . ASP C 1 93 ? 20.234 18.850 31.352 1.00 52.86 93 ASP C C 1
ATOM 3292 O O . ASP C 1 93 ? 20.096 19.107 30.162 1.00 52.65 93 ASP C O 1
ATOM 3297 N N . LEU C 1 94 ? 19.383 18.092 32.026 1.00 52.52 94 LEU C N 1
ATOM 3298 C CA . LEU C 1 94 ? 18.218 17.492 31.387 1.00 52.31 94 LEU C CA 1
ATOM 3299 C C . LEU C 1 94 ? 17.146 18.510 30.989 1.00 51.35 94 LEU C C 1
ATOM 3300 O O . LEU C 1 94 ? 16.346 18.282 30.077 1.00 50.02 94 LEU C O 1
ATOM 3305 N N . THR C 1 95 ? 17.142 19.639 31.675 1.00 51.25 95 THR C N 1
ATOM 3306 C CA . THR C 1 95 ? 16.148 20.664 31.426 1.00 52.70 95 THR C CA 1
ATOM 3307 C C . THR C 1 95 ? 16.084 21.206 30.000 1.00 50.96 95 THR C C 1
ATOM 3308 O O . THR C 1 95 ? 17.097 21.579 29.409 1.00 49.63 95 THR C O 1
ATOM 3312 N N . GLY C 1 96 ? 14.867 21.231 29.465 1.00 49.60 96 GLY C N 1
ATOM 3313 C CA . GLY C 1 96 ? 14.636 21.731 28.124 1.00 48.98 96 GLY C CA 1
ATOM 3314 C C . GLY C 1 96 ? 15.091 20.829 26.995 1.00 47.82 96 GLY C C 1
ATOM 3315 O O . GLY C 1 96 ? 14.778 21.079 25.837 1.00 47.88 96 GLY C O 1
ATOM 3316 N N . LYS C 1 97 ? 15.819 19.770 27.318 1.00 47.01 97 LYS C N 1
ATOM 3317 C CA . LYS C 1 97 ? 16.308 18.869 26.286 1.00 45.98 97 LYS C CA 1
ATOM 3318 C C . LYS C 1 97 ? 15.327 17.816 25.821 1.00 43.40 97 LYS C C 1
ATOM 3319 O O . LYS C 1 97 ? 14.321 17.550 26.469 1.00 42.34 97 LYS C O 1
ATOM 3325 N N . ALA C 1 98 ? 15.612 17.251 24.657 1.00 41.21 98 ALA C N 1
ATOM 3326 C CA . ALA C 1 98 ? 14.795 16.176 24.122 1.00 40.47 98 ALA C CA 1
ATOM 3327 C C . ALA C 1 98 ? 15.604 14.939 24.547 1.00 39.76 98 ALA C C 1
ATOM 3328 O O . ALA C 1 98 ? 16.685 14.663 24.017 1.00 38.67 98 ALA C O 1
ATOM 3330 N N . ILE C 1 99 ? 15.089 14.221 25.537 1.00 38.21 99 ILE C N 1
ATOM 3331 C CA . ILE C 1 99 ? 15.781 13.054 26.054 1.00 37.62 99 ILE C CA 1
ATOM 3332 C C . ILE C 1 99 ? 15.207 11.719 25.588 1.00 36.39 99 ILE C C 1
ATOM 3333 O O . ILE C 1 99 ? 14.001 11.470 25.708 1.00 34.56 99 ILE C O 1
ATOM 3338 N N . VAL C 1 100 ? 16.078 10.869 25.048 1.00 34.55 100 VAL C N 1
ATOM 3339 C CA . VAL C 1 100 ? 15.658 9.550 24.587 1.00 33.71 100 VAL C CA 1
ATOM 3340 C C . VAL C 1 100 ? 16.210 8.465 25.497 1.00 32.20 100 VAL C C 1
ATOM 3341 O O . VAL C 1 100 ? 17.416 8.256 25.572 1.00 31.62 100 VAL C O 1
ATOM 3345 N N . LEU C 1 101 ? 15.313 7.807 26.212 1.00 31.87 101 LEU C N 1
ATOM 3346 C CA . LEU C 1 101 ? 15.680 6.711 27.091 1.00 32.30 101 LEU C CA 1
ATOM 3347 C C . LEU C 1 101 ? 15.889 5.511 26.168 1.00 33.00 101 LEU C C 1
ATOM 3348 O O . LEU C 1 101 ? 15.060 5.222 25.293 1.00 30.72 101 LEU C O 1
ATOM 3353 N N . VAL C 1 102 ? 17.004 4.822 26.356 1.00 33.56 102 VAL C N 1
ATOM 3354 C CA . VAL C 1 102 ? 17.297 3.663 25.544 1.00 34.67 102 VAL C CA 1
ATOM 3355 C C . VAL C 1 102 ? 17.307 2.414 26.422 1.00 35.85 102 VAL C C 1
ATOM 3356 O O . VAL C 1 102 ? 18.051 2.322 27.406 1.00 35.18 102 VAL C O 1
ATOM 3360 N N . ASP C 1 103 ? 16.455 1.464 26.058 1.00 36.02 103 ASP C N 1
ATOM 3361 C CA . ASP C 1 103 ? 16.335 0.220 26.794 1.00 37.27 103 ASP C CA 1
ATOM 3362 C C . ASP C 1 103 ? 16.433 -0.940 25.810 1.00 36.19 103 ASP C C 1
ATOM 3363 O O . ASP C 1 103 ? 16.041 -0.811 24.646 1.00 35.06 103 ASP C O 1
ATOM 3368 N N . ASP C 1 104 ? 16.967 -2.068 26.264 1.00 35.21 104 ASP C N 1
ATOM 3369 C CA . ASP C 1 104 ? 17.088 -3.217 25.377 1.00 36.15 104 ASP C CA 1
ATOM 3370 C C . ASP C 1 104 ? 15.747 -3.905 25.189 1.00 35.31 104 ASP C C 1
ATOM 3371 O O . ASP C 1 104 ? 15.340 -4.224 24.069 1.00 34.84 104 ASP C O 1
ATOM 3376 N N . VAL C 1 105 ? 15.034 -4.089 26.288 1.00 35.44 105 VAL C N 1
ATOM 3377 C CA . VAL C 1 105 ? 13.765 -4.773 26.229 1.00 35.98 105 VAL C CA 1
ATOM 3378 C C . VAL C 1 105 ? 12.687 -4.120 27.058 1.00 36.48 105 VAL C C 1
ATOM 3379 O O . VAL C 1 105 ? 12.886 -3.847 28.240 1.00 37.50 105 VAL C O 1
ATOM 3383 N N . LEU C 1 106 ? 11.539 -3.884 26.434 1.00 36.26 106 LEU C N 1
ATOM 3384 C CA . LEU C 1 106 ? 10.402 -3.296 27.126 1.00 37.13 106 LEU C CA 1
ATOM 3385 C C . LEU C 1 106 ? 9.468 -4.441 27.481 1.00 38.26 106 LEU C C 1
ATOM 3386 O O . LEU C 1 106 ? 8.963 -5.142 26.599 1.00 39.82 106 LEU C O 1
ATOM 3391 N N . TYR C 1 107 ? 9.235 -4.628 28.772 1.00 38.53 107 TYR C N 1
ATOM 3392 C CA . TYR C 1 107 ? 8.390 -5.720 29.236 1.00 40.38 107 TYR C CA 1
ATOM 3393 C C . TYR C 1 107 ? 7.114 -5.162 29.896 1.00 40.21 107 TYR C C 1
ATOM 3394 O O . TYR C 1 107 ? 6.214 -4.678 29.202 1.00 39.19 107 TYR C O 1
ATOM 3403 N N . THR C 1 108 ? 7.046 -5.219 31.225 1.00 39.65 108 THR C N 1
ATOM 3404 C CA . THR C 1 108 ? 5.887 -4.720 31.953 1.00 40.10 108 THR C CA 1
ATOM 3405 C C . THR C 1 108 ? 5.830 -3.205 31.952 1.00 40.57 108 THR C C 1
ATOM 3406 O O . THR C 1 108 ? 4.799 -2.621 32.270 1.00 42.71 108 THR C O 1
ATOM 3410 N N . GLY C 1 109 ? 6.941 -2.568 31.609 1.00 40.79 109 GLY C N 1
ATOM 3411 C CA . GLY C 1 109 ? 6.988 -1.118 31.583 1.00 39.76 109 GLY C CA 1
ATOM 3412 C C . GLY C 1 109 ? 7.451 -0.532 32.902 1.00 40.28 109 GLY C C 1
ATOM 3413 O O . GLY C 1 109 ? 7.747 0.660 32.992 1.00 39.22 109 GLY C O 1
ATOM 3414 N N . ARG C 1 110 ? 7.539 -1.365 33.931 1.00 41.04 110 ARG C N 1
ATOM 3415 C CA . ARG C 1 110 ? 7.952 -0.874 35.240 1.00 43.16 110 ARG C CA 1
ATOM 3416 C C . ARG C 1 110 ? 9.372 -0.337 35.308 1.00 43.37 110 ARG C C 1
ATOM 3417 O O . ARG C 1 110 ? 9.640 0.627 36.024 1.00 44.22 110 ARG C O 1
ATOM 3425 N N . THR C 1 111 ? 10.286 -0.943 34.562 1.00 43.75 111 THR C N 1
ATOM 3426 C CA . THR C 1 111 ? 11.669 -0.474 34.558 1.00 43.66 111 THR C CA 1
ATOM 3427 C C . THR C 1 111 ? 11.714 0.899 33.873 1.00 43.03 111 THR C C 1
ATOM 3428 O O . THR C 1 111 ? 12.308 1.840 34.392 1.00 41.78 111 THR C O 1
ATOM 3432 N N . ALA C 1 112 ? 11.072 1.002 32.713 1.00 42.41 112 ALA C N 1
ATOM 3433 C CA . ALA C 1 112 ? 11.006 2.253 31.970 1.00 43.00 112 ALA C CA 1
ATOM 3434 C C . ALA C 1 112 ? 10.379 3.334 32.842 1.00 44.50 112 ALA C C 1
ATOM 3435 O O . ALA C 1 112 ? 10.889 4.452 32.934 1.00 45.86 112 ALA C O 1
ATOM 3437 N N . ARG C 1 113 ? 9.269 3.004 33.491 1.00 44.89 113 ARG C N 1
ATOM 3438 C CA . ARG C 1 113 ? 8.598 3.969 34.357 1.00 44.75 113 ARG C CA 1
ATOM 3439 C C . ARG C 1 113 ? 9.536 4.461 35.460 1.00 44.69 113 ARG C C 1
ATOM 3440 O O . ARG C 1 113 ? 9.606 5.661 35.729 1.00 45.00 113 ARG C O 1
ATOM 3448 N N . ALA C 1 114 ? 10.260 3.536 36.090 1.00 43.17 114 ALA C N 1
ATOM 3449 C CA . ALA C 1 114 ? 11.190 3.890 37.159 1.00 40.94 114 ALA C CA 1
ATOM 3450 C C . ALA C 1 114 ? 12.263 4.838 36.637 1.00 40.46 114 ALA C C 1
ATOM 3451 O O . ALA C 1 114 ? 12.697 5.755 37.333 1.00 39.15 114 ALA C O 1
ATOM 3453 N N . ALA C 1 115 ? 12.690 4.608 35.400 1.00 40.84 115 ALA C N 1
ATOM 3454 C CA . ALA C 1 115 ? 13.713 5.438 34.790 1.00 42.23 115 ALA C CA 1
ATOM 3455 C C . ALA C 1 115 ? 13.134 6.817 34.532 1.00 43.16 115 ALA C C 1
ATOM 3456 O O . ALA C 1 115 ? 13.784 7.833 34.773 1.00 44.08 115 ALA C O 1
ATOM 3458 N N . LEU C 1 116 ? 11.902 6.836 34.038 1.00 44.49 116 LEU C N 1
ATOM 3459 C CA . LEU C 1 116 ? 11.196 8.075 33.742 1.00 45.58 116 LEU C CA 1
ATOM 3460 C C . LEU C 1 116 ? 11.076 8.895 35.020 1.00 45.85 116 LEU C C 1
ATOM 3461 O O . LEU C 1 116 ? 11.281 10.112 35.013 1.00 45.02 116 LEU C O 1
ATOM 3466 N N . ASP C 1 117 ? 10.752 8.214 36.118 1.00 46.31 117 ASP C N 1
ATOM 3467 C CA . ASP C 1 117 ? 10.619 8.849 37.422 1.00 47.10 117 ASP C CA 1
ATOM 3468 C C . ASP C 1 117 ? 11.929 9.523 37.802 1.00 46.81 117 ASP C C 1
ATOM 3469 O O . ASP C 1 117 ? 11.953 10.702 38.171 1.00 46.49 117 ASP C O 1
ATOM 3474 N N . ALA C 1 118 ? 13.020 8.767 37.705 1.00 45.59 118 ALA C N 1
ATOM 3475 C CA . ALA C 1 118 ? 14.344 9.277 38.043 1.00 44.25 118 ALA C CA 1
ATOM 3476 C C . ALA C 1 118 ? 14.742 10.494 37.219 1.00 43.38 118 ALA C C 1
ATOM 3477 O O . ALA C 1 118 ? 15.246 11.476 37.760 1.00 42.43 118 ALA C O 1
ATOM 3479 N N . LEU C 1 119 ? 14.530 10.429 35.911 1.00 43.58 119 LEU C N 1
ATOM 3480 C CA . LEU C 1 119 ? 14.867 11.554 35.052 1.00 45.00 119 LEU C CA 1
ATOM 3481 C C . LEU C 1 119 ? 14.182 12.820 35.533 1.00 44.68 119 LEU C C 1
ATOM 3482 O O . LEU C 1 119 ? 14.830 13.834 35.757 1.00 43.80 119 LEU C O 1
ATOM 3487 N N . ILE C 1 120 ? 12.863 12.743 35.679 1.00 45.93 120 ILE C N 1
ATOM 3488 C CA . ILE C 1 120 ? 12.053 13.874 36.120 1.00 46.62 120 ILE C CA 1
ATOM 3489 C C . ILE C 1 120 ? 12.460 14.455 37.477 1.00 47.36 120 ILE C C 1
ATOM 3490 O O . ILE C 1 120 ? 12.231 15.633 37.736 1.00 47.37 120 ILE C O 1
ATOM 3495 N N . ASP C 1 121 ? 13.057 13.640 38.343 1.00 48.08 121 ASP C N 1
ATOM 3496 C CA . ASP C 1 121 ? 13.513 14.142 39.633 1.00 49.97 121 ASP C CA 1
ATOM 3497 C C . ASP C 1 121 ? 14.837 14.888 39.440 1.00 49.78 121 ASP C C 1
ATOM 3498 O O . ASP C 1 121 ? 15.344 15.506 40.366 1.00 49.90 121 ASP C O 1
ATOM 3503 N N . LEU C 1 122 ? 15.398 14.816 38.238 1.00 50.40 122 LEU C N 1
ATOM 3504 C CA . LEU C 1 122 ? 16.675 15.462 37.938 1.00 51.97 122 LEU C CA 1
ATOM 3505 C C . LEU C 1 122 ? 16.584 16.684 37.019 1.00 53.74 122 LEU C C 1
ATOM 3506 O O . LEU C 1 122 ? 17.548 17.437 36.883 1.00 54.55 122 LEU C O 1
ATOM 3511 N N . GLY C 1 123 ? 15.435 16.879 36.380 1.00 54.43 123 GLY C N 1
ATOM 3512 C CA . GLY C 1 123 ? 15.279 18.012 35.490 1.00 54.86 123 GLY C CA 1
ATOM 3513 C C . GLY C 1 123 ? 13.961 17.952 34.752 1.00 55.99 123 GLY C C 1
ATOM 3514 O O . GLY C 1 123 ? 13.165 17.033 34.962 1.00 56.18 123 GLY C O 1
ATOM 3515 N N . ARG C 1 124 ? 13.721 18.927 33.885 1.00 56.85 124 ARG C N 1
ATOM 3516 C CA . ARG C 1 124 ? 12.475 18.954 33.134 1.00 58.00 124 ARG C CA 1
ATOM 3517 C C . ARG C 1 124 ? 12.728 18.976 31.638 1.00 56.59 124 ARG C C 1
ATOM 3518 O O . ARG C 1 124 ? 12.811 20.037 31.030 1.00 57.22 124 ARG C O 1
ATOM 3526 N N . PRO C 1 125 ? 12.881 17.791 31.030 1.00 54.78 125 PRO C N 1
ATOM 3527 C CA . PRO C 1 125 ? 13.122 17.705 29.589 1.00 52.82 125 PRO C CA 1
ATOM 3528 C C . PRO C 1 125 ? 11.974 18.339 28.803 1.00 50.96 125 PRO C C 1
ATOM 3529 O O . PRO C 1 125 ? 10.845 18.384 29.281 1.00 50.15 125 PRO C O 1
ATOM 3533 N N . ARG C 1 126 ? 12.279 18.844 27.612 1.00 49.68 126 ARG C N 1
ATOM 3534 C CA . ARG C 1 126 ? 11.275 19.423 26.718 1.00 47.97 126 ARG C CA 1
ATOM 3535 C C . ARG C 1 126 ? 10.379 18.237 26.343 1.00 46.89 126 ARG C C 1
ATOM 3536 O O . ARG C 1 126 ? 9.164 18.348 26.195 1.00 46.11 126 ARG C O 1
ATOM 3544 N N . ARG C 1 127 ? 11.024 17.091 26.185 1.00 45.69 127 ARG C N 1
ATOM 3545 C CA . ARG C 1 127 ? 10.343 15.856 25.859 1.00 45.04 127 ARG C CA 1
ATOM 3546 C C . ARG C 1 127 ? 11.203 14.653 26.266 1.00 43.68 127 ARG C C 1
ATOM 3547 O O . ARG C 1 127 ? 12.424 14.770 26.464 1.00 43.18 127 ARG C O 1
ATOM 3555 N N . ILE C 1 128 ? 10.546 13.506 26.405 1.00 41.45 128 ILE C N 1
ATOM 3556 C CA . ILE C 1 128 ? 11.214 12.269 26.763 1.00 39.49 128 ILE C CA 1
ATOM 3557 C C . ILE C 1 128 ? 10.667 11.143 25.917 1.00 38.79 128 ILE C C 1
ATOM 3558 O O . ILE C 1 128 ? 9.487 10.813 26.024 1.00 38.28 128 ILE C O 1
ATOM 3563 N N . TYR C 1 129 ? 11.522 10.570 25.070 1.00 37.46 129 TYR C N 1
ATOM 3564 C CA . TYR C 1 129 ? 11.124 9.457 24.227 1.00 35.55 129 TYR C CA 1
ATOM 3565 C C . TYR C 1 129 ? 11.608 8.160 24.859 1.00 34.96 129 TYR C C 1
ATOM 3566 O O . TYR C 1 129 ? 12.433 8.169 25.762 1.00 34.82 129 TYR C O 1
ATOM 3575 N N . LEU C 1 130 ? 11.077 7.042 24.384 1.00 34.45 130 LEU C N 1
ATOM 3576 C CA . LEU C 1 130 ? 11.485 5.729 24.866 1.00 32.39 130 LEU C CA 1
ATOM 3577 C C . LEU C 1 130 ? 11.812 4.879 23.651 1.00 30.53 130 LEU C C 1
ATOM 3578 O O . LEU C 1 130 ? 10.934 4.572 22.852 1.00 29.49 130 LEU C O 1
ATOM 3583 N N . ALA C 1 131 ? 13.086 4.536 23.498 1.00 29.42 131 ALA C N 1
ATOM 3584 C CA . ALA C 1 131 ? 13.527 3.701 22.380 1.00 29.08 131 ALA C CA 1
ATOM 3585 C C . ALA C 1 131 ? 13.959 2.340 22.926 1.00 30.30 131 ALA C C 1
ATOM 3586 O O . ALA C 1 131 ? 14.710 2.266 23.904 1.00 30.22 131 ALA C O 1
ATOM 3588 N N . VAL C 1 132 ? 13.463 1.266 22.318 1.00 31.37 132 VAL C N 1
ATOM 3589 C CA . VAL C 1 132 ? 13.823 -0.081 22.765 1.00 33.11 132 VAL C CA 1
ATOM 3590 C C . VAL C 1 132 ? 14.109 -1.028 21.603 1.00 33.06 132 VAL C C 1
ATOM 3591 O O . VAL C 1 132 ? 13.435 -0.998 20.562 1.00 30.86 132 VAL C O 1
ATOM 3595 N N . LEU C 1 133 ? 15.118 -1.872 21.789 1.00 33.24 133 LEU C N 1
ATOM 3596 C CA . LEU C 1 133 ? 15.476 -2.824 20.760 1.00 33.92 133 LEU C CA 1
ATOM 3597 C C . LEU C 1 133 ? 14.295 -3.776 20.537 1.00 35.08 133 LEU C C 1
ATOM 3598 O O . LEU C 1 133 ? 13.857 -3.991 19.402 1.00 35.38 133 LEU C O 1
ATOM 3603 N N . VAL C 1 134 ? 13.772 -4.350 21.610 1.00 35.15 134 VAL C N 1
ATOM 3604 C CA . VAL C 1 134 ? 12.628 -5.237 21.448 1.00 38.63 134 VAL C CA 1
ATOM 3605 C C . VAL C 1 134 ? 11.580 -4.977 22.507 1.00 39.50 134 VAL C C 1
ATOM 3606 O O . VAL C 1 134 ? 11.912 -4.667 23.660 1.00 40.54 134 VAL C O 1
ATOM 3610 N N . ASP C 1 135 ? 10.320 -5.080 22.083 1.00 39.93 135 ASP C N 1
ATOM 3611 C CA . ASP C 1 135 ? 9.168 -4.900 22.954 1.00 41.06 135 ASP C CA 1
ATOM 3612 C C . ASP C 1 135 ? 8.474 -6.266 22.981 1.00 41.51 135 ASP C C 1
ATOM 3613 O O . ASP C 1 135 ? 7.903 -6.702 21.973 1.00 40.16 135 ASP C O 1
ATOM 3618 N N . ARG C 1 136 ? 8.545 -6.944 24.125 1.00 41.02 136 ARG C N 1
ATOM 3619 C CA . ARG C 1 136 ? 7.933 -8.264 24.260 1.00 43.32 136 ARG C CA 1
ATOM 3620 C C . ARG C 1 136 ? 6.536 -8.253 24.865 1.00 44.73 136 ARG C C 1
ATOM 3621 O O . ARG C 1 136 ? 6.081 -9.281 25.372 1.00 45.49 136 ARG C O 1
ATOM 3629 N N . GLY C 1 137 ? 5.871 -7.095 24.831 1.00 45.36 137 GLY C N 1
ATOM 3630 C CA . GLY C 1 137 ? 4.519 -6.978 25.359 1.00 44.46 137 GLY C CA 1
ATOM 3631 C C . GLY C 1 137 ? 4.349 -7.239 26.844 1.00 44.94 137 GLY C C 1
ATOM 3632 O O . GLY C 1 137 ? 5.328 -7.280 27.595 1.00 44.91 137 GLY C O 1
ATOM 3633 N N . HIS C 1 138 ? 3.095 -7.410 27.260 1.00 45.06 138 HIS C N 1
ATOM 3634 C CA . HIS C 1 138 ? 2.749 -7.664 28.652 1.00 46.42 138 HIS C CA 1
ATOM 3635 C C . HIS C 1 138 ? 2.894 -6.441 29.559 1.00 47.12 138 HIS C C 1
ATOM 3636 O O . HIS C 1 138 ? 3.427 -6.539 30.660 1.00 46.64 138 HIS C O 1
ATOM 3643 N N . ARG C 1 139 ? 2.407 -5.292 29.091 1.00 48.37 139 ARG C N 1
ATOM 3644 C CA . ARG C 1 139 ? 2.464 -4.058 29.871 1.00 49.14 139 ARG C CA 1
ATOM 3645 C C . ARG C 1 139 ? 1.645 -4.179 31.145 1.00 48.30 139 ARG C C 1
ATOM 3646 O O . ARG C 1 139 ? 0.658 -4.899 31.192 1.00 48.97 139 ARG C O 1
ATOM 3654 N N . GLU C 1 140 ? 2.061 -3.459 32.174 1.00 47.08 140 GLU C N 1
ATOM 3655 C CA . GLU C 1 140 ? 1.358 -3.445 33.442 1.00 46.33 140 GLU C CA 1
ATOM 3656 C C . GLU C 1 140 ? 1.186 -1.983 33.812 1.00 45.52 140 GLU C C 1
ATOM 3657 O O . GLU C 1 140 ? 0.713 -1.653 34.895 1.00 45.65 140 GLU C O 1
ATOM 3663 N N . LEU C 1 141 ? 1.591 -1.118 32.886 1.00 44.40 141 LEU C N 1
ATOM 3664 C CA . LEU C 1 141 ? 1.516 0.329 33.034 1.00 42.21 141 LEU C CA 1
ATOM 3665 C C . LEU C 1 141 ? 1.244 0.938 31.664 1.00 41.85 141 LEU C C 1
ATOM 3666 O O . LEU C 1 141 ? 1.524 0.320 30.642 1.00 41.22 141 LEU C O 1
ATOM 3671 N N . PRO C 1 142 ? 0.701 2.165 31.627 1.00 42.28 142 PRO C N 1
ATOM 3672 C CA . PRO C 1 142 ? 0.383 2.874 30.381 1.00 41.79 142 PRO C CA 1
ATOM 3673 C C . PRO C 1 142 ? 1.623 3.422 29.666 1.00 43.02 142 PRO C C 1
ATOM 3674 O O . PRO C 1 142 ? 1.568 4.488 29.046 1.00 42.33 142 PRO C O 1
ATOM 3678 N N . ILE C 1 143 ? 2.741 2.706 29.763 1.00 44.34 143 ILE C N 1
ATOM 3679 C CA . ILE C 1 143 ? 3.979 3.130 29.105 1.00 45.76 143 ILE C CA 1
ATOM 3680 C C . ILE C 1 143 ? 4.073 2.460 27.741 1.00 46.45 143 ILE C C 1
ATOM 3681 O O . ILE C 1 143 ? 3.626 1.334 27.580 1.00 47.97 143 ILE C O 1
ATOM 3686 N N . ARG C 1 144 ? 4.641 3.151 26.760 1.00 47.38 144 ARG C N 1
ATOM 3687 C CA . ARG C 1 144 ? 4.807 2.578 25.429 1.00 48.97 144 ARG C CA 1
ATOM 3688 C C . ARG C 1 144 ? 6.092 3.105 24.838 1.00 47.73 144 ARG C C 1
ATOM 3689 O O . ARG C 1 144 ? 6.577 4.160 25.239 1.00 47.73 144 ARG C O 1
ATOM 3697 N N . ALA C 1 145 ? 6.658 2.368 23.897 1.00 46.56 145 ALA C N 1
ATOM 3698 C CA . ALA C 1 145 ? 7.904 2.805 23.291 1.00 46.95 145 ALA C CA 1
ATOM 3699 C C . ALA C 1 145 ? 7.619 3.654 22.069 1.00 46.07 145 ALA C C 1
ATOM 3700 O O . ALA C 1 145 ? 6.762 3.295 21.262 1.00 48.06 145 ALA C O 1
ATOM 3702 N N . ASP C 1 146 ? 8.321 4.775 21.939 1.00 43.23 146 ASP C N 1
ATOM 3703 C CA . ASP C 1 146 ? 8.155 5.641 20.779 1.00 41.97 146 ASP C CA 1
ATOM 3704 C C . ASP C 1 146 ? 8.852 4.989 19.586 1.00 42.00 146 ASP C C 1
ATOM 3705 O O . ASP C 1 146 ? 8.359 5.050 18.456 1.00 41.40 146 ASP C O 1
ATOM 3710 N N . PHE C 1 147 ? 9.993 4.354 19.857 1.00 41.57 147 PHE C N 1
ATOM 3711 C CA . PHE C 1 147 ? 10.789 3.680 18.833 1.00 41.05 147 PHE C CA 1
ATOM 3712 C C . PHE C 1 147 ? 10.990 2.229 19.242 1.00 40.97 147 PHE C C 1
ATOM 3713 O O . PHE C 1 147 ? 11.312 1.939 20.397 1.00 42.17 147 PHE C O 1
ATOM 3721 N N . VAL C 1 148 ? 10.799 1.316 18.301 1.00 39.19 148 VAL C N 1
ATOM 3722 C CA . VAL C 1 148 ? 10.940 -0.096 18.600 1.00 38.42 148 VAL C CA 1
ATOM 3723 C C . VAL C 1 148 ? 11.716 -0.816 17.525 1.00 38.02 148 VAL C C 1
ATOM 3724 O O . VAL C 1 148 ? 11.384 -0.700 16.353 1.00 37.12 148 VAL C O 1
ATOM 3728 N N . GLY C 1 149 ? 12.731 -1.579 17.928 1.00 37.95 149 GLY C N 1
ATOM 3729 C CA . GLY C 1 149 ? 13.505 -2.334 16.964 1.00 37.04 149 GLY C CA 1
ATOM 3730 C C . GLY C 1 149 ? 12.639 -3.419 16.355 1.00 37.69 149 GLY C C 1
ATOM 3731 O O . GLY C 1 149 ? 12.494 -3.485 15.136 1.00 36.86 149 GLY C O 1
ATOM 3732 N N . LYS C 1 150 ? 12.048 -4.256 17.207 1.00 39.36 150 LYS C N 1
ATOM 3733 C CA . LYS C 1 150 ? 11.185 -5.358 16.770 1.00 40.93 150 LYS C CA 1
ATOM 3734 C C . LYS C 1 150 ? 10.127 -5.738 17.815 1.00 41.47 150 LYS C C 1
ATOM 3735 O O . LYS C 1 150 ? 10.420 -5.823 19.002 1.00 42.14 150 LYS C O 1
ATOM 3741 N N . ASN C 1 151 ? 8.893 -5.963 17.375 1.00 43.12 151 ASN C N 1
ATOM 3742 C CA . ASN C 1 151 ? 7.827 -6.355 18.288 1.00 44.11 151 ASN C CA 1
ATOM 3743 C C . ASN C 1 151 ? 7.823 -7.874 18.365 1.00 45.07 151 ASN C C 1
ATOM 3744 O O . ASN C 1 151 ? 7.687 -8.562 17.346 1.00 42.89 151 ASN C O 1
ATOM 3749 N N . VAL C 1 152 ? 7.980 -8.394 19.579 1.00 44.45 152 VAL C N 1
ATOM 3750 C CA . VAL C 1 152 ? 8.030 -9.834 19.776 1.00 44.20 152 VAL C CA 1
ATOM 3751 C C . VAL C 1 152 ? 6.923 -10.370 20.671 1.00 44.47 152 VAL C C 1
ATOM 3752 O O . VAL C 1 152 ? 6.981 -10.254 21.899 1.00 44.23 152 VAL C O 1
ATOM 3756 N N . PRO C 1 153 ? 5.895 -10.973 20.062 1.00 45.21 153 PRO C N 1
ATOM 3757 C CA . PRO C 1 153 ? 4.780 -11.531 20.819 1.00 46.46 153 PRO C CA 1
ATOM 3758 C C . PRO C 1 153 ? 5.333 -12.668 21.665 1.00 48.73 153 PRO C C 1
ATOM 3759 O O . PRO C 1 153 ? 5.989 -13.573 21.143 1.00 48.55 153 PRO C O 1
ATOM 3763 N N . THR C 1 154 ? 5.091 -12.614 22.969 1.00 49.49 154 THR C N 1
ATOM 3764 C CA . THR C 1 154 ? 5.574 -13.660 23.844 1.00 51.19 154 THR C CA 1
ATOM 3765 C C . THR C 1 154 ? 4.463 -14.157 24.743 1.00 53.38 154 THR C C 1
ATOM 3766 O O . THR C 1 154 ? 3.372 -13.588 24.781 1.00 54.12 154 THR C O 1
ATOM 3770 N N . SER C 1 155 ? 4.752 -15.238 25.453 1.00 54.92 155 SER C N 1
ATOM 3771 C CA . SER C 1 155 ? 3.810 -15.820 26.386 1.00 57.22 155 SER C CA 1
ATOM 3772 C C . SER C 1 155 ? 4.354 -15.440 27.759 1.00 59.16 155 SER C C 1
ATOM 3773 O O . SER C 1 155 ? 5.549 -15.151 27.901 1.00 59.11 155 SER C O 1
ATOM 3776 N N . ARG C 1 156 ? 3.489 -15.433 28.766 1.00 61.24 156 ARG C N 1
ATOM 3777 C CA . ARG C 1 156 ? 3.908 -15.063 30.114 1.00 63.93 156 ARG C CA 1
ATOM 3778 C C . ARG C 1 156 ? 5.173 -15.790 30.584 1.00 63.50 156 ARG C C 1
ATOM 3779 O O . ARG C 1 156 ? 6.053 -15.180 31.200 1.00 62.91 156 ARG C O 1
ATOM 3787 N N . SER C 1 157 ? 5.262 -17.085 30.282 1.00 62.91 157 SER C N 1
ATOM 3788 C CA . SER C 1 157 ? 6.398 -17.900 30.703 1.00 61.83 157 SER C CA 1
ATOM 3789 C C . SER C 1 157 ? 7.696 -17.672 29.924 1.00 60.59 157 SER C C 1
ATOM 3790 O O . SER C 1 157 ? 8.782 -17.895 30.469 1.00 60.58 157 SER C O 1
ATOM 3793 N N . GLU C 1 158 ? 7.593 -17.235 28.667 1.00 57.87 158 GLU C N 1
ATOM 3794 C CA . GLU C 1 158 ? 8.786 -17.005 27.856 1.00 56.64 158 GLU C CA 1
ATOM 3795 C C . GLU C 1 158 ? 9.659 -15.891 28.426 1.00 55.59 158 GLU C C 1
ATOM 3796 O O . GLU C 1 158 ? 9.232 -15.146 29.309 1.00 55.51 158 GLU C O 1
ATOM 3802 N N . VAL C 1 159 ? 10.889 -15.802 27.927 1.00 53.93 159 VAL C N 1
ATOM 3803 C CA . VAL C 1 159 ? 11.858 -14.806 28.380 1.00 53.83 159 VAL C CA 1
ATOM 3804 C C . VAL C 1 159 ? 12.705 -14.335 27.203 1.00 53.66 159 VAL C C 1
ATOM 3805 O O . VAL C 1 159 ? 13.094 -15.136 26.350 1.00 54.73 159 VAL C O 1
ATOM 3809 N N . VAL C 1 160 ? 12.989 -13.040 27.143 1.00 51.80 160 VAL C N 1
ATOM 3810 C CA . VAL C 1 160 ? 13.811 -12.545 26.058 1.00 50.59 160 VAL C CA 1
ATOM 3811 C C . VAL C 1 160 ? 15.188 -12.217 26.587 1.00 50.35 160 VAL C C 1
ATOM 3812 O O . VAL C 1 160 ? 15.324 -11.549 27.611 1.00 49.77 160 VAL C O 1
ATOM 3816 N N . LYS C 1 161 ? 16.211 -12.717 25.902 1.00 51.03 161 LYS C N 1
ATOM 3817 C CA . LYS C 1 161 ? 17.590 -12.445 26.297 1.00 51.42 161 LYS C CA 1
ATOM 3818 C C . LYS C 1 161 ? 18.271 -11.660 25.195 1.00 49.70 161 LYS C C 1
ATOM 3819 O O . LYS C 1 161 ? 18.320 -12.102 24.050 1.00 49.95 161 LYS C O 1
ATOM 3825 N N . VAL C 1 162 ? 18.782 -10.489 25.545 1.00 47.68 162 VAL C N 1
ATOM 3826 C CA . VAL C 1 162 ? 19.471 -9.656 24.592 1.00 45.81 162 VAL C CA 1
ATOM 3827 C C . VAL C 1 162 ? 20.950 -9.748 24.878 1.00 46.00 162 VAL C C 1
ATOM 3828 O O . VAL C 1 162 ? 21.390 -9.519 26.004 1.00 45.05 162 VAL C O 1
ATOM 3832 N N . LYS C 1 163 ? 21.712 -10.105 23.853 1.00 46.43 163 LYS C N 1
ATOM 3833 C CA . LYS C 1 163 ? 23.156 -10.194 23.970 1.00 47.43 163 LYS C CA 1
ATOM 3834 C C . LYS C 1 163 ? 23.768 -9.143 23.045 1.00 47.68 163 LYS C C 1
ATOM 3835 O O . LYS C 1 163 ? 23.346 -9.002 21.885 1.00 47.10 163 LYS C O 1
ATOM 3841 N N . VAL C 1 164 ? 24.745 -8.400 23.564 1.00 47.71 164 VAL C N 1
ATOM 3842 C CA . VAL C 1 164 ? 25.445 -7.379 22.788 1.00 47.79 164 VAL C CA 1
ATOM 3843 C C . VAL C 1 164 ? 26.960 -7.497 22.979 1.00 48.78 164 VAL C C 1
ATOM 3844 O O . VAL C 1 164 ? 27.436 -7.786 24.079 1.00 48.20 164 VAL C O 1
ATOM 3848 N N . GLU C 1 165 ? 27.707 -7.282 21.901 1.00 50.35 165 GLU C N 1
ATOM 3849 C CA . GLU C 1 165 ? 29.167 -7.365 21.922 1.00 52.84 165 GLU C CA 1
ATOM 3850 C C . GLU C 1 165 ? 29.815 -6.823 23.183 1.00 51.81 165 GLU C C 1
ATOM 3851 O O . GLU C 1 165 ? 30.480 -7.553 23.916 1.00 51.88 165 GLU C O 1
ATOM 3857 N N . GLU C 1 166 ? 29.612 -5.536 23.426 1.00 50.97 166 GLU C N 1
ATOM 3858 C CA . GLU C 1 166 ? 30.195 -4.853 24.570 1.00 50.16 166 GLU C CA 1
ATOM 3859 C C . GLU C 1 166 ? 30.005 -5.532 25.919 1.00 50.40 166 GLU C C 1
ATOM 3860 O O . GLU C 1 166 ? 30.802 -5.333 26.829 1.00 50.45 166 GLU C O 1
ATOM 3866 N N . VAL C 1 167 ? 28.968 -6.344 26.053 1.00 50.47 167 VAL C N 1
ATOM 3867 C CA . VAL C 1 167 ? 28.711 -7.001 27.324 1.00 50.59 167 VAL C CA 1
ATOM 3868 C C . VAL C 1 167 ? 28.753 -8.521 27.255 1.00 51.40 167 VAL C C 1
ATOM 3869 O O . VAL C 1 167 ? 29.271 -9.167 28.165 1.00 51.78 167 VAL C O 1
ATOM 3873 N N . ASP C 1 168 ? 28.222 -9.090 26.180 1.00 51.13 168 ASP C N 1
ATOM 3874 C CA . ASP C 1 168 ? 28.165 -10.543 26.046 1.00 51.27 168 ASP C CA 1
ATOM 3875 C C . ASP C 1 168 ? 29.120 -11.140 25.025 1.00 50.38 168 ASP C C 1
ATOM 3876 O O . ASP C 1 168 ? 29.188 -12.358 24.875 1.00 49.54 168 ASP C O 1
ATOM 3881 N N . GLY C 1 169 ? 29.850 -10.279 24.326 1.00 50.46 169 GLY C N 1
ATOM 3882 C CA . GLY C 1 169 ? 30.785 -10.743 23.316 1.00 51.17 169 GLY C CA 1
ATOM 3883 C C . GLY C 1 169 ? 30.121 -11.155 22.015 1.00 50.95 169 GLY C C 1
ATOM 3884 O O . GLY C 1 169 ? 30.782 -11.660 21.105 1.00 51.96 169 GLY C O 1
ATOM 3885 N N . GLU C 1 170 ? 28.814 -10.945 21.928 1.00 50.51 170 GLU C N 1
ATOM 3886 C CA . GLU C 1 170 ? 28.055 -11.297 20.736 1.00 51.14 170 GLU C CA 1
ATOM 3887 C C . GLU C 1 170 ? 26.730 -10.537 20.643 1.00 49.69 170 GLU C C 1
ATOM 3888 O O . GLU C 1 170 ? 26.065 -10.322 21.652 1.00 49.11 170 GLU C O 1
ATOM 3894 N N . ASP C 1 171 ? 26.352 -10.140 19.430 1.00 47.55 171 ASP C N 1
ATOM 3895 C CA . ASP C 1 171 ? 25.083 -9.446 19.213 1.00 45.84 171 ASP C CA 1
ATOM 3896 C C . ASP C 1 171 ? 24.022 -10.460 18.834 1.00 44.39 171 ASP C C 1
ATOM 3897 O O . ASP C 1 171 ? 24.046 -11.007 17.740 1.00 44.42 171 ASP C O 1
ATOM 3902 N N . ARG C 1 172 ? 23.092 -10.725 19.736 1.00 43.07 172 ARG C N 1
ATOM 3903 C CA . ARG C 1 172 ? 22.027 -11.661 19.427 1.00 42.50 172 ARG C CA 1
ATOM 3904 C C . ARG C 1 172 ? 20.828 -11.479 20.353 1.00 41.78 172 ARG C C 1
ATOM 3905 O O . ARG C 1 172 ? 20.982 -11.067 21.502 1.00 42.11 172 ARG C O 1
ATOM 3913 N N . VAL C 1 173 ? 19.632 -11.734 19.833 1.00 40.26 173 VAL C N 1
ATOM 3914 C CA . VAL C 1 173 ? 18.426 -11.643 20.638 1.00 41.29 173 VAL C CA 1
ATOM 3915 C C . VAL C 1 173 ? 17.803 -13.030 20.632 1.00 42.28 173 VAL C C 1
ATOM 3916 O O . VAL C 1 173 ? 17.426 -13.557 19.586 1.00 41.15 173 VAL C O 1
ATOM 3920 N N . GLU C 1 174 ? 17.708 -13.616 21.818 1.00 44.41 174 GLU C N 1
ATOM 3921 C CA . GLU C 1 174 ? 17.190 -14.965 21.986 1.00 45.97 174 GLU C CA 1
ATOM 3922 C C . GLU C 1 174 ? 15.855 -15.059 22.701 1.00 47.78 174 GLU C C 1
ATOM 3923 O O . GLU C 1 174 ? 15.568 -14.279 23.615 1.00 49.10 174 GLU C O 1
ATOM 3929 N N . LEU C 1 175 ? 15.043 -16.025 22.283 1.00 49.43 175 LEU C N 1
ATOM 3930 C CA . LEU C 1 175 ? 13.761 -16.262 22.920 1.00 51.80 175 LEU C CA 1
ATOM 3931 C C . LEU C 1 175 ? 13.895 -17.568 23.684 1.00 54.61 175 LEU C C 1
ATOM 3932 O O . LEU C 1 175 ? 14.263 -18.599 23.106 1.00 53.06 175 LEU C O 1
ATOM 3937 N N . TRP C 1 176 ? 13.606 -17.513 24.983 1.00 58.00 176 TRP C N 1
ATOM 3938 C CA . TRP C 1 176 ? 13.680 -18.683 25.841 1.00 61.52 176 TRP C CA 1
ATOM 3939 C C . TRP C 1 176 ? 12.323 -18.970 26.451 1.00 65.25 176 TRP C C 1
ATOM 3940 O O . TRP C 1 176 ? 11.390 -18.182 26.319 1.00 65.16 176 TRP C O 1
ATOM 3951 N N . GLU C 1 177 ? 12.206 -20.113 27.111 1.00 70.69 177 GLU C N 1
ATOM 3952 C CA . GLU C 1 177 ? 10.950 -20.479 27.741 1.00 75.81 177 GLU C CA 1
ATOM 3953 C C . GLU C 1 177 ? 11.148 -21.471 28.870 1.00 78.46 177 GLU C C 1
ATOM 3954 O O . GLU C 1 177 ? 12.068 -22.290 28.836 1.00 78.91 177 GLU C O 1
ATOM 3960 N N . ARG C 1 178 ? 10.285 -21.391 29.876 1.00 81.30 178 ARG C N 1
ATOM 3961 C CA . ARG C 1 178 ? 10.376 -22.312 30.994 1.00 83.64 178 ARG C CA 1
ATOM 3962 C C . ARG C 1 178 ? 9.169 -23.239 30.975 1.00 83.72 178 ARG C C 1
ATOM 3963 O O . ARG C 1 178 ? 8.265 -23.041 31.818 1.00 84.02 178 ARG C O 1
ATOM 3971 N N . ARG D 1 2 ? -13.795 31.192 20.248 1.00 71.77 2 ARG D N 1
ATOM 3972 C CA . ARG D 1 2 ? -12.783 30.491 19.404 1.00 71.87 2 ARG D CA 1
ATOM 3973 C C . ARG D 1 2 ? -13.189 29.033 19.160 1.00 70.10 2 ARG D C 1
ATOM 3974 O O . ARG D 1 2 ? -12.406 28.114 19.384 1.00 70.14 2 ARG D O 1
ATOM 3982 N N . PHE D 1 3 ? -14.421 28.842 18.692 1.00 67.12 3 PHE D N 1
ATOM 3983 C CA . PHE D 1 3 ? -14.991 27.522 18.419 1.00 64.65 3 PHE D CA 1
ATOM 3984 C C . PHE D 1 3 ? -14.748 27.091 16.971 1.00 63.54 3 PHE D C 1
ATOM 3985 O O . PHE D 1 3 ? -14.965 27.871 16.044 1.00 63.64 3 PHE D O 1
ATOM 3993 N N . LYS D 1 4 ? -14.327 25.844 16.776 1.00 62.26 4 LYS D N 1
ATOM 3994 C CA . LYS D 1 4 ? -14.059 25.346 15.434 1.00 61.24 4 LYS D CA 1
ATOM 3995 C C . LYS D 1 4 ? -15.014 24.247 14.963 1.00 61.26 4 LYS D C 1
ATOM 3996 O O . LYS D 1 4 ? -15.511 24.308 13.833 1.00 62.39 4 LYS D O 1
ATOM 4002 N N . ALA D 1 5 ? -15.281 23.248 15.804 1.00 59.11 5 ALA D N 1
ATOM 4003 C CA . ALA D 1 5 ? -16.186 22.172 15.393 1.00 57.16 5 ALA D CA 1
ATOM 4004 C C . ALA D 1 5 ? -16.549 21.234 16.533 1.00 56.09 5 ALA D C 1
ATOM 4005 O O . ALA D 1 5 ? -15.869 21.206 17.561 1.00 56.66 5 ALA D O 1
ATOM 4007 N N . GLU D 1 6 ? -17.630 20.476 16.348 1.00 54.54 6 GLU D N 1
ATOM 4008 C CA . GLU D 1 6 ? -18.063 19.501 17.343 1.00 53.39 6 GLU D CA 1
ATOM 4009 C C . GLU D 1 6 ? -17.393 18.150 17.049 1.00 52.42 6 GLU D C 1
ATOM 4010 O O . GLU D 1 6 ? -17.606 17.552 15.990 1.00 53.17 6 GLU D O 1
ATOM 4016 N N . LEU D 1 7 ? -16.575 17.686 17.989 1.00 50.81 7 LEU D N 1
ATOM 4017 C CA . LEU D 1 7 ? -15.861 16.424 17.844 1.00 49.41 7 LEU D CA 1
ATOM 4018 C C . LEU D 1 7 ? -16.740 15.233 18.204 1.00 49.21 7 LEU D C 1
ATOM 4019 O O . LEU D 1 7 ? -16.652 14.185 17.579 1.00 48.97 7 LEU D O 1
ATOM 4032 N N . ASN D 1 9 ? -20.883 14.138 20.057 1.00 49.67 9 ASN D N 1
ATOM 4033 C CA . ASN D 1 9 ? -22.168 14.547 20.604 1.00 49.37 9 ASN D CA 1
ATOM 4034 C C . ASN D 1 9 ? -22.527 13.479 21.631 1.00 48.43 9 ASN D C 1
ATOM 4035 O O . ASN D 1 9 ? -21.868 12.445 21.688 1.00 46.76 9 ASN D O 1
ATOM 4040 N N . ALA D 1 10 ? -23.560 13.726 22.435 1.00 48.88 10 ALA D N 1
ATOM 4041 C CA . ALA D 1 10 ? -23.979 12.786 23.480 1.00 49.80 10 ALA D CA 1
ATOM 4042 C C . ALA D 1 10 ? -24.040 11.294 23.075 1.00 51.02 10 ALA D C 1
ATOM 4043 O O . ALA D 1 10 ? -23.454 10.434 23.752 1.00 51.25 10 ALA D O 1
ATOM 4045 N N . PRO D 1 11 ? -24.764 10.964 21.988 1.00 51.23 11 PRO D N 1
ATOM 4046 C CA . PRO D 1 11 ? -24.882 9.574 21.524 1.00 51.48 11 PRO D CA 1
ATOM 4047 C C . PRO D 1 11 ? -23.532 8.933 21.222 1.00 50.56 11 PRO D C 1
ATOM 4048 O O . PRO D 1 11 ? -23.273 7.796 21.607 1.00 49.13 11 PRO D O 1
ATOM 4052 N N . GLU D 1 12 ? -22.687 9.683 20.520 1.00 51.43 12 GLU D N 1
ATOM 4053 C CA . GLU D 1 12 ? -21.359 9.222 20.137 1.00 52.67 12 GLU D CA 1
ATOM 4054 C C . GLU D 1 12 ? -20.504 8.941 21.364 1.00 53.92 12 GLU D C 1
ATOM 4055 O O . GLU D 1 12 ? -19.657 8.043 21.354 1.00 54.33 12 GLU D O 1
ATOM 4069 N N . ARG D 1 14 ? -21.807 8.172 24.516 1.00 55.86 14 ARG D N 1
ATOM 4070 C CA . ARG D 1 14 ? -22.389 7.029 25.221 1.00 55.81 14 ARG D CA 1
ATOM 4071 C C . ARG D 1 14 ? -21.861 5.744 24.587 1.00 55.11 14 ARG D C 1
ATOM 4072 O O . ARG D 1 14 ? -21.454 4.805 25.271 1.00 52.91 14 ARG D O 1
ATOM 4080 N N . ARG D 1 15 ? -21.864 5.740 23.260 1.00 55.08 15 ARG D N 1
ATOM 4081 C CA . ARG D 1 15 ? -21.408 4.616 22.465 1.00 55.91 15 ARG D CA 1
ATOM 4082 C C . ARG D 1 15 ? -19.933 4.310 22.738 1.00 55.81 15 ARG D C 1
ATOM 4083 O O . ARG D 1 15 ? -19.553 3.143 22.931 1.00 56.92 15 ARG D O 1
ATOM 4091 N N . ALA D 1 16 ? -19.109 5.357 22.755 1.00 53.28 16 ALA D N 1
ATOM 4092 C CA . ALA D 1 16 ? -17.683 5.199 23.003 1.00 51.03 16 ALA D CA 1
ATOM 4093 C C . ALA D 1 16 ? -17.445 4.667 24.403 1.00 50.38 16 ALA D C 1
ATOM 4094 O O . ALA D 1 16 ? -16.651 3.740 24.598 1.00 49.70 16 ALA D O 1
ATOM 4096 N N . LEU D 1 17 ? -18.136 5.257 25.374 1.00 49.37 17 LEU D N 1
ATOM 4097 C CA . LEU D 1 17 ? -17.995 4.841 26.757 1.00 49.62 17 LEU D CA 1
ATOM 4098 C C . LEU D 1 17 ? -18.424 3.384 26.960 1.00 50.99 17 LEU D C 1
ATOM 4099 O O . LEU D 1 17 ? -17.892 2.706 27.847 1.00 52.69 17 LEU D O 1
ATOM 4104 N N . TYR D 1 18 ? -19.368 2.899 26.151 1.00 50.83 18 TYR D N 1
ATOM 4105 C CA . TYR D 1 18 ? -19.798 1.504 26.275 1.00 53.11 18 TYR D CA 1
ATOM 4106 C C . TYR D 1 18 ? -18.695 0.588 25.767 1.00 52.45 18 TYR D C 1
ATOM 4107 O O . TYR D 1 18 ? -18.405 -0.459 26.363 1.00 51.52 18 TYR D O 1
ATOM 4116 N N . ARG D 1 19 ? -18.089 0.984 24.653 1.00 51.08 19 ARG D N 1
ATOM 4117 C CA . ARG D 1 19 ? -17.004 0.205 24.089 1.00 49.69 19 ARG D CA 1
ATOM 4118 C C . ARG D 1 19 ? -15.868 0.169 25.122 1.00 49.47 19 ARG D C 1
ATOM 4119 O O . ARG D 1 19 ? -15.307 -0.895 25.402 1.00 50.75 19 ARG D O 1
ATOM 4127 N N . ILE D 1 20 ? -15.539 1.327 25.695 1.00 47.20 20 ILE D N 1
ATOM 4128 C CA . ILE D 1 20 ? -14.482 1.395 26.702 1.00 45.94 20 ILE D CA 1
ATOM 4129 C C . ILE D 1 20 ? -14.779 0.339 27.773 1.00 46.56 20 ILE D C 1
ATOM 4130 O O . ILE D 1 20 ? -13.950 -0.536 28.063 1.00 44.41 20 ILE D O 1
ATOM 4135 N N . ALA D 1 21 ? -15.976 0.447 28.353 1.00 47.18 21 ALA D N 1
ATOM 4136 C CA . ALA D 1 21 ? -16.447 -0.460 29.396 1.00 47.81 21 ALA D CA 1
ATOM 4137 C C . ALA D 1 21 ? -16.166 -1.917 29.019 1.00 49.12 21 ALA D C 1
ATOM 4138 O O . ALA D 1 21 ? -15.517 -2.653 29.773 1.00 48.16 21 ALA D O 1
ATOM 4140 N N . HIS D 1 22 ? -16.658 -2.324 27.849 1.00 49.34 22 HIS D N 1
ATOM 4141 C CA . HIS D 1 22 ? -16.446 -3.678 27.370 1.00 51.21 22 HIS D CA 1
ATOM 4142 C C . HIS D 1 22 ? -14.956 -3.985 27.248 1.00 52.00 22 HIS D C 1
ATOM 4143 O O . HIS D 1 22 ? -14.458 -4.939 27.860 1.00 52.83 22 HIS D O 1
ATOM 4150 N N . GLU D 1 23 ? -14.241 -3.182 26.468 1.00 50.75 23 GLU D N 1
ATOM 4151 C CA . GLU D 1 23 ? -12.818 -3.403 26.297 1.00 49.84 23 GLU D CA 1
ATOM 4152 C C . GLU D 1 23 ? -12.099 -3.563 27.637 1.00 50.05 23 GLU D C 1
ATOM 4153 O O . GLU D 1 23 ? -11.171 -4.360 27.750 1.00 50.84 23 GLU D O 1
ATOM 4159 N N . ILE D 1 24 ? -12.529 -2.824 28.657 1.00 49.71 24 ILE D N 1
ATOM 4160 C CA . ILE D 1 24 ? -11.897 -2.924 29.971 1.00 49.63 24 ILE D CA 1
ATOM 4161 C C . ILE D 1 24 ? -12.114 -4.306 30.569 1.00 50.63 24 ILE D C 1
ATOM 4162 O O . ILE D 1 24 ? -11.169 -4.954 31.020 1.00 51.36 24 ILE D O 1
ATOM 4167 N N . VAL D 1 25 ? -13.360 -4.759 30.575 1.00 52.26 25 VAL D N 1
ATOM 4168 C CA . VAL D 1 25 ? -13.679 -6.076 31.120 1.00 53.82 25 VAL D CA 1
ATOM 4169 C C . VAL D 1 25 ? -12.979 -7.175 30.324 1.00 54.21 25 VAL D C 1
ATOM 4170 O O . VAL D 1 25 ? -12.387 -8.090 30.899 1.00 54.12 25 VAL D O 1
ATOM 4174 N N . GLU D 1 26 ? -13.052 -7.088 29.000 1.00 55.53 26 GLU D N 1
ATOM 4175 C CA . GLU D 1 26 ? -12.404 -8.080 28.150 1.00 57.61 26 GLU D CA 1
ATOM 4176 C C . GLU D 1 26 ? -10.926 -8.143 28.535 1.00 57.15 26 GLU D C 1
ATOM 4177 O O . GLU D 1 26 ? -10.348 -9.224 28.653 1.00 57.56 26 GLU D O 1
ATOM 4183 N N . ALA D 1 27 ? -10.327 -6.979 28.764 1.00 56.45 27 ALA D N 1
ATOM 4184 C CA . ALA D 1 27 ? -8.919 -6.913 29.131 1.00 56.33 27 ALA D CA 1
ATOM 4185 C C . ALA D 1 27 ? -8.633 -7.576 30.481 1.00 56.99 27 ALA D C 1
ATOM 4186 O O . ALA D 1 27 ? -7.645 -8.307 30.636 1.00 58.05 27 ALA D O 1
ATOM 4188 N N . ASN D 1 28 ? -9.493 -7.328 31.464 1.00 56.84 28 ASN D N 1
ATOM 4189 C CA . ASN D 1 28 ? -9.289 -7.909 32.785 1.00 56.10 28 ASN D CA 1
ATOM 4190 C C . ASN D 1 28 ? -9.897 -9.302 32.882 1.00 56.99 28 ASN D C 1
ATOM 4191 O O . ASN D 1 28 ? -9.919 -9.897 33.964 1.00 55.24 28 ASN D O 1
ATOM 4196 N N . LYS D 1 29 ? -10.388 -9.818 31.753 1.00 58.38 29 LYS D N 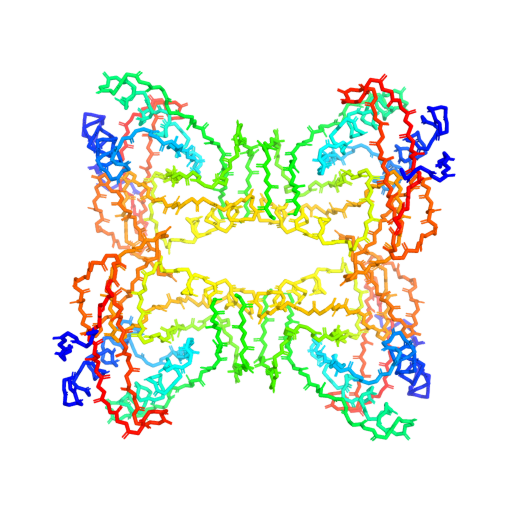1
ATOM 4197 C CA . LYS D 1 29 ? -10.995 -11.151 31.725 1.00 61.40 29 LYS D CA 1
ATOM 4198 C C . LYS D 1 29 ? -12.068 -11.260 32.810 1.00 62.18 29 LYS D C 1
ATOM 4199 O O . LYS D 1 29 ? -12.297 -12.337 33.366 1.00 63.41 29 LYS D O 1
ATOM 4205 N N . GLY D 1 30 ? -12.720 -10.143 33.119 1.00 62.03 30 GLY D N 1
ATOM 4206 C CA . GLY D 1 30 ? -13.745 -10.163 34.143 1.00 60.45 30 GLY D CA 1
ATOM 4207 C C . GLY D 1 30 ? -13.728 -8.927 35.016 1.00 60.47 30 GLY D C 1
ATOM 4208 O O . GLY D 1 30 ? -13.134 -7.901 34.664 1.00 60.77 30 GLY D O 1
ATOM 4209 N N . THR D 1 31 ? -14.369 -9.039 36.174 1.00 59.38 31 THR D N 1
ATOM 4210 C CA . THR D 1 31 ? -14.487 -7.942 37.127 1.00 59.03 31 THR D CA 1
ATOM 4211 C C . THR D 1 31 ? -13.560 -8.116 38.334 1.00 58.46 31 THR D C 1
ATOM 4212 O O . THR D 1 31 ? -13.379 -7.208 39.151 1.00 56.96 31 THR D O 1
ATOM 4216 N N . GLU D 1 32 ? -12.954 -9.291 38.418 1.00 58.65 32 GLU D N 1
ATOM 4217 C CA . GLU D 1 32 ? -12.062 -9.632 39.511 1.00 58.82 32 GLU D CA 1
ATOM 4218 C C . GLU D 1 32 ? -11.015 -8.554 39.782 1.00 57.37 32 GLU D C 1
ATOM 4219 O O . GLU D 1 32 ? -10.245 -8.187 38.890 1.00 58.04 32 GLU D O 1
ATOM 4225 N N . GLY D 1 33 ? -10.996 -8.061 41.020 1.00 54.90 33 GLY D N 1
ATOM 4226 C CA . GLY D 1 33 ? -10.038 -7.042 41.428 1.00 53.65 33 GLY D CA 1
ATOM 4227 C C . GLY D 1 33 ? -9.988 -5.775 40.580 1.00 52.78 33 GLY D C 1
ATOM 4228 O O . GLY D 1 33 ? -9.015 -5.015 40.637 1.00 51.88 33 GLY D O 1
ATOM 4229 N N . LEU D 1 34 ? -11.039 -5.543 39.801 1.00 51.14 34 LEU D N 1
ATOM 4230 C CA . LEU D 1 34 ? -11.103 -4.376 38.942 1.00 50.00 34 LEU D CA 1
ATOM 4231 C C . LEU D 1 34 ? -11.592 -3.155 39.696 1.00 48.97 34 LEU D C 1
ATOM 4232 O O . LEU D 1 34 ? -12.427 -3.265 40.591 1.00 49.51 34 LEU D O 1
ATOM 4237 N N . ALA D 1 35 ? -11.059 -1.991 39.334 1.00 48.27 35 ALA D N 1
ATOM 4238 C CA . ALA D 1 35 ? -11.456 -0.729 39.955 1.00 46.75 35 ALA D CA 1
ATOM 4239 C C . ALA D 1 35 ? -11.043 0.418 39.042 1.00 44.99 35 ALA D C 1
ATOM 4240 O O . ALA D 1 35 ? -10.031 0.331 38.344 1.00 44.61 35 ALA D O 1
ATOM 4242 N N . LEU D 1 36 ? -11.837 1.484 39.043 1.00 43.44 36 LEU D N 1
ATOM 4243 C CA . LEU D 1 36 ? -11.555 2.659 38.215 1.00 41.34 36 LEU D CA 1
ATOM 4244 C C . LEU D 1 36 ? -11.194 3.825 39.107 1.00 40.63 36 LEU D C 1
ATOM 4245 O O . LEU D 1 36 ? -11.633 3.891 40.257 1.00 41.67 36 LEU D O 1
ATOM 4250 N N . VAL D 1 37 ? -10.403 4.749 38.579 1.00 38.97 37 VAL D N 1
ATOM 4251 C CA . VAL D 1 37 ? -10.010 5.941 39.337 1.00 37.22 37 VAL D CA 1
ATOM 4252 C C . VAL D 1 37 ? -10.113 7.078 38.365 1.00 36.71 37 VAL D C 1
ATOM 4253 O O . VAL D 1 37 ? -9.429 7.090 37.342 1.00 36.94 37 VAL D O 1
ATOM 4257 N N . GLY D 1 38 ? -10.988 8.024 38.674 1.00 37.76 38 GLY D N 1
ATOM 4258 C CA . GLY D 1 38 ? -11.182 9.161 37.798 1.00 37.94 38 GLY D CA 1
ATOM 4259 C C . GLY D 1 38 ? -10.225 10.263 38.158 1.00 39.27 38 GLY D C 1
ATOM 4260 O O . GLY D 1 38 ? -9.939 10.477 39.331 1.00 39.86 38 GLY D O 1
ATOM 4261 N N . ILE D 1 39 ? -9.719 10.956 37.148 1.00 40.82 39 ILE D N 1
ATOM 4262 C CA . ILE D 1 39 ? -8.784 12.057 37.366 1.00 43.18 39 ILE D CA 1
ATOM 4263 C C . ILE D 1 39 ? -9.180 13.238 36.487 1.00 44.51 39 ILE D C 1
ATOM 4264 O O . ILE D 1 39 ? -10.186 13.188 35.775 1.00 44.77 39 ILE D O 1
ATOM 4269 N N . HIS D 1 40 ? -8.378 14.296 36.546 1.00 45.65 40 HIS D N 1
ATOM 4270 C CA . HIS D 1 40 ? -8.589 15.490 35.739 1.00 46.29 40 HIS D CA 1
ATOM 4271 C C . HIS D 1 40 ? -10.031 16.007 35.705 1.00 46.27 40 HIS D C 1
ATOM 4272 O O . HIS D 1 40 ? -10.543 16.363 34.641 1.00 45.25 40 HIS D O 1
ATOM 4279 N N . THR D 1 41 ? -10.687 16.041 36.862 1.00 47.11 41 THR D N 1
ATOM 4280 C CA . THR D 1 41 ? -12.062 16.559 36.957 1.00 47.51 41 THR D CA 1
ATOM 4281 C C . THR D 1 41 ? -13.172 15.756 36.257 1.00 46.54 41 THR D C 1
ATOM 4282 O O . THR D 1 41 ? -13.885 14.982 36.905 1.00 46.05 41 THR D O 1
ATOM 4286 N N . ARG D 1 42 ? -13.327 15.947 34.947 1.00 45.44 42 ARG D N 1
ATOM 4287 C CA . ARG D 1 42 ? -14.377 15.247 34.200 1.00 44.35 42 ARG D CA 1
ATOM 4288 C C . ARG D 1 42 ? -14.149 13.747 34.017 1.00 43.25 42 ARG D C 1
ATOM 4289 O O . ARG D 1 42 ? -15.018 13.017 33.516 1.00 41.80 42 ARG D O 1
ATOM 4297 N N . GLY D 1 43 ? -12.978 13.289 34.444 1.00 42.84 43 GLY D N 1
ATOM 4298 C CA . GLY D 1 43 ? -12.682 11.873 34.375 1.00 42.20 43 GLY D CA 1
ATOM 4299 C C . GLY D 1 43 ? -13.550 11.153 35.404 1.00 42.75 43 GLY D C 1
ATOM 4300 O O . GLY D 1 43 ? -14.015 10.031 35.160 1.00 42.96 43 GLY D O 1
ATOM 4301 N N . ILE D 1 44 ? -13.781 11.804 36.549 1.00 41.21 44 ILE D N 1
ATOM 4302 C CA . ILE D 1 44 ? -14.600 11.227 37.614 1.00 40.36 44 ILE D CA 1
ATOM 4303 C C . ILE D 1 44 ? -15.988 10.826 37.101 1.00 40.15 44 ILE D C 1
ATOM 4304 O O . ILE D 1 44 ? -16.407 9.678 37.234 1.00 38.65 44 ILE D O 1
ATOM 4309 N N . PRO D 1 45 ? -16.727 11.777 36.513 1.00 40.27 45 PRO D N 1
ATOM 4310 C CA . PRO D 1 45 ? -18.059 11.440 36.007 1.00 39.71 45 PRO D CA 1
ATOM 4311 C C . PRO D 1 45 ? -17.977 10.310 34.985 1.00 39.53 45 PRO D C 1
ATOM 4312 O O . PRO D 1 45 ? -18.822 9.406 34.957 1.00 39.80 45 PRO D O 1
ATOM 4316 N N . LEU D 1 46 ? -16.949 10.365 34.143 1.00 38.16 46 LEU D N 1
ATOM 4317 C CA . LEU D 1 46 ? -16.785 9.350 33.119 1.00 38.18 46 LEU D CA 1
ATOM 4318 C C . LEU D 1 46 ? -16.527 7.961 33.727 1.00 39.02 46 LEU D C 1
ATOM 4319 O O . LEU D 1 46 ? -17.014 6.939 33.225 1.00 37.40 46 LEU D O 1
ATOM 4324 N N . ALA D 1 47 ? -15.765 7.928 34.816 1.00 39.20 47 ALA D N 1
ATOM 4325 C CA . ALA D 1 47 ? -15.478 6.665 35.488 1.00 40.25 47 ALA D CA 1
ATOM 4326 C C . ALA D 1 47 ? -16.790 6.056 35.964 1.00 41.25 47 ALA D C 1
ATOM 4327 O O . ALA D 1 47 ? -17.092 4.896 35.679 1.00 42.10 47 ALA D O 1
ATOM 4329 N N . HIS D 1 48 ? -17.563 6.853 36.697 1.00 42.56 48 HIS D N 1
ATOM 4330 C CA . HIS D 1 48 ? -18.855 6.425 37.222 1.00 42.12 48 HIS D CA 1
ATOM 4331 C C . HIS D 1 48 ? -19.745 5.868 36.121 1.00 42.53 48 HIS D C 1
ATOM 4332 O O . HIS D 1 48 ? -20.396 4.838 36.306 1.00 43.47 48 HIS D O 1
ATOM 4339 N N . ARG D 1 49 ? -19.771 6.535 34.974 1.00 41.94 49 ARG D N 1
ATOM 4340 C CA . ARG D 1 49 ? -20.584 6.045 33.872 1.00 43.64 49 ARG D CA 1
ATOM 4341 C C . ARG D 1 49 ? -20.055 4.706 33.396 1.00 44.88 49 ARG D C 1
ATOM 4342 O O . ARG D 1 49 ? -20.819 3.779 33.149 1.00 47.90 49 ARG D O 1
ATOM 4350 N N . ILE D 1 50 ? -18.743 4.612 33.243 1.00 45.19 50 ILE D N 1
ATOM 4351 C CA . ILE D 1 50 ? -18.147 3.377 32.785 1.00 45.73 50 ILE D CA 1
ATOM 4352 C C . ILE D 1 50 ? -18.498 2.260 33.757 1.00 47.93 50 ILE D C 1
ATOM 4353 O O . ILE D 1 50 ? -18.762 1.132 33.335 1.00 48.31 50 ILE D O 1
ATOM 4358 N N . ALA D 1 51 ? -18.516 2.581 35.051 1.00 50.32 51 ALA D N 1
ATOM 4359 C CA . ALA D 1 51 ? -18.847 1.593 36.081 1.00 53.53 51 ALA D CA 1
ATOM 4360 C C . ALA D 1 51 ? -20.325 1.202 35.952 1.00 55.97 51 ALA D C 1
ATOM 4361 O O . ALA D 1 51 ? -20.690 0.023 36.078 1.00 56.42 51 ALA D O 1
ATOM 4363 N N . ARG D 1 52 ? -21.163 2.201 35.688 1.00 57.78 52 ARG D N 1
ATOM 4364 C CA . ARG D 1 52 ? -22.594 1.985 35.526 1.00 60.43 52 ARG D CA 1
ATOM 4365 C C . ARG D 1 52 ? -22.818 0.999 34.389 1.00 60.13 52 ARG D C 1
ATOM 4366 O O . ARG D 1 52 ? -23.583 0.044 34.512 1.00 60.92 52 ARG D O 1
ATOM 4374 N N . PHE D 1 53 ? -22.141 1.233 33.277 1.00 59.90 53 PHE D N 1
ATOM 4375 C CA . PHE D 1 53 ? -22.288 0.359 32.131 1.00 61.24 53 PHE D CA 1
ATOM 4376 C C . PHE D 1 53 ? -21.763 -1.064 32.384 1.00 61.89 53 PHE D C 1
ATOM 4377 O O . PHE D 1 53 ? -22.382 -2.051 31.951 1.00 62.77 53 PHE D O 1
ATOM 4385 N N . ILE D 1 54 ? -20.636 -1.180 33.083 1.00 61.09 54 ILE D N 1
ATOM 4386 C CA . ILE D 1 54 ? -20.078 -2.496 33.370 1.00 60.83 54 ILE D CA 1
ATOM 4387 C C . ILE D 1 54 ? -21.071 -3.328 34.172 1.00 62.33 54 ILE D C 1
ATOM 4388 O O . ILE D 1 54 ? -21.392 -4.454 33.801 1.00 61.73 54 ILE D O 1
ATOM 4393 N N . ALA D 1 55 ? -21.553 -2.762 35.274 1.00 64.60 55 ALA D N 1
ATOM 4394 C CA . ALA D 1 55 ? -22.517 -3.440 36.140 1.00 65.98 55 ALA D CA 1
ATOM 4395 C C . ALA D 1 55 ? -23.768 -3.792 35.351 1.00 67.29 55 ALA D C 1
ATOM 4396 O O . ALA D 1 55 ? -24.440 -4.787 35.633 1.00 67.92 55 ALA D O 1
ATOM 4398 N N . GLU D 1 56 ? -24.060 -2.969 34.351 1.00 68.93 56 GLU D N 1
ATOM 4399 C CA . GLU D 1 56 ? -25.236 -3.146 33.517 1.00 70.63 56 GLU D CA 1
ATOM 4400 C C . GLU D 1 56 ? -25.209 -4.411 32.672 1.00 70.83 56 GLU D C 1
ATOM 4401 O O . GLU D 1 56 ? -26.255 -5.007 32.414 1.00 71.47 56 GLU D O 1
ATOM 4407 N N . PHE D 1 57 ? -24.022 -4.821 32.234 1.00 71.25 57 PHE D N 1
ATOM 4408 C CA . PHE D 1 57 ? -23.912 -6.023 31.412 1.00 72.15 57 PHE D CA 1
ATOM 4409 C C . PHE D 1 57 ? -22.987 -7.067 32.036 1.00 72.27 57 PHE D C 1
ATOM 4410 O O . PHE D 1 57 ? -22.688 -8.091 31.423 1.00 72.32 57 PHE D O 1
ATOM 4418 N N . GLU D 1 58 ? -22.545 -6.810 33.260 1.00 72.76 58 GLU D N 1
ATOM 4419 C CA . GLU D 1 58 ? -21.645 -7.728 33.942 1.00 73.52 58 GLU D CA 1
ATOM 4420 C C . GLU D 1 58 ? -22.286 -8.180 35.241 1.00 73.90 58 GLU D C 1
ATOM 4421 O O . GLU D 1 58 ? -22.001 -9.267 35.746 1.00 74.58 58 GLU D O 1
ATOM 4427 N N . GLY D 1 59 ? -23.153 -7.337 35.784 1.00 73.66 59 GLY D N 1
ATOM 4428 C CA . GLY D 1 59 ? -23.821 -7.689 37.016 1.00 74.56 59 GLY D CA 1
ATOM 4429 C C . GLY D 1 59 ? -23.170 -7.032 38.206 1.00 75.65 59 GLY D C 1
ATOM 4430 O O . GLY D 1 59 ? -23.729 -6.084 38.768 1.00 76.68 59 GLY D O 1
ATOM 4431 N N . LYS D 1 60 ? -21.994 -7.524 38.595 1.00 75.58 60 LYS D N 1
ATOM 4432 C CA . LYS D 1 60 ? -21.278 -6.960 39.741 1.00 75.50 60 LYS D CA 1
ATOM 4433 C C . LYS D 1 60 ? -20.891 -5.487 39.536 1.00 74.27 60 LYS D C 1
ATOM 4434 O O . LYS D 1 60 ? -20.799 -4.990 38.405 1.00 74.32 60 LYS D O 1
ATOM 4440 N N . GLU D 1 61 ? -20.681 -4.791 40.647 1.00 72.10 61 GLU D N 1
ATOM 4441 C CA . GLU D 1 61 ? -20.334 -3.380 40.611 1.00 69.84 61 GLU D CA 1
ATOM 4442 C C . GLU D 1 61 ? -18.838 -3.166 40.781 1.00 66.46 61 GLU D C 1
ATOM 4443 O O . GLU D 1 61 ? -18.194 -3.842 41.585 1.00 66.31 61 GLU D O 1
ATOM 4449 N N . VAL D 1 62 ? -18.293 -2.214 40.032 1.00 61.61 62 VAL D N 1
ATOM 4450 C CA . VAL D 1 62 ? -16.874 -1.904 40.111 1.00 56.48 62 VAL D CA 1
ATOM 4451 C C . VAL D 1 62 ? -16.676 -0.612 40.908 1.00 53.60 62 VAL D C 1
ATOM 4452 O O . VAL D 1 62 ? -17.330 0.398 40.644 1.00 53.32 62 VAL D O 1
ATOM 4456 N N . PRO D 1 63 ? -15.767 -0.634 41.900 1.00 50.76 63 PRO D N 1
ATOM 4457 C CA . PRO D 1 63 ? -15.486 0.538 42.738 1.00 48.43 63 PRO D CA 1
ATOM 4458 C C . PRO D 1 63 ? -14.881 1.667 41.916 1.00 47.25 63 PRO D C 1
ATOM 4459 O O . PRO D 1 63 ? -14.084 1.434 41.011 1.00 47.45 63 PRO D O 1
ATOM 4463 N N . VAL D 1 64 ? -15.259 2.894 42.239 1.00 46.30 64 VAL D N 1
ATOM 4464 C CA . VAL D 1 64 ? -14.739 4.051 41.535 1.00 45.12 64 VAL D CA 1
ATOM 4465 C C . VAL D 1 64 ? -14.062 5.010 42.499 1.00 45.69 64 VAL D C 1
ATOM 4466 O O . VAL D 1 64 ? -14.710 5.586 43.377 1.00 45.39 64 VAL D O 1
ATOM 4470 N N . GLY D 1 65 ? -12.751 5.164 42.325 1.00 46.48 65 GLY D N 1
ATOM 4471 C CA . GLY D 1 65 ? -11.978 6.062 43.161 1.00 46.74 65 GLY D CA 1
ATOM 4472 C C . GLY D 1 65 ? -11.811 7.413 42.487 1.00 46.83 65 GLY D C 1
ATOM 4473 O O . GLY D 1 65 ? -12.052 7.550 41.294 1.00 45.71 65 GLY D O 1
ATOM 4474 N N . VAL D 1 66 ? -11.392 8.406 43.260 1.00 47.95 66 VAL D N 1
ATOM 4475 C CA . VAL D 1 66 ? -11.189 9.748 42.760 1.00 49.76 66 VAL D CA 1
ATOM 4476 C C . VAL D 1 66 ? -9.811 10.256 43.135 1.00 53.20 66 VAL D C 1
ATOM 4477 O O . VAL D 1 66 ? -9.354 10.102 44.265 1.00 54.73 66 VAL D O 1
ATOM 4481 N N . LEU D 1 67 ? -9.159 10.876 42.167 1.00 56.97 67 LEU D N 1
ATOM 4482 C CA . LEU D 1 67 ? -7.838 11.447 42.339 1.00 59.62 67 LEU D CA 1
ATOM 4483 C C . LEU D 1 67 ? -7.893 12.658 41.433 1.00 62.13 67 LEU D C 1
ATOM 4484 O O . LEU D 1 67 ? -7.326 12.654 40.349 1.00 63.02 67 LEU D O 1
ATOM 4489 N N . ASP D 1 68 ? -8.617 13.683 41.870 1.00 66.71 68 ASP D N 1
ATOM 4490 C CA . ASP D 1 68 ? -8.777 14.900 41.069 1.00 71.22 68 ASP D CA 1
ATOM 4491 C C . ASP D 1 68 ? -7.473 15.687 41.004 1.00 72.43 68 ASP D C 1
ATOM 4492 O O . ASP D 1 68 ? -7.273 16.639 41.754 1.00 73.02 68 ASP D O 1
ATOM 4497 N N . ILE D 1 69 ? -6.592 15.285 40.095 1.00 73.91 69 ILE D N 1
ATOM 4498 C CA . ILE D 1 69 ? -5.309 15.951 39.935 1.00 75.24 69 ILE D CA 1
ATOM 4499 C C . ILE D 1 69 ? -5.292 16.736 38.629 1.00 75.60 69 ILE D C 1
ATOM 4500 O O . ILE D 1 69 ? -5.842 16.294 37.622 1.00 75.62 69 ILE D O 1
ATOM 4505 N N . THR D 1 70 ? -4.670 17.908 38.660 1.00 75.94 70 THR D N 1
ATOM 4506 C CA . THR D 1 70 ? -4.571 18.763 37.486 1.00 76.34 70 THR D CA 1
ATOM 4507 C C . THR D 1 70 ? -3.233 19.492 37.569 1.00 76.21 70 THR D C 1
ATOM 4508 O O . THR D 1 70 ? -2.747 19.776 38.664 1.00 75.95 70 THR D O 1
ATOM 4512 N N . LEU D 1 71 ? -2.633 19.781 36.417 1.00 76.02 71 LEU D N 1
ATOM 4513 C CA . LEU D 1 71 ? -1.346 20.474 36.384 1.00 75.15 71 LEU D CA 1
ATOM 4514 C C . LEU D 1 71 ? -1.512 21.923 35.926 1.00 74.56 71 LEU D C 1
ATOM 4515 O O . LEU D 1 71 ? -1.193 22.863 36.659 1.00 74.20 71 LEU D O 1
ATOM 4520 N N . PRO D 1 83 ? 0.423 20.806 39.353 1.00 89.65 83 PRO D N 1
ATOM 4521 C CA . PRO D 1 83 ? 0.389 19.672 40.289 1.00 89.76 83 PRO D CA 1
ATOM 4522 C C . PRO D 1 83 ? -0.572 19.934 41.445 1.00 89.51 83 PRO D C 1
ATOM 4523 O O . PRO D 1 83 ? -0.147 20.118 42.589 1.00 89.60 83 PRO D O 1
ATOM 4527 N N . GLN D 1 84 ? -1.866 19.949 41.140 1.00 89.37 84 GLN D N 1
ATOM 4528 C CA . GLN D 1 84 ? -2.882 20.212 42.152 1.00 89.43 84 GLN D CA 1
ATOM 4529 C C . GLN D 1 84 ? -4.008 19.182 42.124 1.00 89.11 84 GLN D C 1
ATOM 4530 O O . GLN D 1 84 ? -4.321 18.613 41.074 1.00 88.51 84 GLN D O 1
ATOM 4536 N N . VAL D 1 85 ? -4.605 18.948 43.292 1.00 88.59 85 VAL D N 1
ATOM 4537 C CA . VAL D 1 85 ? -5.703 17.996 43.438 1.00 87.76 85 VAL D CA 1
ATOM 4538 C C . VAL D 1 85 ? -6.752 18.584 44.388 1.00 87.32 85 VAL D C 1
ATOM 4539 O O . VAL D 1 85 ? -6.423 19.003 45.500 1.00 87.45 85 VAL D O 1
ATOM 4543 N N . ARG D 1 86 ? -8.007 18.620 43.939 1.00 86.76 86 ARG D N 1
ATOM 4544 C CA . ARG D 1 86 ? -9.111 19.165 44.735 1.00 85.63 86 ARG D CA 1
ATOM 4545 C C . ARG D 1 86 ? -9.661 18.196 45.777 1.00 83.20 86 ARG D C 1
ATOM 4546 O O . ARG D 1 86 ? -10.137 18.620 46.827 1.00 82.96 86 ARG D O 1
ATOM 4554 N N . GLU D 1 87 ? -9.607 16.902 45.476 1.00 80.11 87 GLU D N 1
ATOM 4555 C CA . GLU D 1 87 ? -10.091 15.879 46.392 1.00 76.88 87 GLU D CA 1
ATOM 4556 C C . GLU D 1 87 ? -9.591 14.493 45.994 1.00 73.79 87 GLU D C 1
ATOM 4557 O O . GLU D 1 87 ? -9.652 14.109 44.827 1.00 73.88 87 GLU D O 1
ATOM 4563 N N . THR D 1 88 ? -9.095 13.741 46.967 1.00 69.68 88 THR D N 1
ATOM 4564 C CA . THR D 1 88 ? -8.614 12.400 46.688 1.00 65.87 88 THR D CA 1
ATOM 4565 C C . THR D 1 88 ? -9.392 11.424 47.545 1.00 63.96 88 THR D C 1
ATOM 4566 O O . THR D 1 88 ? -9.367 11.519 48.766 1.00 63.64 88 THR D O 1
ATOM 4570 N N . ARG D 1 89 ? -10.095 10.498 46.905 1.00 62.85 89 ARG D N 1
ATOM 4571 C CA . ARG D 1 89 ? -10.867 9.500 47.628 1.00 63.68 89 ARG D CA 1
ATOM 4572 C C . ARG D 1 89 ? -10.680 8.120 47.020 1.00 62.87 89 ARG D C 1
ATOM 4573 O O . ARG D 1 89 ? -11.198 7.838 45.942 1.00 62.73 89 ARG D O 1
ATOM 4581 N N . ILE D 1 90 ? -9.944 7.253 47.703 1.00 61.66 90 ILE D N 1
ATOM 4582 C CA . ILE D 1 90 ? -9.750 5.901 47.201 1.00 61.23 90 ILE D CA 1
ATOM 4583 C C . ILE D 1 90 ? -10.144 4.937 48.310 1.00 60.67 90 ILE D C 1
ATOM 4584 O O . ILE D 1 90 ? -9.311 4.495 49.096 1.00 59.68 90 ILE D O 1
ATOM 4589 N N . PRO D 1 91 ? -11.444 4.602 48.375 1.00 61.33 91 PRO D N 1
ATOM 4590 C CA . PRO D 1 91 ? -12.074 3.709 49.350 1.00 61.09 91 PRO D CA 1
ATOM 4591 C C . PRO D 1 91 ? -11.628 2.261 49.271 1.00 61.20 91 PRO D C 1
ATOM 4592 O O . PRO D 1 91 ? -12.366 1.359 49.675 1.00 62.37 91 PRO D O 1
ATOM 4596 N N . PHE D 1 92 ? -10.434 2.019 48.752 1.00 60.38 92 PHE D N 1
ATOM 4597 C CA . PHE D 1 92 ? -9.966 0.645 48.660 1.00 59.43 92 PHE D CA 1
ATOM 4598 C C . PHE D 1 92 ? -8.446 0.508 48.599 1.00 59.48 92 PHE D C 1
ATOM 4599 O O . PHE D 1 92 ? -7.702 1.503 48.525 1.00 59.10 92 PHE D O 1
ATOM 4607 N N . ASP D 1 93 ? -7.994 -0.740 48.658 1.00 58.53 93 ASP D N 1
ATOM 4608 C CA . ASP D 1 93 ? -6.581 -1.047 48.622 1.00 56.69 93 ASP D CA 1
ATOM 4609 C C . ASP D 1 93 ? -6.201 -1.249 47.172 1.00 56.14 93 ASP D C 1
ATOM 4610 O O . ASP D 1 93 ? -6.731 -2.138 46.503 1.00 55.25 93 ASP D O 1
ATOM 4615 N N . LEU D 1 94 ? -5.286 -0.413 46.687 1.00 55.67 94 LEU D N 1
ATOM 4616 C CA . LEU D 1 94 ? -4.829 -0.482 45.302 1.00 54.45 94 LEU D CA 1
ATOM 4617 C C . LEU D 1 94 ? -3.992 -1.731 45.011 1.00 53.81 94 LEU D C 1
ATOM 4618 O O . LEU D 1 94 ? -3.964 -2.228 43.889 1.00 52.84 94 LEU D O 1
ATOM 4623 N N . THR D 1 95 ? -3.329 -2.243 46.039 1.00 53.98 95 THR D N 1
ATOM 4624 C CA . THR D 1 95 ? -2.471 -3.410 45.905 1.00 54.63 95 THR D CA 1
ATOM 4625 C C . THR D 1 95 ? -3.130 -4.643 45.266 1.00 54.41 95 THR D C 1
ATOM 4626 O O . THR D 1 95 ? -4.238 -5.048 45.634 1.00 54.33 95 THR D O 1
ATOM 4630 N N . GLY D 1 96 ? -2.428 -5.223 44.295 1.00 53.69 96 GLY D N 1
ATOM 4631 C CA . GLY D 1 96 ? -2.910 -6.403 43.602 1.00 51.95 96 GLY D CA 1
ATOM 4632 C C . GLY D 1 96 ? -4.096 -6.199 42.675 1.00 52.28 96 GLY D C 1
ATOM 4633 O O . GLY D 1 96 ? -4.473 -7.122 41.934 1.00 52.87 96 GLY D O 1
ATOM 4634 N N . LYS D 1 97 ? -4.688 -5.006 42.687 1.00 50.74 97 LYS D N 1
ATOM 4635 C CA . LYS D 1 97 ? -5.852 -4.761 41.840 1.00 49.73 97 LYS D CA 1
ATOM 4636 C C . LYS D 1 97 ? -5.536 -4.324 40.433 1.00 48.52 97 LYS D C 1
ATOM 4637 O O . LYS D 1 97 ? -4.431 -3.883 40.146 1.00 49.63 97 LYS D O 1
ATOM 4643 N N . ALA D 1 98 ? -6.521 -4.471 39.552 1.00 47.02 98 ALA D N 1
ATOM 4644 C CA . ALA D 1 98 ? -6.394 -4.043 38.163 1.00 44.70 98 ALA D CA 1
ATOM 4645 C C . ALA D 1 98 ? -7.062 -2.667 38.179 1.00 43.68 98 ALA D C 1
ATOM 4646 O O . ALA D 1 98 ? -8.287 -2.556 38.227 1.00 43.37 98 ALA D O 1
ATOM 4648 N N . ILE D 1 99 ? -6.245 -1.622 38.166 1.00 42.33 99 ILE D N 1
ATOM 4649 C CA . ILE D 1 99 ? -6.741 -0.257 38.215 1.00 40.68 99 ILE D CA 1
ATOM 4650 C C . ILE D 1 99 ? -6.801 0.446 36.867 1.00 39.74 99 ILE D C 1
ATOM 4651 O O . ILE D 1 99 ? -5.835 0.450 36.098 1.00 38.41 99 ILE D O 1
ATOM 4656 N N . VAL D 1 100 ? -7.957 1.033 36.582 1.00 39.46 100 VAL D N 1
ATOM 4657 C CA . VAL D 1 100 ? -8.142 1.765 35.332 1.00 40.14 100 VAL D CA 1
ATOM 4658 C C . VAL D 1 100 ? -8.285 3.259 35.597 1.00 40.07 100 VAL D C 1
ATOM 4659 O O . VAL D 1 100 ? -9.271 3.700 36.200 1.00 41.11 100 VAL D O 1
ATOM 4663 N N . LEU D 1 101 ? -7.280 4.020 35.165 1.00 39.69 101 LEU D N 1
ATOM 4664 C CA . LEU D 1 101 ? -7.279 5.469 35.301 1.00 37.77 101 LEU D CA 1
ATOM 4665 C C . LEU D 1 101 ? -8.208 5.970 34.214 1.00 37.53 101 LEU D C 1
ATOM 4666 O O . LEU D 1 101 ? -8.097 5.566 33.050 1.00 35.97 101 LEU D O 1
ATOM 4671 N N . VAL D 1 102 ? -9.134 6.839 34.598 1.00 38.75 102 VAL D N 1
ATOM 4672 C CA . VAL D 1 102 ? -10.087 7.401 33.642 1.00 38.93 102 VAL D CA 1
ATOM 4673 C C . VAL D 1 102 ? -9.849 8.906 33.496 1.00 38.84 102 VAL D C 1
ATOM 4674 O O . VAL D 1 102 ? -9.916 9.673 34.462 1.00 38.28 102 VAL D O 1
ATOM 4678 N N . ASP D 1 103 ? -9.560 9.313 32.271 1.00 39.40 103 ASP D N 1
ATOM 4679 C CA . ASP D 1 103 ? -9.299 10.709 31.975 1.00 39.95 103 ASP D CA 1
ATOM 4680 C C . ASP D 1 103 ? -10.150 11.111 30.780 1.00 39.22 103 ASP D C 1
ATOM 4681 O O . ASP D 1 103 ? -10.398 10.298 29.882 1.00 38.87 103 ASP D O 1
ATOM 4686 N N . ASP D 1 104 ? -10.598 12.362 30.760 1.00 37.97 104 ASP D N 1
ATOM 4687 C CA . ASP D 1 104 ? -11.417 12.832 29.652 1.00 37.75 104 ASP D CA 1
ATOM 4688 C C . ASP D 1 104 ? -10.572 13.042 28.410 1.00 37.37 104 ASP D C 1
ATOM 4689 O O . ASP D 1 104 ? -10.934 12.596 27.321 1.00 37.28 104 ASP D O 1
ATOM 4694 N N . VAL D 1 105 ? -9.428 13.696 28.586 1.00 37.54 105 VAL D N 1
ATOM 4695 C CA . VAL D 1 105 ? -8.554 13.992 27.462 1.00 38.90 105 VAL D CA 1
ATOM 4696 C C . VAL D 1 105 ? -7.072 13.727 27.718 1.00 40.35 105 VAL D C 1
ATOM 4697 O O . VAL D 1 105 ? -6.493 14.222 28.707 1.00 40.93 105 VAL D O 1
ATOM 4701 N N . LEU D 1 106 ? -6.465 12.956 26.813 1.00 39.90 106 LEU D N 1
ATOM 4702 C CA . LEU D 1 106 ? -5.039 12.651 26.887 1.00 39.53 106 LEU D CA 1
ATOM 4703 C C . LEU D 1 106 ? -4.317 13.634 25.967 1.00 39.59 106 LEU D C 1
ATOM 4704 O O . LEU D 1 106 ? -4.547 13.656 24.757 1.00 39.65 106 LEU D O 1
ATOM 4709 N N . TYR D 1 107 ? -3.445 14.450 26.540 1.00 40.33 107 TYR D N 1
ATOM 4710 C CA . TYR D 1 107 ? -2.722 15.438 25.753 1.00 40.74 107 TYR D CA 1
ATOM 4711 C C . TYR D 1 107 ? -1.223 15.110 25.745 1.00 41.43 107 TYR D C 1
ATOM 4712 O O . TYR D 1 107 ? -0.796 14.175 25.060 1.00 42.14 107 TYR D O 1
ATOM 4721 N N . THR D 1 108 ? -0.432 15.868 26.505 1.00 41.31 108 THR D N 1
ATOM 4722 C CA . THR D 1 108 ? 1.014 15.654 26.572 1.00 40.29 108 THR D CA 1
ATOM 4723 C C . THR D 1 108 ? 1.362 14.404 27.386 1.00 41.47 108 THR D C 1
ATOM 4724 O O . THR D 1 108 ? 2.497 13.912 27.349 1.00 41.06 108 THR D O 1
ATOM 4728 N N . GLY D 1 109 ? 0.383 13.910 28.134 1.00 41.19 109 GLY D N 1
ATOM 4729 C CA . GLY D 1 109 ? 0.596 12.732 28.948 1.00 41.71 109 GLY D CA 1
ATOM 4730 C C . GLY D 1 109 ? 1.118 13.051 30.334 1.00 41.86 109 GLY D C 1
ATOM 4731 O O . GLY D 1 109 ? 1.234 12.155 31.179 1.00 41.93 109 GLY D O 1
ATOM 4732 N N . ARG D 1 110 ? 1.431 14.317 30.583 1.00 42.04 110 ARG D N 1
ATOM 4733 C CA . ARG D 1 110 ? 1.961 14.704 31.888 1.00 44.52 110 ARG D CA 1
ATOM 4734 C C . ARG D 1 110 ? 0.960 14.563 33.027 1.00 44.58 110 ARG D C 1
ATOM 4735 O O . ARG D 1 110 ? 1.333 14.226 34.152 1.00 45.71 110 ARG D O 1
ATOM 4743 N N . THR D 1 111 ? -0.312 14.805 32.743 1.00 44.85 111 THR D N 1
ATOM 4744 C CA . THR D 1 111 ? -1.328 14.684 33.777 1.00 45.01 111 THR D CA 1
ATOM 4745 C C . THR D 1 111 ? -1.472 13.206 34.119 1.00 44.41 111 THR D C 1
ATOM 4746 O O . THR D 1 111 ? -1.465 12.821 35.287 1.00 44.46 111 THR D O 1
ATOM 4750 N N . ALA D 1 112 ? -1.604 12.385 33.086 1.00 43.53 112 ALA D N 1
ATOM 4751 C CA . ALA D 1 112 ? -1.720 10.952 33.258 1.00 44.42 112 ALA D CA 1
ATOM 4752 C C . ALA D 1 112 ? -0.510 10.445 34.053 1.00 46.14 112 ALA D C 1
ATOM 4753 O O . ALA D 1 112 ? -0.662 9.686 35.021 1.00 46.90 112 ALA D O 1
ATOM 4755 N N . ARG D 1 113 ? 0.688 10.873 33.656 1.00 45.81 113 ARG D N 1
ATOM 4756 C CA . ARG D 1 113 ? 1.911 10.457 34.347 1.00 46.21 113 ARG D CA 1
ATOM 4757 C C . ARG D 1 113 ? 1.873 10.834 35.837 1.00 44.69 113 ARG D C 1
ATOM 4758 O O . ARG D 1 113 ? 2.188 10.023 36.710 1.00 44.50 113 ARG D O 1
ATOM 4766 N N . ALA D 1 114 ? 1.473 12.066 36.123 1.00 43.07 114 ALA D N 1
ATOM 4767 C CA . ALA D 1 114 ? 1.384 12.529 37.499 1.00 41.66 114 ALA D CA 1
ATOM 4768 C C . ALA D 1 114 ? 0.404 11.658 38.300 1.00 42.20 114 ALA D C 1
ATOM 4769 O O . ALA D 1 114 ? 0.625 11.374 39.482 1.00 41.71 114 ALA D O 1
ATOM 4771 N N . ALA D 1 115 ? -0.681 11.243 37.652 1.00 42.70 115 ALA D N 1
ATOM 4772 C CA . ALA D 1 115 ? -1.680 10.396 38.291 1.00 43.86 115 ALA D CA 1
ATOM 4773 C C . ALA D 1 115 ? -1.078 9.016 38.557 1.00 45.08 115 ALA D C 1
ATOM 4774 O O . ALA D 1 115 ? -1.272 8.420 39.624 1.00 45.39 115 ALA D O 1
ATOM 4776 N N . LEU D 1 116 ? -0.339 8.520 37.573 1.00 46.10 116 LEU D N 1
ATOM 4777 C CA . LEU D 1 116 ? 0.306 7.219 37.671 1.00 47.29 116 LEU D CA 1
ATOM 4778 C C . LEU D 1 116 ? 1.292 7.250 38.832 1.00 47.41 116 LEU D C 1
ATOM 4779 O O . LEU D 1 116 ? 1.403 6.294 39.594 1.00 47.27 116 LEU D O 1
ATOM 4784 N N . ASP D 1 117 ? 2.004 8.363 38.964 1.00 48.29 117 ASP D N 1
ATOM 4785 C CA . ASP D 1 117 ? 2.973 8.517 40.037 1.00 48.98 117 ASP D CA 1
ATOM 4786 C C . ASP D 1 117 ? 2.281 8.380 41.376 1.00 48.32 117 ASP D C 1
ATOM 4787 O O . ASP D 1 117 ? 2.693 7.597 42.226 1.00 48.29 117 ASP D O 1
ATOM 4792 N N . ALA D 1 118 ? 1.217 9.157 41.545 1.00 48.02 118 ALA D N 1
ATOM 4793 C CA . ALA D 1 118 ? 0.438 9.167 42.768 1.00 46.63 118 ALA D CA 1
ATOM 4794 C C . ALA D 1 118 ? -0.104 7.788 43.143 1.00 45.68 118 ALA D C 1
ATOM 4795 O O . ALA D 1 118 ? 0.010 7.362 44.291 1.00 44.99 118 ALA D O 1
ATOM 4797 N N . LEU D 1 119 ? -0.713 7.096 42.191 1.00 44.85 119 LEU D N 1
ATOM 4798 C CA . LEU D 1 119 ? -1.239 5.769 42.489 1.00 46.12 119 LEU D CA 1
ATOM 4799 C C . LEU D 1 119 ? -0.146 4.885 43.081 1.00 47.00 119 LEU D C 1
ATOM 4800 O O . LEU D 1 119 ? -0.312 4.312 44.158 1.00 47.52 119 LEU D O 1
ATOM 4805 N N . ILE D 1 120 ? 0.974 4.782 42.367 1.00 46.89 120 ILE D N 1
ATOM 4806 C CA . ILE D 1 120 ? 2.084 3.953 42.801 1.00 46.98 120 ILE D CA 1
ATOM 4807 C C . ILE D 1 120 ? 2.625 4.312 44.174 1.00 47.32 120 ILE D C 1
ATOM 4808 O O . ILE D 1 120 ? 3.182 3.452 44.847 1.00 48.31 120 ILE D O 1
ATOM 4813 N N . ASP D 1 121 ? 2.481 5.566 44.592 1.00 47.70 121 ASP D N 1
ATOM 4814 C CA . ASP D 1 121 ? 2.939 5.963 45.923 1.00 49.89 121 ASP D CA 1
ATOM 4815 C C . ASP D 1 121 ? 1.921 5.481 46.967 1.00 50.72 121 ASP D C 1
ATOM 4816 O O . ASP D 1 121 ? 2.167 5.554 48.163 1.00 51.36 121 ASP D O 1
ATOM 4821 N N . LEU D 1 122 ? 0.776 4.989 46.506 1.00 51.58 122 LEU D N 1
ATOM 4822 C CA . LEU D 1 122 ? -0.274 4.530 47.407 1.00 52.50 122 LEU D CA 1
ATOM 4823 C C . LEU D 1 122 ? -0.453 3.021 47.452 1.00 53.65 122 LEU D C 1
ATOM 4824 O O . LEU D 1 122 ? -1.102 2.510 48.361 1.00 56.18 122 LEU D O 1
ATOM 4829 N N . GLY D 1 123 ? 0.105 2.311 46.479 1.00 53.77 123 GLY D N 1
ATOM 4830 C CA . GLY D 1 123 ? -0.036 0.868 46.453 1.00 54.76 123 GLY D CA 1
ATOM 4831 C C . GLY D 1 123 ? 0.578 0.266 45.205 1.00 56.10 123 GLY D C 1
ATOM 4832 O O . GLY D 1 123 ? 1.107 0.985 44.357 1.00 55.21 123 GLY D O 1
ATOM 4833 N N . ARG D 1 124 ? 0.496 -1.055 45.084 1.00 57.24 124 ARG D N 1
ATOM 4834 C CA . ARG D 1 124 ? 1.077 -1.740 43.945 1.00 58.09 124 ARG D CA 1
ATOM 4835 C C . ARG D 1 124 ? 0.036 -2.542 43.197 1.00 56.72 124 ARG D C 1
ATOM 4836 O O . ARG D 1 124 ? -0.162 -3.727 43.463 1.00 57.48 124 ARG D O 1
ATOM 4844 N N . PRO D 1 125 ? -0.657 -1.897 42.253 1.00 54.84 125 PRO D N 1
ATOM 4845 C CA . PRO D 1 125 ? -1.684 -2.580 41.462 1.00 53.02 125 PRO D CA 1
ATOM 4846 C C . PRO D 1 125 ? -1.094 -3.733 40.654 1.00 51.99 125 PRO D C 1
ATOM 4847 O O . PRO D 1 125 ? 0.068 -3.699 40.268 1.00 52.61 125 PRO D O 1
ATOM 4851 N N . ARG D 1 126 ? -1.897 -4.757 40.407 1.00 50.82 126 ARG D N 1
ATOM 4852 C CA . ARG D 1 126 ? -1.475 -5.889 39.590 1.00 50.03 126 ARG D CA 1
ATOM 4853 C C . ARG D 1 126 ? -1.190 -5.302 38.196 1.00 49.73 126 ARG D C 1
ATOM 4854 O O . ARG D 1 126 ? -0.292 -5.746 37.465 1.00 50.99 126 ARG D O 1
ATOM 4862 N N . ARG D 1 127 ? -1.991 -4.304 37.838 1.00 47.98 127 ARG D N 1
ATOM 4863 C CA . ARG D 1 127 ? -1.869 -3.612 36.567 1.00 45.91 127 ARG D CA 1
ATOM 4864 C C . ARG D 1 127 ? -2.584 -2.270 36.645 1.00 44.35 127 ARG D C 1
ATOM 4865 O O . ARG D 1 127 ? -3.415 -2.043 37.514 1.00 43.77 127 ARG D O 1
ATOM 4873 N N . ILE D 1 128 ? -2.236 -1.377 35.729 1.00 43.41 128 ILE D N 1
ATOM 4874 C CA . ILE D 1 128 ? -2.834 -0.050 35.657 1.00 40.77 128 ILE D CA 1
ATOM 4875 C C . ILE D 1 128 ? -3.078 0.281 34.202 1.00 40.43 128 ILE D C 1
ATOM 4876 O O . ILE D 1 128 ? -2.141 0.359 33.401 1.00 41.68 128 ILE D O 1
ATOM 4881 N N . TYR D 1 129 ? -4.343 0.449 33.845 1.00 39.98 129 TYR D N 1
ATOM 4882 C CA . TYR D 1 129 ? -4.684 0.802 32.473 1.00 37.70 129 TYR D CA 1
ATOM 4883 C C . TYR D 1 129 ? -4.957 2.297 32.436 1.00 36.55 129 TYR D C 1
ATOM 4884 O O . TYR D 1 129 ? -5.095 2.953 33.476 1.00 36.22 129 TYR D O 1
ATOM 4893 N N . LEU D 1 130 ? -5.029 2.835 31.231 1.00 35.56 130 LEU D N 1
ATOM 4894 C CA . LEU D 1 130 ? -5.362 4.234 31.056 1.00 34.79 130 LEU D CA 1
ATOM 4895 C C . LEU D 1 130 ? -6.498 4.278 30.036 1.00 33.78 130 LEU D C 1
ATOM 4896 O O . LEU D 1 130 ? -6.353 3.800 28.904 1.00 32.57 130 LEU D O 1
ATOM 4901 N N . ALA D 1 131 ? -7.642 4.805 30.459 1.00 33.19 131 ALA D N 1
ATOM 4902 C CA . ALA D 1 131 ? -8.790 4.956 29.562 1.00 33.68 131 ALA D CA 1
ATOM 4903 C C . ALA D 1 131 ? -9.083 6.456 29.405 1.00 33.77 131 ALA D C 1
ATOM 4904 O O . ALA D 1 131 ? -9.127 7.219 30.384 1.00 32.99 131 ALA D O 1
ATOM 4906 N N . VAL D 1 132 ? -9.253 6.887 28.166 1.00 34.78 132 VAL D N 1
ATOM 4907 C CA . VAL D 1 132 ? -9.550 8.288 27.918 1.00 37.98 132 VAL D CA 1
ATOM 4908 C C . VAL D 1 132 ? -10.613 8.442 26.844 1.00 39.39 132 VAL D C 1
ATOM 4909 O O . VAL D 1 132 ? -10.622 7.702 25.849 1.00 41.18 132 VAL D O 1
ATOM 4913 N N . LEU D 1 133 ? -11.515 9.400 27.051 1.00 40.98 133 LEU D N 1
ATOM 4914 C CA . LEU D 1 133 ? -12.579 9.653 26.082 1.00 39.55 133 LEU D CA 1
ATOM 4915 C C . LEU D 1 133 ? -11.924 10.071 24.767 1.00 39.39 133 LEU D C 1
ATOM 4916 O O . LEU D 1 133 ? -12.221 9.510 23.707 1.00 39.01 133 LEU D O 1
ATOM 4921 N N . VAL D 1 134 ? -11.023 11.049 24.827 1.00 39.35 134 VAL D N 1
ATOM 4922 C CA . VAL D 1 134 ? -10.358 11.485 23.604 1.00 40.18 134 VAL D CA 1
ATOM 4923 C C . VAL D 1 134 ? -8.866 11.656 23.788 1.00 41.47 134 VAL D C 1
ATOM 4924 O O . VAL D 1 134 ? -8.387 12.103 24.842 1.00 42.89 134 VAL D O 1
ATOM 4928 N N . ASP D 1 135 ? -8.137 11.261 22.755 1.00 41.48 135 ASP D N 1
ATOM 4929 C CA . ASP D 1 135 ? -6.697 11.391 22.745 1.00 42.55 135 ASP D CA 1
ATOM 4930 C C . ASP D 1 135 ? -6.387 12.398 21.637 1.00 41.98 135 ASP D C 1
ATOM 4931 O O . ASP D 1 135 ? -6.586 12.109 20.459 1.00 41.82 135 ASP D O 1
ATOM 4936 N N . ARG D 1 136 ? -5.928 13.587 22.018 1.00 42.09 136 ARG D N 1
ATOM 4937 C CA . ARG D 1 136 ? -5.623 14.622 21.035 1.00 43.44 136 ARG D CA 1
ATOM 4938 C C . ARG D 1 136 ? -4.153 14.693 20.635 1.00 44.60 136 ARG D C 1
ATOM 4939 O O . ARG D 1 136 ? -3.698 15.733 20.153 1.00 46.40 136 ARG D O 1
ATOM 4947 N N . GLY D 1 137 ? -3.414 13.605 20.851 1.00 44.62 137 GLY D N 1
ATOM 4948 C CA . GLY D 1 137 ? -2.005 13.560 20.494 1.00 43.55 137 GLY D CA 1
ATOM 4949 C C . GLY D 1 137 ? -1.099 14.563 21.193 1.00 43.86 137 GLY D C 1
ATOM 4950 O O . GLY D 1 137 ? -1.478 15.176 22.195 1.00 42.04 137 GLY D O 1
ATOM 4951 N N . HIS D 1 138 ? 0.110 14.717 20.654 1.00 44.97 138 HIS D N 1
ATOM 4952 C CA . HIS D 1 138 ? 1.115 15.640 21.188 1.00 46.80 138 HIS D CA 1
ATOM 4953 C C . HIS D 1 138 ? 1.752 15.182 22.494 1.00 47.15 138 HIS D C 1
ATOM 4954 O O . HIS D 1 138 ? 1.920 15.967 23.423 1.00 47.70 138 HIS D O 1
ATOM 4961 N N . ARG D 1 139 ? 2.114 13.907 22.550 1.00 48.40 139 ARG D N 1
ATOM 4962 C CA . ARG D 1 139 ? 2.752 13.336 23.730 1.00 48.70 139 ARG D CA 1
ATOM 4963 C C . ARG D 1 139 ? 4.099 13.983 23.966 1.00 47.18 139 ARG D C 1
ATOM 4964 O O . ARG D 1 139 ? 4.782 14.395 23.037 1.00 46.90 139 ARG D O 1
ATOM 4972 N N . GLU D 1 140 ? 4.480 14.044 25.228 1.00 46.97 140 GLU D N 1
ATOM 4973 C CA . GLU D 1 140 ? 5.760 14.602 25.634 1.00 46.60 140 GLU D CA 1
ATOM 4974 C C . GLU D 1 140 ? 6.400 13.575 26.567 1.00 44.37 140 GLU D C 1
ATOM 4975 O O . GLU D 1 140 ? 7.460 13.811 27.149 1.00 42.72 140 GLU D O 1
ATOM 4981 N N . LEU D 1 141 ? 5.718 12.438 26.689 1.00 42.28 141 LEU D N 1
ATOM 4982 C CA . LEU D 1 141 ? 6.132 11.328 27.529 1.00 41.18 141 LEU D CA 1
ATOM 4983 C C . LEU D 1 141 ? 5.703 10.034 26.863 1.00 40.86 141 LEU D C 1
ATOM 4984 O O . LEU D 1 141 ? 4.776 10.013 26.046 1.00 39.31 141 LEU D O 1
ATOM 4989 N N . PRO D 1 142 ? 6.371 8.930 27.212 1.00 41.15 142 PRO D N 1
ATOM 4990 C CA . PRO D 1 142 ? 6.073 7.605 26.653 1.00 41.63 142 PRO D CA 1
ATOM 4991 C C . PRO D 1 142 ? 4.786 7.000 27.199 1.00 42.64 142 PRO D C 1
ATOM 4992 O O . PRO D 1 142 ? 4.703 5.789 27.387 1.00 42.90 142 PRO D O 1
ATOM 4996 N N . ILE D 1 143 ? 3.792 7.845 27.469 1.00 44.28 143 ILE D N 1
ATOM 4997 C CA . ILE D 1 143 ? 2.512 7.367 27.990 1.00 45.79 143 ILE D CA 1
ATOM 4998 C C . ILE D 1 143 ? 1.534 7.187 26.828 1.00 46.92 143 ILE D C 1
ATOM 4999 O O . ILE D 1 143 ? 1.601 7.899 25.838 1.00 47.22 143 ILE D O 1
ATOM 5004 N N . ARG D 1 144 ? 0.635 6.224 26.947 1.00 49.03 144 ARG D N 1
ATOM 5005 C CA . ARG D 1 144 ? -0.356 5.972 25.912 1.00 50.84 144 ARG D CA 1
ATOM 5006 C C . ARG D 1 144 ? -1.613 5.434 26.572 1.00 50.29 144 ARG D C 1
ATOM 5007 O O . ARG D 1 144 ? -1.571 4.891 27.673 1.00 50.84 144 ARG D O 1
ATOM 5015 N N . ALA D 1 145 ? -2.742 5.594 25.904 1.00 49.60 145 ALA D N 1
ATOM 5016 C CA . ALA D 1 145 ? -3.990 5.110 26.460 1.00 48.46 145 ALA D CA 1
ATOM 5017 C C . ALA D 1 145 ? -4.272 3.681 26.006 1.00 48.21 145 ALA D C 1
ATOM 5018 O O . ALA D 1 145 ? -4.104 3.351 24.836 1.00 48.71 145 ALA D O 1
ATOM 5020 N N . ASP D 1 146 ? -4.694 2.834 26.939 1.00 46.93 146 ASP D N 1
ATOM 5021 C CA . ASP D 1 146 ? -5.029 1.456 26.617 1.00 45.74 146 ASP D CA 1
ATOM 5022 C C . ASP D 1 146 ? -6.393 1.448 25.929 1.00 45.62 146 ASP D C 1
ATOM 5023 O O . ASP D 1 146 ? -6.651 0.658 25.017 1.00 45.51 146 ASP D O 1
ATOM 5028 N N . PHE D 1 147 ? -7.263 2.348 26.377 1.00 45.63 147 PHE D N 1
ATOM 5029 C CA . PHE D 1 147 ? -8.612 2.478 25.831 1.00 44.46 147 PHE D CA 1
ATOM 5030 C C . PHE D 1 147 ? -8.847 3.921 25.381 1.00 43.56 147 PHE D C 1
ATOM 5031 O O . PHE D 1 147 ? -8.548 4.868 26.109 1.00 43.75 147 PHE D O 1
ATOM 5039 N N . VAL D 1 148 ? -9.371 4.090 24.177 1.00 41.94 148 VAL D N 1
ATOM 5040 C CA . VAL D 1 148 ? -9.600 5.431 23.669 1.00 42.99 148 VAL D CA 1
ATOM 5041 C C . VAL D 1 148 ? -10.971 5.578 23.055 1.00 43.79 148 VAL D C 1
ATOM 5042 O O . VAL D 1 148 ? -11.353 4.773 22.211 1.00 42.94 148 VAL D O 1
ATOM 5046 N N . GLY D 1 149 ? -11.706 6.608 23.475 1.00 44.34 149 GLY D N 1
ATOM 5047 C CA . GLY D 1 149 ? -13.023 6.838 22.911 1.00 44.03 149 GLY D CA 1
ATOM 5048 C C . GLY D 1 149 ? -12.880 7.245 21.449 1.00 44.49 149 GLY D C 1
ATOM 5049 O O . GLY D 1 149 ? -13.474 6.624 20.559 1.00 43.63 149 GLY D O 1
ATOM 5050 N N . LYS D 1 150 ? -12.076 8.279 21.196 1.00 44.37 150 LYS D N 1
ATOM 5051 C CA . LYS D 1 150 ? -11.864 8.753 19.832 1.00 45.07 150 LYS D CA 1
ATOM 5052 C C . LYS D 1 150 ? -10.513 9.442 19.684 1.00 45.00 150 LYS D C 1
ATOM 5053 O O . LYS D 1 150 ? -10.106 10.202 20.557 1.00 46.18 150 LYS D O 1
ATOM 5059 N N . ASN D 1 151 ? -9.819 9.172 18.582 1.00 46.25 151 ASN D N 1
ATOM 5060 C CA . ASN D 1 151 ? -8.521 9.802 18.329 1.00 47.69 151 ASN D CA 1
ATOM 5061 C C . ASN D 1 151 ? -8.774 11.075 17.552 1.00 46.46 151 ASN D C 1
ATOM 5062 O O . ASN D 1 151 ? -9.368 11.039 16.473 1.00 46.52 151 ASN D O 1
ATOM 5067 N N . VAL D 1 152 ? -8.332 12.198 18.105 1.00 46.00 152 VAL D N 1
ATOM 5068 C CA . VAL D 1 152 ? -8.546 13.483 17.454 1.00 45.88 152 VAL D CA 1
ATOM 5069 C C . VAL D 1 152 ? -7.257 14.195 17.100 1.00 45.14 152 VAL D C 1
ATOM 5070 O O . VAL D 1 152 ? -6.601 14.775 17.958 1.00 44.31 152 VAL D O 1
ATOM 5074 N N . PRO D 1 153 ? -6.886 14.167 15.817 1.00 46.20 153 PRO D N 1
ATOM 5075 C CA . PRO D 1 153 ? -5.662 14.823 15.345 1.00 47.27 153 PRO D CA 1
ATOM 5076 C C . PRO D 1 153 ? -5.828 16.318 15.538 1.00 48.97 153 PRO D C 1
ATOM 5077 O O . PRO D 1 153 ? -6.790 16.904 15.048 1.00 49.74 153 PRO D O 1
ATOM 5081 N N . THR D 1 154 ? -4.905 16.935 16.259 1.00 50.43 154 THR D N 1
ATOM 5082 C CA . THR D 1 154 ? -4.998 18.358 16.498 1.00 52.36 154 THR D CA 1
ATOM 5083 C C . THR D 1 154 ? -3.706 19.059 16.147 1.00 54.69 154 THR D C 1
ATOM 5084 O O . THR D 1 154 ? -2.702 18.414 15.821 1.00 54.14 154 THR D O 1
ATOM 5088 N N . SER D 1 155 ? -3.754 20.387 16.197 1.00 56.85 155 SER D N 1
ATOM 5089 C CA . SER D 1 155 ? -2.599 21.224 15.906 1.00 58.90 155 SER D CA 1
ATOM 5090 C C . SER D 1 155 ? -2.203 21.768 17.258 1.00 60.24 155 SER D C 1
ATOM 5091 O O . SER D 1 155 ? -3.029 21.809 18.173 1.00 59.56 155 SER D O 1
ATOM 5094 N N . ARG D 1 156 ? -0.951 22.187 17.385 1.00 61.97 156 ARG D N 1
ATOM 5095 C CA . ARG D 1 156 ? -0.460 22.709 18.650 1.00 63.94 156 ARG D CA 1
ATOM 5096 C C . ARG D 1 156 ? -1.359 23.783 19.258 1.00 63.63 156 ARG D C 1
ATOM 5097 O O . ARG D 1 156 ? -1.576 23.806 20.476 1.00 63.48 156 ARG D O 1
ATOM 5105 N N . SER D 1 157 ? -1.887 24.662 18.407 1.00 63.02 157 SER D N 1
ATOM 5106 C CA . SER D 1 157 ? -2.731 25.768 18.863 1.00 61.90 157 SER D CA 1
ATOM 5107 C C . SER D 1 157 ? -4.174 25.410 19.238 1.00 61.06 157 SER D C 1
ATOM 5108 O O . SER D 1 157 ? -4.809 26.119 20.034 1.00 60.79 157 SER D O 1
ATOM 5111 N N . GLU D 1 158 ? -4.696 24.323 18.672 1.00 59.39 158 GLU D N 1
ATOM 5112 C CA . GLU D 1 158 ? -6.065 23.913 18.975 1.00 57.63 158 GLU D CA 1
ATOM 5113 C C . GLU D 1 158 ? -6.214 23.466 20.424 1.00 56.83 158 GLU D C 1
ATOM 5114 O O . GLU D 1 158 ? -5.228 23.223 21.128 1.00 57.07 158 GLU D O 1
ATOM 5120 N N . VAL D 1 159 ? -7.462 23.369 20.864 1.00 55.63 159 VAL D N 1
ATOM 5121 C CA . VAL D 1 159 ? -7.782 22.972 22.230 1.00 54.75 159 VAL D CA 1
ATOM 5122 C C . VAL D 1 159 ? -9.026 22.089 22.242 1.00 54.10 159 VAL D C 1
ATOM 5123 O O . VAL D 1 159 ? -9.984 22.350 21.512 1.00 54.42 159 VAL D O 1
ATOM 5127 N N . VAL D 1 160 ? -9.022 21.043 23.060 1.00 52.73 160 VAL D N 1
ATOM 5128 C CA . VAL D 1 160 ? -10.195 20.180 23.126 1.00 52.40 160 VAL D CA 1
ATOM 5129 C C . VAL D 1 160 ? -10.947 20.436 24.416 1.00 53.22 160 VAL D C 1
ATOM 5130 O O . VAL D 1 160 ? -10.356 20.417 25.500 1.00 54.33 160 VAL D O 1
ATOM 5134 N N . LYS D 1 161 ? -12.248 20.698 24.295 1.00 53.40 161 LYS D N 1
ATOM 5135 C CA . LYS D 1 161 ? -13.084 20.944 25.464 1.00 53.50 161 LYS D CA 1
ATOM 5136 C C . LYS D 1 161 ? -14.089 19.818 25.611 1.00 52.72 161 LYS D C 1
ATOM 5137 O O . LYS D 1 161 ? -14.868 19.533 24.694 1.00 53.35 161 LYS D O 1
ATOM 5143 N N . VAL D 1 162 ? -14.056 19.159 26.761 1.00 50.83 162 VAL D N 1
ATOM 5144 C CA . VAL D 1 162 ? -14.995 18.084 27.009 1.00 49.48 162 VAL D CA 1
ATOM 5145 C C . VAL D 1 162 ? -16.058 18.574 27.972 1.00 50.00 162 VAL D C 1
ATOM 5146 O O . VAL D 1 162 ? -15.744 19.065 29.056 1.00 49.49 162 VAL D O 1
ATOM 5150 N N . LYS D 1 163 ? -17.317 18.461 27.560 1.00 50.72 163 LYS D N 1
ATOM 5151 C CA . LYS D 1 163 ? -18.436 18.862 28.403 1.00 51.37 163 LYS D CA 1
ATOM 5152 C C . LYS D 1 163 ? -19.233 17.609 28.748 1.00 51.90 163 LYS D C 1
ATOM 5153 O O . LYS D 1 163 ? -19.495 16.763 27.875 1.00 51.70 163 LYS D O 1
ATOM 5159 N N . VAL D 1 164 ? -19.602 17.482 30.019 1.00 51.71 164 VAL D N 1
ATOM 5160 C CA . VAL D 1 164 ? -20.389 16.339 30.481 1.00 52.50 164 VAL D CA 1
ATOM 5161 C C . VAL D 1 164 ? -21.513 16.823 31.403 1.00 54.09 164 VAL D C 1
ATOM 5162 O O . VAL D 1 164 ? -21.321 17.742 32.204 1.00 53.93 164 VAL D O 1
ATOM 5166 N N . GLU D 1 165 ? -22.684 16.204 31.270 1.00 55.96 165 GLU D N 1
ATOM 5167 C CA . GLU D 1 165 ? -23.870 16.541 32.071 1.00 57.37 165 GLU D CA 1
ATOM 5168 C C . GLU D 1 165 ? -23.592 16.911 33.523 1.00 56.90 165 GLU D C 1
ATOM 5169 O O . GLU D 1 165 ? -23.899 18.019 33.965 1.00 56.47 165 GLU D O 1
ATOM 5175 N N . GLU D 1 166 ? -23.023 15.960 34.256 1.00 56.64 166 GLU D N 1
ATOM 5176 C CA . GLU D 1 166 ? -22.713 16.129 35.667 1.00 54.77 166 GLU D CA 1
ATOM 5177 C C . GLU D 1 166 ? -21.927 17.383 36.013 1.00 54.28 166 GLU D C 1
ATOM 5178 O O . GLU D 1 166 ? -21.998 17.857 37.144 1.00 55.15 166 GLU D O 1
ATOM 5184 N N . VAL D 1 167 ? -21.189 17.930 35.056 1.00 53.50 167 VAL D N 1
ATOM 5185 C CA . VAL D 1 167 ? -20.390 19.114 35.333 1.00 54.48 167 VAL D CA 1
ATOM 5186 C C . VAL D 1 167 ? -20.746 20.332 34.502 1.00 55.68 167 VAL D C 1
ATOM 5187 O O . VAL D 1 167 ? -20.738 21.449 35.010 1.00 56.39 167 VAL D O 1
ATOM 5191 N N . ASP D 1 168 ? -21.050 20.113 33.227 1.00 56.37 168 ASP D N 1
ATOM 5192 C CA . ASP D 1 168 ? -21.359 21.204 32.310 1.00 56.41 168 ASP D CA 1
ATOM 5193 C C . ASP D 1 168 ? -22.818 21.305 31.878 1.00 57.01 168 ASP D C 1
ATOM 5194 O O . ASP D 1 168 ? -23.181 22.214 31.116 1.00 57.55 168 ASP D O 1
ATOM 5199 N N . GLY D 1 169 ? -23.645 20.372 32.353 1.00 56.90 169 GLY D N 1
ATOM 5200 C CA . GLY D 1 169 ? -25.058 20.366 32.001 1.00 56.75 169 GLY D CA 1
ATOM 5201 C C . GLY D 1 169 ? -25.324 19.841 30.599 1.00 57.09 169 GLY D C 1
ATOM 5202 O O . GLY D 1 169 ? -26.469 19.822 30.130 1.00 58.19 169 GLY D O 1
ATOM 5203 N N . GLU D 1 170 ? -24.263 19.401 29.931 1.00 57.09 170 GLU D N 1
ATOM 5204 C CA . GLU D 1 170 ? -24.372 18.887 28.571 1.00 56.55 170 GLU D CA 1
ATOM 5205 C C . GLU D 1 170 ? -23.218 17.956 28.174 1.00 54.44 170 GLU D C 1
ATOM 5206 O O . GLU D 1 170 ? -22.069 18.199 28.530 1.00 53.07 170 GLU D O 1
ATOM 5212 N N . ASP D 1 171 ? -23.535 16.897 27.431 1.00 52.64 171 ASP D N 1
ATOM 5213 C CA . ASP D 1 171 ? -22.515 15.973 26.950 1.00 50.27 171 ASP D CA 1
ATOM 5214 C C . ASP D 1 171 ? -22.062 16.380 25.559 1.00 48.72 171 ASP D C 1
ATOM 5215 O O . ASP D 1 171 ? -22.799 16.218 24.587 1.00 48.78 171 ASP D O 1
ATOM 5220 N N . ARG D 1 172 ? -20.850 16.906 25.453 1.00 47.89 172 ARG D N 1
ATOM 5221 C CA . ARG D 1 172 ? -20.344 17.286 24.145 1.00 47.61 172 ARG D CA 1
ATOM 5222 C C . ARG D 1 172 ? -18.826 17.420 24.171 1.00 47.55 172 ARG D C 1
ATOM 5223 O O . ARG D 1 172 ? -18.238 17.698 25.215 1.00 48.70 172 ARG D O 1
ATOM 5231 N N . VAL D 1 173 ? -18.199 17.182 23.022 1.00 47.25 173 VAL D N 1
ATOM 5232 C CA . VAL D 1 173 ? -16.753 17.323 22.872 1.00 47.28 173 VAL D CA 1
ATOM 5233 C C . VAL D 1 173 ? -16.550 18.346 21.753 1.00 47.70 173 VAL D C 1
ATOM 5234 O O . VAL D 1 173 ? -16.977 18.141 20.604 1.00 45.75 173 VAL D O 1
ATOM 5238 N N . GLU D 1 174 ? -15.901 19.452 22.113 1.00 48.86 174 GLU D N 1
ATOM 5239 C CA . GLU D 1 174 ? -15.668 20.555 21.192 1.00 49.58 174 GLU D CA 1
ATOM 5240 C C . GLU D 1 174 ? -14.217 20.800 20.853 1.00 50.24 174 GLU D C 1
ATOM 5241 O O . GLU D 1 174 ? -13.340 20.648 21.699 1.00 49.62 174 GLU D O 1
ATOM 5247 N N . LEU D 1 175 ? -13.982 21.187 19.604 1.00 51.86 175 LEU D N 1
ATOM 5248 C CA . LEU D 1 175 ? -12.645 21.510 19.136 1.00 54.84 175 LEU D CA 1
ATOM 5249 C C . LEU D 1 175 ? -12.588 23.023 19.006 1.00 57.99 175 LEU D C 1
ATOM 5250 O O . LEU D 1 175 ? -13.425 23.623 18.330 1.00 59.51 175 LEU D O 1
ATOM 5255 N N . TRP D 1 176 ? -11.610 23.633 19.665 1.00 60.98 176 TRP D N 1
ATOM 5256 C CA . TRP D 1 176 ? -11.430 25.080 19.631 1.00 64.28 176 TRP D CA 1
ATOM 5257 C C . TRP D 1 176 ? -10.056 25.406 19.079 1.00 67.33 176 TRP D C 1
ATOM 5258 O O . TRP D 1 176 ? -9.234 24.510 18.886 1.00 68.81 176 TRP D O 1
ATOM 5269 N N . GLU D 1 177 ? -9.802 26.681 18.814 1.00 70.99 177 GLU D N 1
ATOM 5270 C CA . GLU D 1 177 ? -8.508 27.077 18.286 1.00 75.03 177 GLU D CA 1
ATOM 5271 C C . GLU D 1 177 ? -8.255 28.534 18.561 1.00 77.30 177 GLU D C 1
ATOM 5272 O O . GLU D 1 177 ? -9.188 29.324 18.675 1.00 77.73 177 GLU D O 1
ATOM 5278 N N . ARG D 1 178 ? -6.982 28.884 18.686 1.00 80.60 178 ARG D N 1
ATOM 5279 C CA . ARG D 1 178 ? -6.610 30.268 18.920 1.00 83.18 178 ARG D CA 1
ATOM 5280 C C . ARG D 1 178 ? -5.813 30.785 17.723 1.00 84.00 178 ARG D C 1
ATOM 5281 O O . ARG D 1 178 ? -4.575 30.930 17.853 1.00 84.44 178 ARG D O 1
#